Protein AF-0000000073254234 (afdb_homodimer)

InterPro domains:
  IPR004045 Glutathione S-transferase, N-terminal [PF13409] (15-79)
  IPR034345 Gtt2-like, N-terminal [cd03051] (5-78)
  IPR036249 Thioredoxin-like superfamily [SSF52833] (2-83)
  IPR036282 Glutathione S-transferase, C-terminal domain superfamily [SSF47616] (97-224)

Radius of gyration: 21.98 Å; Cα contacts (8 Å, |Δi|>4): 781; chains: 2; bounding box: 60×58×51 Å

Organism: Gibberella zeae (strain ATCC MYA-4620 / CBS 123657 / FGSC 9075 / NRRL 31084 / PH-1) (NCBI:txid229533)

Foldseek 3Di:
DQQQKEWEAQCLDLLRVLLLLLCVLFQNNPPSNYHYHYWDADPNWTDDVLDDGDDDTWMAGNVGDIDHGSVVVSVVLLCLLVDPDDPVSPVSNVRTDDHQQDDDPVSNVLSVLLQVLLVLLLVLQVVLLCAWWQLNVVPDHHANVSSVVSLVVSLVSLLVSLVSQPPPVCLVDAPPDRHHSSLSSNLSSQCSCCLQQVHHSQPPVSSVSVVSSNVRNVVDPSNDDDPCSDPPVSSVGNNGTHDHD/DQQQKEWEAQCLDLLRVLLLLLCVLFQNNPPSNYHYHYWDQDPNWTDDVLDDGDDDTWMAGNVGDIDHGSVVVSVVLLCLLVDPDDPVSPVSNVRTDDHQQDDDPVSNVLSVLLQVLLVLLLVLQVVLLCAWWQLNVVPDHHANVSSVVSLVVSLVSLLVSLVSQPPPVCLVPAPPDRHHSSLSSNLSSQCSCCLQQVHHSQPPPSSVSVVSSNVRNVVDPSNDDDPCSDPPVSSVGNNGTHDHD

Solvent-accessible surface area (backbone atoms only — not comparable to full-atom values): 25783 Å² total; per-residue (Å²): 133,82,44,53,26,36,37,35,25,37,74,68,38,52,56,20,28,20,51,52,29,38,28,40,71,33,53,44,63,82,36,79,54,46,41,77,41,72,44,43,81,56,96,88,38,51,46,44,95,88,55,68,84,57,75,58,23,32,36,36,42,77,87,67,49,70,32,64,33,53,72,20,46,54,50,30,52,52,40,34,49,76,61,47,82,49,72,69,34,46,60,52,29,73,55,39,51,76,76,39,48,50,93,44,50,67,46,30,19,47,39,35,31,44,29,51,40,32,51,50,34,41,54,31,50,52,52,20,46,48,21,18,18,51,62,25,52,88,77,44,84,57,39,27,60,42,16,52,57,38,44,54,54,28,49,54,41,48,57,58,51,24,60,77,39,57,87,49,70,62,67,82,44,70,78,90,58,90,66,38,56,32,56,30,40,38,50,28,43,52,49,43,31,34,71,40,31,68,34,67,87,59,66,54,78,87,32,51,39,48,45,50,46,50,59,50,56,59,69,31,75,57,66,62,71,61,93,69,53,55,58,64,76,52,31,64,29,35,46,37,64,50,76,66,129,132,80,43,54,27,38,37,37,25,36,74,67,39,50,56,21,29,19,52,52,29,40,28,39,70,32,53,44,64,80,35,81,53,47,40,78,40,72,44,43,81,54,96,87,38,50,45,45,95,91,55,67,86,58,77,60,23,33,36,35,42,76,87,68,49,70,32,62,32,51,72,18,46,53,50,30,54,52,40,34,48,76,59,47,82,48,72,70,33,44,60,52,29,73,56,38,52,75,75,38,49,50,94,43,50,68,45,30,19,47,40,36,31,45,30,52,40,32,52,50,34,42,54,31,50,52,51,20,47,47,20,17,19,52,60,25,52,89,77,43,85,58,40,27,60,40,16,53,58,38,44,53,54,28,49,52,40,49,55,57,49,24,60,77,39,56,88,50,70,61,67,82,43,72,78,90,58,91,66,40,56,32,56,30,40,38,50,27,42,53,48,43,32,34,71,40,32,67,35,66,88,59,67,54,78,87,33,51,38,47,45,50,46,50,59,48,58,60,70,32,75,56,66,62,71,60,93,68,54,55,58,63,76,52,33,65,29,36,45,37,65,50,75,66,129

pLDDT: mean 96.02, std 4.74, range [60.38, 98.94]

Nearest PDB structures (foldseek):
  7nc5-assembly2_C  TM=7.244E-01  e=1.110E-04  Aspergillus fumigatus A1163
  5f05-assembly1_B  TM=6.305E-01  e=7.871E-05  Populus trichocarpa
  7nc5-assembly2_C  TM=7.244E-01  e=1.896E-04  Aspergillus fumigatus A1163
  5f05-assembly1_B  TM=6.348E-01  e=8.696E-05  Populus trichocarpa

Secondary structure (DSSP, 8-state):
---SEEEEE-TTSHHHHHHHHHHHHHT-TT-TTEEEEEPEEETTEEE-TTPPSS-S-EEE-TTS-EE--HHHHHHHHHHHHHS--SHHHHHHHHT--S-SS-SSHHHHHHHHHHHHHHHHHHHHHHHHHHHHBGGGTTTS---HHHHHHHHHHHHHHHHHHHHHTTT-GGGGS-S-S---HHHHHHHHHHHIIIIIT---TT-STT-HHHHHHHHHHTTSGGG---TTSS-HHHHHHHT-BPPP-/---SEEEEE-TTSHHHHHHHHHHHHHT-TT-TTEEEEEPEEETTEEE-TTPPSS-S-EEE-TTS-EE--HHHHHHHHHHHHHS--SHHHHHHHHT--S-SS-SSHHHHHHHHHHHHHHHHHHHHHHHHHHHHBGGGTTTS---HHHHHHHHHHHHHHHHHHHHHTTT-GGGGS-S-S---HHHHHHHHHHHIIIIIT---TT-STT-HHHHHHHHHHTTSGGG---TTSS-HHHHHHHT-BPPP-

Sequence (490 aa):
MNPPLELFVLSWGVYPRRVLIYLAEKGLLNSPLIKITEVTVDNGKLSAPGKPAGTAPVLRLPDGSFIKQSVAILGYFEDICQNPKEDWEIELAKHAKGSMIGDTAAERGRVRDMLSLADEITSQFGFACHKGTALFQTLEETNPTTAKLILEFCYKNLRLLNKYYEADGRFDRGTDVQVNIADCVLYSVLHFAKDLYSFDLISDPELVNLRAFYEWFGKRESVQVDDDHFPGYLKELASQWLPVEMNPPLELFVLSWGVYPRRVLIYLAEKGLLNSPLIKITEVTVDNGKLSAPGKPAGTAPVLRLPDGSFIKQSVAILGYFEDICQNPKEDWEIELAKHAKGSMIGDTAAERGRVRDMLSLADEITSQFGFACHKGTALFQTLEETNPTTAKLILEFCYKNLRLLNKYYEADGRFDRGTDVQVNIADCVLYSVLHFAKDLYSFDLISDPELVNLRAFYEWFGKRESVQVDDDHFPGYLKELASQWLPVE

Structure (mmCIF, N/CA/C/O backbone):
data_AF-0000000073254234-model_v1
#
loop_
_entity.id
_entity.type
_entity.pdbx_description
1 polymer 'Chromosome 1, complete genome'
#
loop_
_atom_site.group_PDB
_atom_site.id
_atom_site.type_symbol
_atom_site.label_atom_id
_atom_site.label_alt_id
_atom_site.label_comp_id
_atom_site.label_asym_id
_atom_site.label_entity_id
_atom_site.label_seq_id
_atom_site.pdbx_PDB_ins_code
_atom_site.Cartn_x
_atom_site.Cartn_y
_atom_site.Cartn_z
_atom_site.occupancy
_atom_site.B_iso_or_equiv
_atom_site.auth_seq_id
_atom_site.auth_comp_id
_atom_site.auth_asym_id
_atom_site.auth_atom_id
_atom_site.pdbx_PDB_model_num
ATOM 1 N N . MET A 1 1 ? -22.562 25.875 -10.047 1 60.41 1 MET A N 1
ATOM 2 C CA . MET A 1 1 ? -21.094 25.828 -10.141 1 60.41 1 MET A CA 1
ATOM 3 C C . MET A 1 1 ? -20.594 24.391 -10.078 1 60.41 1 MET A C 1
ATOM 5 O O . MET A 1 1 ? -21.219 23.531 -9.438 1 60.41 1 MET A O 1
ATOM 9 N N . ASN A 1 2 ? -19.625 23.922 -10.898 1 86.62 2 ASN A N 1
ATOM 10 C CA . ASN A 1 2 ? -19.141 22.562 -10.961 1 86.62 2 ASN A CA 1
ATOM 11 C C . ASN A 1 2 ? -18.375 22.188 -9.695 1 86.62 2 ASN A C 1
ATOM 13 O O . ASN A 1 2 ? -17.562 22.969 -9.188 1 86.62 2 ASN A O 1
ATOM 17 N N . PRO A 1 3 ? -18.797 21.156 -9.125 1 95.62 3 PRO A N 1
ATOM 18 C CA . PRO A 1 3 ? -18.078 20.75 -7.914 1 95.62 3 PRO A CA 1
ATOM 19 C C . PRO A 1 3 ? -16.562 20.688 -8.117 1 95.62 3 PRO A C 1
ATOM 21 O O . PRO A 1 3 ? -16.094 20.328 -9.203 1 95.62 3 PRO A O 1
ATOM 24 N N . PRO A 1 4 ? -15.844 21.109 -7.148 1 97.88 4 PRO A N 1
ATOM 25 C CA . PRO A 1 4 ? -14.383 21.109 -7.277 1 97.88 4 PRO A CA 1
ATOM 26 C C . PRO A 1 4 ? -13.812 19.719 -7.477 1 97.88 4 PRO A C 1
ATOM 28 O O . PRO A 1 4 ? -12.742 19.562 -8.086 1 97.88 4 PRO A O 1
ATOM 31 N N . LEU A 1 5 ? -14.531 18.703 -6.895 1 98.56 5 LEU A N 1
ATOM 32 C CA . LEU A 1 5 ? -14.023 17.344 -7 1 98.56 5 LEU A CA 1
ATOM 33 C C . LEU A 1 5 ? -14.992 16.469 -7.785 1 98.56 5 LEU A C 1
ATOM 35 O O . LEU A 1 5 ? -16.203 16.641 -7.695 1 98.56 5 LEU A O 1
ATOM 39 N N . GLU A 1 6 ? -14.414 15.562 -8.531 1 98.56 6 GLU A N 1
ATOM 40 C CA . GLU A 1 6 ? -15.195 14.523 -9.195 1 98.56 6 GLU A CA 1
ATOM 41 C C . GLU A 1 6 ? -14.562 13.148 -9.008 1 98.56 6 GLU A C 1
ATOM 43 O O . GLU A 1 6 ? -13.406 12.938 -9.367 1 98.56 6 GLU A O 1
ATOM 48 N N . LEU A 1 7 ? -15.336 12.281 -8.414 1 98.62 7 LEU A N 1
ATOM 49 C CA . LEU A 1 7 ? -14.898 10.914 -8.148 1 98.62 7 LEU A CA 1
ATOM 50 C C . LEU A 1 7 ? -15.555 9.93 -9.117 1 98.62 7 LEU A C 1
ATOM 52 O O . LEU A 1 7 ? -16.781 9.805 -9.133 1 98.62 7 LEU A O 1
ATOM 56 N N . PHE A 1 8 ? -14.742 9.281 -9.945 1 98.44 8 PHE A N 1
ATOM 57 C CA . PHE A 1 8 ? -15.219 8.234 -10.844 1 98.44 8 PHE A CA 1
ATOM 58 C C . PHE A 1 8 ? -15.18 6.875 -10.164 1 98.44 8 PHE A C 1
ATOM 60 O O . PHE A 1 8 ? -14.133 6.449 -9.68 1 98.44 8 PHE A O 1
ATOM 67 N N . VAL A 1 9 ? -16.359 6.184 -10.156 1 97.69 9 VAL A N 1
ATOM 68 C CA . VAL A 1 9 ? -16.391 4.949 -9.375 1 97.69 9 VAL A CA 1
ATOM 69 C C . VAL A 1 9 ? -17.172 3.877 -10.133 1 97.69 9 VAL A C 1
ATOM 71 O O . VAL A 1 9 ? -18.094 4.188 -10.883 1 97.69 9 VAL A O 1
ATOM 74 N N . LEU A 1 10 ? -16.703 2.697 -10.047 1 95.31 10 LEU A N 1
ATOM 75 C CA . LEU A 1 10 ? -17.516 1.495 -10.227 1 95.31 10 LEU A CA 1
ATOM 76 C C .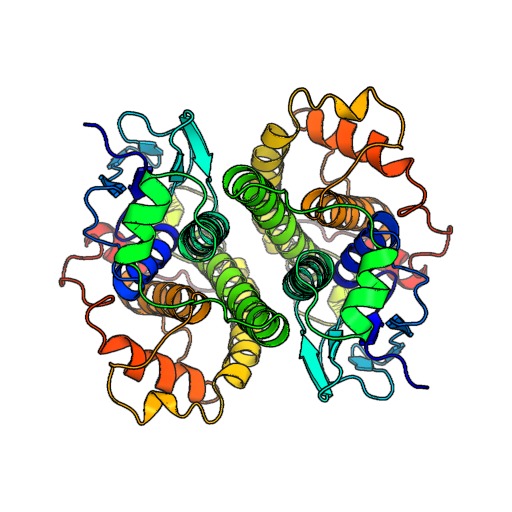 LEU A 1 10 ? -18.047 0.99 -8.891 1 95.31 10 LEU A C 1
ATOM 78 O O . LEU A 1 10 ? -17.344 0.303 -8.156 1 95.31 10 LEU A O 1
ATOM 82 N N . SER A 1 11 ? -19.219 1.211 -8.555 1 93 11 SER A N 1
ATOM 83 C CA . SER A 1 11 ? -19.734 1.197 -7.191 1 93 11 SER A CA 1
ATOM 84 C C . SER A 1 11 ? -19.578 -0.178 -6.551 1 93 11 SER A C 1
ATOM 86 O O . SER A 1 11 ? -19.422 -0.288 -5.336 1 93 11 SER A O 1
ATOM 88 N N . TRP A 1 12 ? -19.594 -1.212 -7.398 1 93.06 12 TRP A N 1
ATOM 89 C CA . TRP A 1 12 ? -19.531 -2.541 -6.801 1 93.06 12 TRP A CA 1
ATOM 90 C C . TRP A 1 12 ? -18.094 -3.061 -6.789 1 93.06 12 TRP A C 1
ATOM 92 O O . TRP A 1 12 ? -17.828 -4.137 -6.25 1 93.06 12 TRP A O 1
ATOM 102 N N . GLY A 1 13 ? -17.156 -2.301 -7.43 1 95.5 13 GLY A N 1
ATOM 103 C CA . GLY A 1 13 ? -15.758 -2.689 -7.406 1 95.5 13 GLY A CA 1
ATOM 104 C C . GLY A 1 13 ? -15.117 -2.523 -6.043 1 95.5 13 GLY A C 1
ATOM 105 O O . GLY A 1 13 ? -15.422 -1.574 -5.32 1 95.5 13 GLY A O 1
ATOM 106 N N . VAL A 1 14 ? -14.227 -3.373 -5.723 1 98 14 VAL A N 1
ATOM 107 C CA . VAL A 1 14 ? -13.68 -3.459 -4.375 1 98 14 VAL A CA 1
ATOM 108 C C . VAL A 1 14 ? -12.906 -2.182 -4.051 1 98 14 VAL A C 1
ATOM 110 O O . VAL A 1 14 ? -12.992 -1.665 -2.934 1 98 14 VAL A O 1
ATOM 113 N N . TYR A 1 15 ? -12.148 -1.584 -4.988 1 98.31 15 TYR A N 1
ATOM 114 C CA . TYR A 1 15 ? -11.312 -0.416 -4.73 1 98.31 15 TYR A CA 1
ATOM 115 C C . TYR A 1 15 ? -12.156 0.855 -4.684 1 98.31 15 TYR A C 1
ATOM 117 O O . TYR A 1 15 ? -12.016 1.662 -3.76 1 98.31 15 TYR A O 1
ATOM 125 N N . PRO A 1 16 ? -13.102 1.069 -5.629 1 98.31 16 PRO A N 1
ATOM 126 C CA . PRO A 1 16 ? -13.992 2.227 -5.496 1 98.31 16 PRO A CA 1
ATOM 127 C C . PRO A 1 16 ? -14.883 2.146 -4.258 1 98.31 16 PRO A C 1
ATOM 129 O O . PRO A 1 16 ? -15.148 3.168 -3.617 1 98.31 16 PRO A O 1
ATOM 132 N N . ARG A 1 17 ? -15.305 0.91 -3.926 1 98.31 17 ARG A N 1
ATOM 133 C CA . ARG A 1 17 ? -16.203 0.702 -2.795 1 98.31 17 ARG A CA 1
ATOM 134 C C . ARG A 1 17 ? -15.555 1.164 -1.493 1 98.31 17 ARG A C 1
ATOM 136 O O . ARG A 1 17 ? -16.219 1.739 -0.633 1 98.31 17 ARG A O 1
ATOM 143 N N . ARG A 1 18 ? -14.281 0.887 -1.339 1 98.62 18 ARG A N 1
ATOM 144 C CA . ARG A 1 18 ? -13.648 1.275 -0.082 1 98.62 18 ARG A CA 1
ATOM 145 C C . ARG A 1 18 ? -13.602 2.793 0.061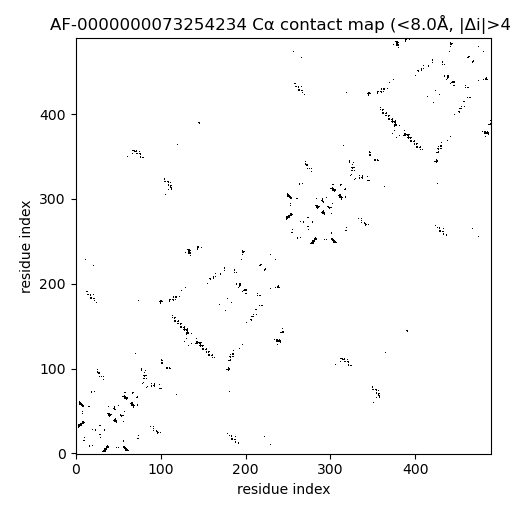 1 98.62 18 ARG A C 1
ATOM 147 O O . ARG A 1 18 ? -13.68 3.32 1.173 1 98.62 18 ARG A O 1
ATOM 154 N N . VAL A 1 19 ? -13.531 3.564 -1.05 1 98.88 19 VAL A N 1
ATOM 155 C CA . VAL A 1 19 ? -13.57 5.023 -1.006 1 98.88 19 VAL A CA 1
ATOM 156 C C . VAL A 1 19 ? -14.984 5.5 -0.688 1 98.88 19 VAL A C 1
ATOM 158 O O . VAL A 1 19 ? -15.164 6.43 0.099 1 98.88 19 VAL A O 1
ATOM 161 N N . LEU A 1 20 ? -15.977 4.828 -1.254 1 98.81 20 LEU A N 1
ATOM 162 C CA . LEU A 1 20 ? -17.375 5.203 -1.01 1 98.81 20 LEU A CA 1
ATOM 163 C C . LEU A 1 20 ? -17.75 4.957 0.446 1 98.81 20 LEU A C 1
ATOM 165 O O . LEU A 1 20 ? -18.422 5.785 1.065 1 98.81 20 LEU A O 1
ATOM 169 N N . ILE A 1 21 ? -17.312 3.814 1.009 1 98.81 21 ILE A N 1
ATOM 170 C CA . ILE A 1 21 ? -17.531 3.529 2.42 1 98.81 21 ILE A CA 1
ATOM 171 C C . ILE A 1 21 ? -16.891 4.613 3.279 1 98.81 21 ILE A C 1
ATOM 173 O O . ILE A 1 21 ? -17.516 5.145 4.199 1 98.81 21 ILE A O 1
ATOM 177 N N . TYR A 1 22 ? -15.672 5.004 2.961 1 98.88 22 TYR A N 1
ATOM 178 C CA . TYR A 1 22 ? -14.953 6.035 3.691 1 98.88 22 TYR A CA 1
ATOM 179 C C . TYR A 1 22 ? -15.695 7.363 3.641 1 98.88 22 TYR A C 1
ATOM 181 O O . TYR A 1 22 ? -15.859 8.031 4.664 1 98.88 22 TYR A O 1
ATOM 189 N N . LEU A 1 23 ? -16.125 7.746 2.426 1 98.81 23 LEU A N 1
ATOM 190 C CA . LEU A 1 23 ? -16.812 9.023 2.281 1 98.81 23 LEU A CA 1
ATOM 191 C C . LEU A 1 23 ? -18.109 9.039 3.102 1 98.81 23 LEU A C 1
ATOM 193 O O . LEU A 1 23 ? -18.469 10.062 3.684 1 98.81 23 LEU A O 1
ATOM 197 N N . ALA A 1 24 ? -18.766 7.891 3.143 1 98.44 24 ALA A N 1
ATOM 198 C CA . ALA A 1 24 ? -19.969 7.781 3.959 1 98.44 24 ALA A CA 1
ATOM 199 C C . ALA A 1 24 ? -19.641 7.934 5.441 1 98.44 24 ALA A C 1
ATOM 201 O O . ALA A 1 24 ? -20.297 8.703 6.152 1 98.44 24 ALA A O 1
ATOM 202 N N . GLU A 1 25 ? -18.625 7.242 5.895 1 98.38 25 GLU A N 1
ATOM 203 C CA . GLU A 1 25 ? -18.234 7.285 7.297 1 98.38 25 GLU A CA 1
ATOM 204 C C . GLU A 1 25 ? -17.719 8.672 7.684 1 98.38 25 GLU A C 1
ATOM 206 O O . GLU A 1 25 ? -17.891 9.102 8.828 1 98.38 25 GLU A O 1
ATOM 211 N N . LYS A 1 26 ? -17.125 9.352 6.707 1 98.25 26 LYS A N 1
ATOM 212 C CA . LYS A 1 26 ? -16.547 10.68 6.922 1 98.25 26 LYS A CA 1
ATOM 213 C C . LYS A 1 26 ? -17.609 11.758 6.883 1 98.25 26 LYS A C 1
ATOM 215 O O . LYS A 1 26 ? -17.359 12.906 7.246 1 98.25 26 LYS A O 1
ATOM 220 N N . GLY A 1 27 ? -18.844 11.375 6.387 1 97.62 27 GLY A N 1
ATOM 221 C CA . GLY A 1 27 ? -19.938 12.32 6.266 1 97.62 27 GLY A CA 1
ATOM 222 C C . GLY A 1 27 ? -19.875 13.141 4.992 1 97.62 27 GLY A C 1
ATOM 223 O O . GLY A 1 27 ? -20.438 14.234 4.926 1 97.62 27 GLY A O 1
ATOM 224 N N . LEU A 1 28 ? -19.188 12.617 3.986 1 98.44 28 LEU A N 1
ATOM 225 C CA . LEU A 1 28 ? -18.922 13.43 2.811 1 98.44 28 LEU A CA 1
ATOM 226 C C . LEU A 1 28 ? -19.578 12.844 1.571 1 98.44 28 LEU A C 1
ATOM 228 O O . LEU A 1 28 ? -19.547 13.445 0.495 1 98.44 28 LEU A O 1
ATOM 232 N N . LEU A 1 29 ? -20.219 11.688 1.662 1 98 29 LEU A N 1
ATOM 233 C CA . LEU A 1 29 ? -20.734 10.977 0.501 1 98 29 LEU A CA 1
ATOM 234 C C . LEU A 1 29 ? -21.75 11.828 -0.264 1 98 29 LEU A C 1
ATOM 236 O O . LEU A 1 29 ? -21.812 11.766 -1.494 1 98 29 LEU A O 1
ATOM 240 N N . ASN A 1 30 ? -22.469 12.711 0.468 1 97.06 30 ASN A N 1
ATOM 241 C CA . ASN A 1 30 ? -23.516 13.516 -0.153 1 97.06 30 ASN A CA 1
ATOM 242 C C . ASN A 1 30 ? -23.109 14.984 -0.261 1 97.06 30 ASN A C 1
ATOM 244 O O . ASN A 1 30 ? -23.953 15.859 -0.432 1 97.06 30 ASN A O 1
ATOM 248 N N . SER A 1 31 ? -21.891 15.234 -0.129 1 98.19 31 SER A N 1
ATOM 249 C CA . SER A 1 31 ? -21.422 16.609 -0.234 1 98.19 31 SER A CA 1
ATOM 250 C C . SER A 1 31 ? -21.641 17.172 -1.64 1 98.19 31 SER A C 1
ATOM 252 O O . SER A 1 31 ? -21.297 16.516 -2.627 1 98.19 31 SER A O 1
ATOM 254 N N . PRO A 1 32 ? -22.109 18.375 -1.777 1 97.75 32 PRO A N 1
ATOM 255 C CA . PRO A 1 32 ? -22.266 19 -3.098 1 97.75 32 PRO A CA 1
ATOM 256 C C . PRO A 1 32 ? -20.922 19.359 -3.738 1 97.75 32 PRO A C 1
ATOM 258 O O . PRO A 1 32 ? -20.891 19.734 -4.914 1 97.75 32 PRO A O 1
ATOM 261 N N . LEU A 1 33 ? -19.875 19.25 -2.984 1 98.44 33 LEU A N 1
ATOM 262 C CA . LEU A 1 33 ? -18.547 19.625 -3.463 1 98.44 33 LEU A CA 1
ATOM 263 C C . LEU A 1 33 ? -17.844 18.438 -4.125 1 98.44 33 LEU A C 1
ATOM 265 O O . LEU A 1 33 ? -16.75 18.578 -4.672 1 98.44 33 LEU A O 1
ATOM 269 N N . ILE A 1 34 ? -18.469 17.25 -4.035 1 98.69 34 ILE A N 1
ATOM 270 C CA . ILE A 1 34 ? -17.938 16.047 -4.648 1 98.69 34 ILE A CA 1
ATOM 271 C C . ILE A 1 34 ? -18.953 15.469 -5.633 1 98.69 34 ILE A C 1
ATOM 273 O O . ILE A 1 34 ? -20.016 15 -5.23 1 98.69 34 ILE A O 1
ATOM 277 N N . LYS A 1 35 ? -18.656 15.492 -6.887 1 98.38 35 LYS A N 1
ATOM 278 C CA . LYS A 1 35 ? -19.469 14.797 -7.883 1 98.38 35 LYS A CA 1
ATOM 279 C C . LYS A 1 35 ? -19.062 13.336 -8 1 98.38 35 LYS A C 1
ATOM 281 O O . LYS A 1 35 ? -17.906 13.023 -8.266 1 98.38 35 LYS A O 1
ATOM 286 N N . ILE A 1 36 ? -19.953 12.469 -7.77 1 97.81 36 ILE A N 1
ATOM 287 C CA . ILE A 1 36 ? -19.719 11.039 -7.941 1 97.81 36 ILE A CA 1
ATOM 288 C C . ILE A 1 36 ? -20.234 10.594 -9.305 1 97.81 36 ILE A C 1
ATOM 290 O O . ILE A 1 36 ? -21.422 10.734 -9.609 1 97.81 36 ILE A O 1
ATOM 294 N N . THR A 1 37 ? -19.375 10.102 -10.141 1 97.5 37 THR A N 1
ATOM 295 C CA . THR A 1 37 ? -19.703 9.672 -11.492 1 97.5 37 THR A CA 1
ATOM 296 C C . THR A 1 37 ? -19.516 8.172 -11.656 1 97.5 37 THR A C 1
ATOM 298 O O . THR A 1 37 ? -18.391 7.664 -11.484 1 97.5 37 THR A O 1
ATOM 301 N N . GLU A 1 38 ? -20.562 7.484 -11.992 1 96.25 38 GLU A N 1
ATOM 302 C CA . GLU A 1 38 ? -20.484 6.047 -12.234 1 96.25 38 GLU A CA 1
ATOM 303 C C . GLU A 1 38 ? -19.781 5.75 -13.562 1 96.25 38 GLU A C 1
ATOM 305 O O . GLU A 1 38 ? -20.047 6.41 -14.57 1 96.25 38 GLU A O 1
ATOM 310 N N . VAL A 1 39 ? -18.891 4.824 -13.484 1 96.06 39 VAL A N 1
ATOM 311 C CA . VAL A 1 39 ? -18.203 4.406 -14.695 1 96.06 39 VAL A CA 1
ATOM 312 C C . VAL A 1 39 ? -18.922 3.203 -15.312 1 96.06 39 VAL A C 1
ATOM 314 O O . VAL A 1 39 ? -19.562 2.424 -14.594 1 96.06 39 VAL A O 1
ATOM 317 N N . THR A 1 40 ? -18.906 3.1 -16.609 1 89.75 40 THR A N 1
ATOM 318 C CA . THR A 1 40 ? -19.453 1.965 -17.328 1 89.75 40 THR A CA 1
ATOM 319 C C . THR A 1 40 ? -18.359 0.994 -17.75 1 89.75 40 THR A C 1
ATOM 321 O O . THR A 1 40 ? -17.203 1.392 -17.922 1 89.75 40 THR A O 1
ATOM 324 N N . VAL A 1 41 ? -18.797 -0.289 -17.734 1 83.94 41 VAL A N 1
ATOM 325 C CA . VAL A 1 41 ? -17.875 -1.322 -18.203 1 83.94 41 VAL A CA 1
ATOM 326 C C . VAL A 1 41 ? -18.234 -1.721 -19.641 1 83.94 41 VAL A C 1
ATOM 328 O O . VAL A 1 41 ? -19.328 -2.217 -19.906 1 83.94 41 VAL A O 1
ATOM 331 N N . ASP A 1 42 ? -17.375 -1.316 -20.5 1 79 42 ASP A N 1
ATOM 332 C CA . ASP A 1 42 ? -17.562 -1.715 -21.906 1 79 42 ASP A CA 1
ATOM 333 C C . ASP A 1 42 ? -16.391 -2.547 -22.391 1 79 42 ASP A C 1
ATOM 335 O O . ASP A 1 42 ? -15.273 -2.037 -22.531 1 79 42 ASP A O 1
ATOM 339 N N . ASN A 1 43 ? -16.578 -3.863 -22.75 1 74.56 43 ASN A N 1
ATOM 340 C CA . ASN A 1 43 ? -15.562 -4.789 -23.219 1 74.56 43 ASN A CA 1
ATOM 341 C C . ASN A 1 43 ? -14.32 -4.762 -22.344 1 74.56 43 ASN A C 1
ATOM 343 O O . ASN A 1 43 ? -13.195 -4.641 -22.844 1 74.56 43 ASN A O 1
ATOM 347 N N . GLY A 1 44 ? -14.555 -4.672 -21.047 1 74.19 44 GLY A N 1
ATOM 348 C CA . GLY A 1 44 ? -13.461 -4.742 -20.094 1 74.19 44 GLY A CA 1
ATOM 349 C C . GLY A 1 44 ? -12.836 -3.391 -19.812 1 74.19 44 GLY A C 1
ATOM 350 O O . GLY A 1 44 ? -11.961 -3.275 -18.938 1 74.19 44 GLY A O 1
ATOM 351 N N . LYS A 1 45 ? -13.281 -2.422 -20.5 1 83.75 45 LYS A N 1
ATOM 352 C CA . LYS A 1 45 ? -12.75 -1.076 -20.297 1 83.75 45 LYS A CA 1
ATOM 353 C C . LYS A 1 45 ? -13.719 -0.22 -19.484 1 83.75 45 LYS A C 1
ATOM 355 O O . LYS A 1 45 ? -14.93 -0.287 -19.688 1 83.75 45 LYS A O 1
ATOM 360 N N . LEU A 1 46 ? -13.156 0.467 -18.562 1 89.75 46 LEU A N 1
ATOM 361 C CA . LEU A 1 46 ? -13.938 1.381 -17.734 1 89.75 46 LEU A CA 1
ATOM 362 C C . LEU A 1 46 ? -13.938 2.785 -18.328 1 89.75 46 LEU A C 1
ATOM 364 O O . LEU A 1 46 ? -12.875 3.35 -18.609 1 89.75 46 LEU A O 1
ATOM 368 N N . SER A 1 47 ? -15.141 3.287 -18.547 1 92.5 47 SER A N 1
ATOM 369 C CA . SER A 1 47 ? -15.211 4.586 -19.219 1 92.5 47 SER A CA 1
ATOM 370 C C . SER A 1 47 ? -16.297 5.461 -18.609 1 92.5 47 SER A C 1
ATOM 372 O O . SER A 1 47 ? -17.281 4.953 -18.078 1 92.5 47 SER A O 1
ATOM 374 N N . ALA A 1 48 ? -16.047 6.719 -18.562 1 94 48 ALA A N 1
ATOM 375 C CA . ALA A 1 48 ? -16.969 7.805 -18.25 1 94 48 ALA A CA 1
ATOM 376 C C . ALA A 1 48 ? -16.5 9.125 -18.859 1 94 48 ALA A C 1
ATOM 378 O O . ALA A 1 48 ? -15.297 9.312 -19.078 1 94 48 ALA A O 1
ATOM 379 N N . PRO A 1 49 ? -17.453 10 -19.172 1 92.44 49 PRO A N 1
ATOM 380 C CA . PRO A 1 49 ? -17.016 11.305 -19.672 1 92.44 49 PRO A CA 1
ATOM 381 C C . PRO A 1 49 ? -16.031 12.008 -18.734 1 92.44 49 PRO A C 1
ATOM 383 O O . PRO A 1 49 ? -16.344 12.188 -17.562 1 92.44 49 PRO A O 1
ATOM 386 N N . GLY A 1 50 ? -14.875 12.297 -19.281 1 93.38 50 GLY A N 1
ATOM 387 C CA . GLY A 1 50 ? -13.906 13.055 -18.5 1 93.38 50 GLY A CA 1
ATOM 388 C C . GLY A 1 50 ? -12.953 12.18 -17.719 1 93.38 50 GLY A C 1
ATOM 389 O O . GLY A 1 50 ? -12.008 12.672 -17.109 1 93.38 50 GLY A O 1
ATOM 390 N N . LYS A 1 51 ? -13.219 10.906 -17.656 1 94.19 51 LYS A N 1
ATOM 391 C CA . LYS A 1 51 ? -12.328 9.992 -16.938 1 94.19 51 LYS A CA 1
ATOM 392 C C . LYS A 1 51 ? -11.094 9.656 -17.766 1 94.19 51 LYS A C 1
ATOM 394 O O . LYS A 1 51 ? -11.203 9.367 -18.969 1 94.19 51 LYS A O 1
ATOM 399 N N . PRO A 1 52 ? -9.945 9.703 -17.172 1 93.19 52 PRO A N 1
ATOM 400 C CA . PRO A 1 52 ? -8.781 9.18 -17.906 1 93.19 52 PRO A CA 1
ATOM 401 C C . PRO A 1 52 ? -8.844 7.664 -18.094 1 93.19 52 PRO A C 1
ATOM 403 O O . PRO A 1 52 ? -9.586 6.977 -17.391 1 93.19 52 PRO A O 1
ATOM 406 N N . ALA A 1 53 ? -8.109 7.184 -19.062 1 89.38 53 ALA A N 1
ATOM 407 C CA . ALA A 1 53 ? -8.055 5.742 -19.281 1 89.38 53 ALA A CA 1
ATOM 408 C C . ALA A 1 53 ? -7.496 5.016 -18.062 1 89.38 53 ALA A C 1
ATOM 410 O O . ALA A 1 53 ? -6.699 5.582 -17.312 1 89.38 53 ALA A O 1
ATOM 411 N N . GLY A 1 54 ? -7.992 3.805 -17.906 1 89.69 54 GLY A N 1
ATOM 412 C CA . GLY A 1 54 ? -7.445 3.01 -16.812 1 89.69 54 GLY A CA 1
ATOM 413 C C . GLY A 1 54 ? -8.5 2.545 -15.836 1 89.69 54 GLY A C 1
ATOM 414 O O . GLY A 1 54 ? -9.633 2.26 -16.219 1 89.69 54 GLY A O 1
ATOM 415 N N . THR A 1 55 ? -8.086 2.547 -14.586 1 90.88 55 THR A N 1
ATOM 416 C CA . THR A 1 55 ? -8.906 1.896 -13.57 1 90.88 55 THR A CA 1
ATOM 417 C C . THR A 1 55 ? -9.773 2.916 -12.844 1 90.88 55 THR A C 1
ATOM 419 O O . THR A 1 55 ? -9.75 4.105 -13.164 1 90.88 55 THR A O 1
ATOM 422 N N . ALA A 1 56 ? -10.688 2.479 -12.055 1 95.94 56 ALA A N 1
ATOM 423 C CA . ALA A 1 56 ? -11.453 3.219 -11.055 1 95.94 56 ALA A CA 1
ATOM 424 C C . ALA A 1 56 ? -11.211 2.66 -9.656 1 95.94 56 ALA A C 1
ATOM 426 O O . ALA A 1 56 ? -10.953 1.465 -9.492 1 95.94 56 ALA A O 1
ATOM 427 N N . PRO A 1 57 ? -11.203 3.527 -8.648 1 98.12 57 PRO A N 1
ATOM 428 C CA . PRO A 1 57 ? -11.648 4.926 -8.641 1 98.12 57 PRO A CA 1
ATOM 429 C C . PRO A 1 57 ? -10.57 5.887 -9.141 1 98.12 57 PRO A C 1
ATOM 431 O O . PRO A 1 57 ? -9.391 5.527 -9.195 1 98.12 57 PRO A O 1
ATOM 434 N N . VAL A 1 58 ? -10.969 7.004 -9.57 1 98.44 58 VAL A N 1
ATOM 435 C CA . VAL A 1 58 ? -10.109 8.133 -9.922 1 98.44 58 VAL A CA 1
ATOM 436 C C . VAL A 1 58 ? -10.734 9.43 -9.43 1 98.44 58 VAL A C 1
ATOM 438 O O . VAL A 1 58 ? -11.945 9.641 -9.562 1 98.44 58 VAL A O 1
ATOM 441 N N . LEU A 1 59 ? -9.922 10.273 -8.844 1 98.81 59 LEU A N 1
ATOM 442 C CA . LEU A 1 59 ? -10.391 11.562 -8.336 1 98.81 59 LEU A CA 1
ATOM 443 C C . LEU A 1 59 ? -9.805 12.711 -9.156 1 98.81 59 LEU A C 1
ATOM 445 O O . LEU A 1 59 ? -8.586 12.859 -9.242 1 98.81 59 LEU A O 1
ATOM 449 N N . ARG A 1 60 ? -10.664 13.445 -9.766 1 98.5 60 ARG A N 1
ATOM 450 C CA . ARG A 1 60 ? -10.234 14.664 -10.445 1 98.5 60 ARG A CA 1
ATOM 451 C C . ARG A 1 60 ? -10.188 15.844 -9.469 1 98.5 60 ARG A C 1
ATOM 453 O O . ARG A 1 60 ? -11.133 16.078 -8.719 1 98.5 60 ARG A O 1
ATOM 460 N N . LEU A 1 61 ? -9.133 16.562 -9.5 1 98.25 61 LEU A N 1
ATOM 461 C CA . LEU A 1 61 ? -8.93 17.703 -8.625 1 98.25 61 LEU A CA 1
ATOM 462 C C . LEU A 1 61 ? -9.305 19 -9.344 1 98.25 61 LEU A C 1
ATOM 464 O O . LEU A 1 61 ? -9.562 19 -10.547 1 98.25 61 LEU A O 1
ATOM 468 N N . PRO A 1 62 ? -9.352 20.125 -8.625 1 97.31 62 PRO A N 1
ATOM 469 C CA . PRO A 1 62 ? -9.781 21.391 -9.219 1 97.31 62 PRO A CA 1
ATOM 470 C C . PRO A 1 62 ? -8.867 21.844 -10.359 1 97.31 62 PRO A C 1
ATOM 472 O O . PRO A 1 62 ? -9.336 22.469 -11.312 1 97.31 62 PRO A O 1
ATOM 475 N N . ASP A 1 63 ? -7.625 21.484 -10.328 1 95.69 63 ASP A N 1
ATOM 476 C CA . ASP A 1 63 ? -6.68 21.953 -11.344 1 95.69 63 ASP A CA 1
ATOM 477 C C . ASP A 1 63 ? -6.668 21 -12.547 1 95.69 63 ASP A C 1
ATOM 479 O O . ASP A 1 63 ? -5.859 21.172 -13.461 1 95.69 63 ASP A O 1
ATOM 483 N N . GLY A 1 64 ? -7.492 19.969 -12.461 1 95.81 64 GLY A N 1
ATOM 484 C CA . GLY A 1 64 ? -7.621 19.062 -13.594 1 95.81 64 GLY A CA 1
ATOM 485 C C . GLY A 1 64 ? -6.773 17.812 -13.453 1 95.81 64 GLY A C 1
ATOM 486 O O . GLY A 1 64 ? -6.941 16.844 -14.211 1 95.81 64 GLY A O 1
ATOM 487 N N . SER A 1 65 ? -5.852 17.781 -12.477 1 97.12 65 SER A N 1
ATOM 488 C CA . SER A 1 65 ? -5.035 16.578 -12.266 1 97.12 65 SER A CA 1
ATOM 489 C C . SER A 1 65 ? -5.844 15.469 -11.617 1 97.12 65 SER A C 1
ATOM 491 O O . SER A 1 65 ? -6.988 15.68 -11.211 1 97.12 65 SER A O 1
ATOM 493 N N . PHE A 1 66 ? -5.246 14.273 -11.57 1 98.31 66 PHE A N 1
ATOM 494 C CA . PHE A 1 66 ? -5.973 13.117 -11.062 1 98.31 66 PHE A CA 1
ATOM 495 C C . PHE A 1 66 ? -5.168 12.406 -9.984 1 98.31 66 PHE A C 1
ATOM 497 O O . PHE A 1 66 ? -3.936 12.398 -10.023 1 98.31 66 PHE A O 1
ATOM 504 N N . ILE A 1 67 ? -5.832 11.906 -9.039 1 98.62 67 ILE A N 1
ATOM 505 C CA . ILE A 1 67 ? -5.32 10.875 -8.141 1 98.62 67 ILE A CA 1
ATOM 506 C C . ILE A 1 67 ? -5.949 9.531 -8.492 1 98.62 67 ILE A C 1
ATOM 508 O O . ILE A 1 67 ? -7.176 9.398 -8.523 1 98.62 67 ILE A O 1
ATOM 512 N N . LYS A 1 68 ? -5.102 8.523 -8.648 1 98.12 68 LYS A N 1
ATOM 513 C CA . LYS A 1 68 ? -5.602 7.344 -9.352 1 98.12 68 LYS A CA 1
ATOM 514 C C . LYS A 1 68 ? -5.578 6.113 -8.445 1 98.12 68 LYS A C 1
ATOM 516 O O . LYS A 1 68 ? -6.109 5.059 -8.812 1 98.12 68 LYS A O 1
ATOM 521 N N . GLN A 1 69 ? -4.922 6.207 -7.32 1 98.31 69 GLN A N 1
ATOM 522 C CA . GLN A 1 69 ? -4.906 5.102 -6.367 1 98.31 69 GLN A CA 1
ATOM 523 C C . GLN A 1 69 ? -5.859 5.359 -5.203 1 98.31 69 GLN A C 1
ATOM 525 O O . GLN A 1 69 ? -5.871 6.453 -4.633 1 98.31 69 GLN A O 1
ATOM 530 N N . SER A 1 70 ? -6.652 4.34 -4.852 1 98.62 70 SER A N 1
ATOM 531 C CA . SER A 1 70 ? -7.711 4.508 -3.859 1 98.62 70 SER A CA 1
ATOM 532 C C . SER A 1 70 ? -7.141 4.918 -2.508 1 98.62 70 SER A C 1
ATOM 534 O O . SER A 1 70 ? -7.703 5.777 -1.826 1 98.62 70 SER A O 1
ATOM 536 N N . VAL A 1 71 ? -5.988 4.324 -2.104 1 98.56 71 VAL A N 1
ATOM 537 C CA . VAL A 1 71 ? -5.383 4.668 -0.819 1 98.56 71 VAL A CA 1
ATOM 538 C C . VAL A 1 71 ? -4.91 6.117 -0.84 1 98.56 71 VAL A C 1
ATOM 540 O O . VAL A 1 71 ? -4.98 6.816 0.175 1 98.56 71 VAL A O 1
ATOM 543 N N . ALA A 1 72 ? -4.395 6.586 -2 1 98.75 72 ALA A N 1
ATOM 544 C CA . ALA A 1 72 ? -3.99 7.98 -2.158 1 98.75 72 ALA A CA 1
ATOM 545 C C . ALA A 1 72 ? -5.195 8.914 -2.078 1 98.75 72 ALA A C 1
ATOM 547 O O . ALA A 1 72 ? -5.113 9.992 -1.488 1 98.75 72 ALA A O 1
ATOM 548 N N . ILE A 1 73 ? -6.312 8.5 -2.645 1 98.88 73 ILE A N 1
ATOM 549 C CA . ILE A 1 73 ? -7.547 9.281 -2.594 1 98.88 73 ILE A CA 1
ATOM 550 C C . ILE A 1 73 ? -8 9.43 -1.145 1 98.88 73 ILE A C 1
ATOM 552 O O . ILE A 1 73 ? -8.359 10.531 -0.714 1 98.88 73 ILE A O 1
ATOM 556 N N . LEU A 1 74 ? -7.934 8.352 -0.377 1 98.88 74 LEU A N 1
ATOM 557 C CA . LEU A 1 74 ? -8.281 8.398 1.038 1 98.88 74 LEU A CA 1
ATOM 558 C C . LEU A 1 74 ? -7.395 9.391 1.781 1 98.88 74 LEU A C 1
ATOM 560 O O . LEU A 1 74 ? -7.887 10.219 2.551 1 98.88 74 LEU A O 1
ATOM 564 N N . GLY A 1 75 ? -6.098 9.305 1.488 1 98.5 75 GLY A N 1
ATOM 565 C CA . GLY A 1 75 ? -5.16 10.234 2.113 1 98.5 75 GLY A CA 1
ATOM 566 C C . GLY A 1 75 ? -5.418 11.68 1.744 1 98.5 75 GLY A C 1
ATOM 567 O O . GLY A 1 75 ? -5.301 12.57 2.588 1 98.5 75 GLY A O 1
ATOM 568 N N . TYR A 1 76 ? -5.801 11.898 0.536 1 98.81 76 TYR A N 1
ATOM 569 C CA . TYR A 1 76 ? -6.082 13.25 0.064 1 98.81 76 TYR A CA 1
ATOM 570 C C . TYR A 1 76 ? -7.227 13.875 0.856 1 98.81 76 TYR A C 1
ATOM 572 O O . TYR A 1 76 ? -7.121 15.016 1.308 1 98.81 76 TYR A O 1
ATOM 580 N N . PHE A 1 77 ? -8.258 13.125 1.066 1 98.88 77 PHE A N 1
ATOM 581 C CA . PHE A 1 77 ? -9.414 13.633 1.797 1 98.88 77 PHE A CA 1
ATOM 582 C C . PHE A 1 77 ? -9.047 13.914 3.252 1 98.88 77 PHE A C 1
ATOM 584 O O . PHE A 1 77 ? -9.5 14.906 3.83 1 98.88 77 PHE A O 1
ATOM 591 N N . GLU A 1 78 ? -8.25 13.031 3.865 1 98.5 78 GLU A N 1
ATOM 592 C CA . GLU A 1 78 ? -7.793 13.312 5.219 1 98.5 78 GLU A CA 1
ATOM 593 C C . GLU A 1 78 ? -7.012 14.625 5.273 1 98.5 78 GLU A C 1
ATOM 595 O O . GLU A 1 78 ? -7.219 15.445 6.168 1 98.5 78 GLU A O 1
ATOM 600 N N . ASP A 1 79 ? -6.164 14.836 4.266 1 97.69 79 ASP A N 1
ATOM 601 C CA . ASP A 1 79 ? -5.328 16.031 4.227 1 97.69 79 ASP A CA 1
ATOM 602 C C . ASP A 1 79 ? -6.18 17.297 4.164 1 97.69 79 ASP A C 1
ATOM 604 O O . ASP A 1 79 ? -5.98 18.219 4.945 1 97.69 79 ASP A O 1
ATOM 608 N N . ILE A 1 80 ? -7.164 17.344 3.287 1 98.12 80 ILE A N 1
ATOM 609 C CA . ILE A 1 80 ? -7.871 18.594 3.033 1 98.12 80 ILE A CA 1
ATOM 610 C C . ILE A 1 80 ? -8.914 18.828 4.125 1 98.12 80 ILE A C 1
ATOM 612 O O . ILE A 1 80 ? -9.328 19.969 4.359 1 98.12 80 ILE A O 1
ATOM 616 N N . CYS A 1 81 ? -9.297 17.766 4.824 1 97.94 81 CYS A N 1
ATOM 617 C CA . CYS A 1 81 ? -10.234 17.938 5.926 1 97.94 81 CYS A CA 1
ATOM 618 C C . CYS A 1 81 ? -9.5 18.359 7.199 1 97.94 81 CYS A C 1
ATOM 620 O O . CYS A 1 81 ? -10.039 19.109 8.008 1 97.94 81 CYS A O 1
ATOM 622 N N . GLN A 1 82 ? -8.289 17.891 7.395 1 95.81 82 GLN A N 1
ATOM 623 C CA . GLN A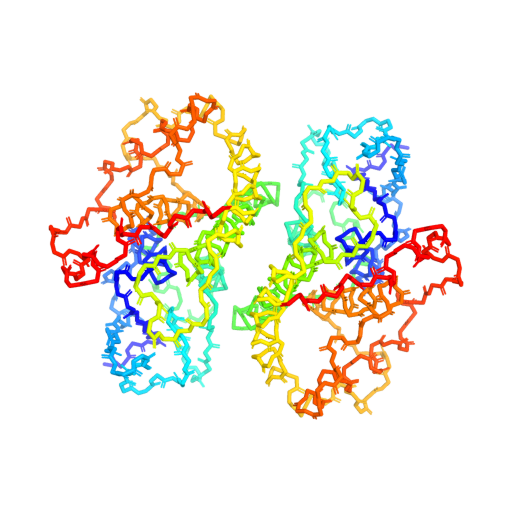 1 82 ? -7.527 18.188 8.602 1 95.81 82 GLN A CA 1
ATOM 624 C C . GLN A 1 82 ? -6.84 19.547 8.508 1 95.81 82 GLN A C 1
ATOM 626 O O . GLN A 1 82 ? -6.719 20.25 9.5 1 95.81 82 GLN A O 1
ATOM 631 N N . ASN A 1 83 ? -6.379 19.859 7.301 1 95.19 83 ASN A N 1
ATOM 632 C CA . ASN A 1 83 ? -5.656 21.109 7.07 1 95.19 83 ASN A CA 1
ATOM 633 C C . ASN A 1 83 ? -6.121 21.797 5.789 1 95.19 83 ASN A C 1
ATOM 635 O O . ASN A 1 83 ? -5.328 22 4.867 1 95.19 83 ASN A O 1
ATOM 639 N N . PRO A 1 84 ? -7.395 22.297 5.832 1 97.31 84 PRO A N 1
ATOM 640 C CA . PRO A 1 84 ? -7.902 22.953 4.625 1 97.31 84 PRO A CA 1
ATOM 641 C C . PRO A 1 84 ? -7.195 24.281 4.336 1 97.31 84 PRO A C 1
ATOM 643 O O . PRO A 1 84 ? -6.922 25.062 5.254 1 97.31 84 PRO A O 1
ATOM 646 N N . LYS A 1 85 ? -6.906 24.484 3.117 1 96 85 LYS A N 1
ATOM 647 C CA . LYS A 1 85 ? -6.188 25.703 2.727 1 96 85 LYS A CA 1
ATOM 648 C C . LYS A 1 85 ? -7.043 26.578 1.82 1 96 85 LYS A C 1
ATOM 650 O O . LYS A 1 85 ? -6.984 27.812 1.903 1 96 85 LYS A O 1
ATOM 655 N N . GLU A 1 86 ? -7.793 25.969 0.978 1 96.56 86 GLU A N 1
ATOM 656 C CA . GLU A 1 86 ? -8.648 26.688 0.038 1 96.56 86 GLU A CA 1
ATOM 657 C C . GLU A 1 86 ? -10.062 26.844 0.59 1 96.56 86 GLU A C 1
ATOM 659 O O . GLU A 1 86 ? -10.492 26.062 1.438 1 96.56 86 GLU A O 1
ATOM 664 N N . ASP A 1 87 ? -10.852 27.781 0.077 1 97.31 87 ASP A N 1
ATOM 665 C CA . ASP A 1 87 ? -12.195 28.078 0.567 1 97.31 87 ASP A CA 1
ATOM 666 C C . ASP A 1 87 ? -13.109 26.875 0.444 1 97.31 87 ASP A C 1
ATOM 668 O O . ASP A 1 87 ? -13.859 26.547 1.371 1 97.31 87 ASP A O 1
ATOM 672 N N . TRP A 1 88 ? -13.016 26.203 -0.627 1 97.62 88 TRP A N 1
ATOM 673 C CA . TRP A 1 88 ? -13.898 25.062 -0.813 1 97.62 88 TRP A CA 1
ATOM 674 C C . TRP A 1 88 ? -13.516 23.922 0.119 1 97.62 88 TRP A C 1
ATOM 676 O O . TRP A 1 88 ? -14.367 23.141 0.55 1 97.62 88 TRP A O 1
ATOM 686 N N . GLU A 1 89 ? -12.195 23.781 0.437 1 98.19 89 GLU A N 1
ATOM 687 C CA . GLU A 1 89 ? -11.75 22.781 1.401 1 98.19 89 GLU A CA 1
ATOM 688 C C . GLU A 1 89 ? -12.297 23.078 2.795 1 98.19 89 GLU A C 1
ATOM 690 O O . GLU A 1 89 ? -12.703 22.156 3.512 1 98.19 89 GLU A O 1
ATOM 695 N N . ILE A 1 90 ? -12.266 24.344 3.125 1 98.25 90 ILE A N 1
ATOM 696 C CA . ILE A 1 90 ? -12.789 24.781 4.418 1 98.25 90 ILE A CA 1
ATOM 697 C C . ILE A 1 90 ? -14.266 24.422 4.52 1 98.25 90 ILE A C 1
ATOM 699 O O . ILE A 1 90 ? -14.711 23.875 5.535 1 98.25 90 ILE A O 1
ATOM 703 N N . GLU A 1 91 ? -14.969 24.719 3.465 1 97.94 91 GLU A N 1
ATOM 704 C CA . GLU A 1 91 ? -16.391 24.375 3.43 1 97.94 91 GLU A CA 1
ATOM 705 C C . GLU A 1 91 ? -16.609 22.875 3.557 1 97.94 91 GLU A C 1
ATOM 707 O O . GLU A 1 91 ? -17.484 22.422 4.305 1 97.94 91 GLU A O 1
ATOM 712 N N . LEU A 1 92 ? -15.82 22.047 2.895 1 98.31 92 LEU A N 1
ATOM 713 C CA . LEU A 1 92 ? -15.914 20.594 2.955 1 98.31 92 LEU A CA 1
ATOM 714 C C . LEU A 1 92 ? -15.633 20.078 4.367 1 98.31 92 LEU A C 1
ATOM 716 O O . LEU A 1 92 ? -16.359 19.219 4.875 1 98.31 92 LEU A O 1
ATOM 720 N N . ALA A 1 93 ? -14.586 20.609 4.949 1 98.06 93 ALA A N 1
ATOM 721 C CA . ALA A 1 93 ? -14.125 20.172 6.262 1 98.06 93 ALA A CA 1
ATOM 722 C C . ALA A 1 93 ? -15.164 20.453 7.336 1 98.06 93 ALA A C 1
ATOM 724 O O . ALA A 1 93 ? -15.266 19.719 8.328 1 98.06 93 ALA A O 1
ATOM 725 N N . LYS A 1 94 ? -16 21.438 7.148 1 97.38 94 LYS A N 1
ATOM 726 C CA . LYS A 1 94 ? -17.031 21.812 8.109 1 97.38 94 LYS A CA 1
ATOM 727 C C . LYS A 1 94 ? -18.031 20.672 8.297 1 97.38 94 LYS A C 1
ATOM 729 O O . LYS A 1 94 ? -18.625 20.531 9.375 1 97.38 94 LYS A O 1
ATOM 734 N N . HIS A 1 95 ? -18.172 19.875 7.355 1 95.88 95 HIS A N 1
ATOM 735 C CA . HIS A 1 95 ? -19.188 18.844 7.391 1 95.88 95 HIS A CA 1
ATOM 736 C C . HIS A 1 95 ? -18.562 17.453 7.574 1 95.88 95 HIS A C 1
ATOM 738 O O . HIS A 1 95 ? -19.266 16.453 7.617 1 95.88 95 HIS A O 1
ATOM 744 N N . ALA A 1 96 ? -17.234 17.438 7.586 1 97.31 96 ALA A N 1
ATOM 745 C CA . ALA A 1 96 ? -16.516 16.172 7.723 1 97.31 96 ALA A CA 1
ATOM 746 C C . ALA A 1 96 ? -16.438 15.742 9.188 1 97.31 96 ALA A C 1
ATOM 748 O O . ALA A 1 96 ? -16.25 16.578 10.078 1 97.31 96 ALA A O 1
ATOM 749 N N . LYS A 1 97 ? -16.609 14.5 9.445 1 95.25 97 LYS A N 1
ATOM 750 C CA . LYS A 1 97 ? -16.328 13.961 10.773 1 95.25 97 LYS A CA 1
ATOM 751 C C . LYS A 1 97 ? -14.836 14.008 11.086 1 95.25 97 LYS A C 1
ATOM 753 O O . LYS A 1 97 ? -14.023 14.344 10.219 1 95.25 97 LYS A O 1
ATOM 758 N N . GLY A 1 98 ? -14.469 13.703 12.258 1 92.75 98 GLY A N 1
ATOM 759 C CA . GLY A 1 98 ? -13.102 13.828 12.734 1 92.75 98 GLY A CA 1
ATOM 760 C C . GLY A 1 98 ? -12.117 12.961 11.969 1 92.75 98 GLY A C 1
ATOM 761 O O . GLY A 1 98 ? -12.5 12.273 11.023 1 92.75 98 GLY A O 1
ATOM 762 N N . SER A 1 99 ? -10.859 13.031 12.352 1 96.62 99 SER A N 1
ATOM 763 C CA . SER A 1 99 ? -9.781 12.328 11.68 1 96.62 99 SER A CA 1
ATOM 764 C C . SER A 1 99 ? -10.039 10.82 11.656 1 96.62 99 SER A C 1
ATOM 766 O O . SER A 1 99 ? -10.438 10.234 12.664 1 96.62 99 SER A O 1
ATOM 768 N N . MET A 1 100 ? -9.828 10.242 10.555 1 98.31 100 MET A N 1
ATOM 769 C CA . MET A 1 100 ? -9.977 8.797 10.422 1 98.31 100 MET A CA 1
ATOM 770 C C . MET A 1 100 ? -8.625 8.125 10.227 1 98.31 100 MET A C 1
ATOM 772 O O . MET A 1 100 ? -8.547 6.969 9.82 1 98.31 100 MET A O 1
ATOM 776 N N . ILE A 1 101 ? -7.578 8.852 10.438 1 98.06 101 ILE A N 1
ATOM 777 C CA . ILE A 1 101 ? -6.238 8.281 10.359 1 98.06 101 ILE A CA 1
ATOM 778 C C . ILE A 1 101 ? -5.508 8.484 11.688 1 98.06 101 ILE A C 1
ATOM 780 O O . ILE A 1 101 ? -4.441 7.91 11.906 1 98.06 101 ILE A O 1
ATOM 784 N N . GLY A 1 102 ? -6.09 9.234 12.586 1 96.31 102 GLY A N 1
ATOM 785 C CA . GLY A 1 102 ? -5.477 9.5 13.883 1 96.31 102 GLY A CA 1
ATOM 786 C C . GLY A 1 102 ? -5.012 10.938 14.031 1 96.31 102 GLY A C 1
ATOM 787 O O . GLY A 1 102 ? -4.758 11.617 13.039 1 96.31 102 GLY A O 1
ATOM 788 N N . ASP A 1 103 ? -4.793 11.422 15.258 1 94.81 103 ASP A N 1
ATOM 789 C CA . ASP A 1 103 ? -4.457 12.812 15.539 1 94.81 103 ASP A CA 1
ATOM 790 C C . ASP A 1 103 ? -2.99 12.953 15.945 1 94.81 103 ASP A C 1
ATOM 792 O O . ASP A 1 103 ? -2.449 14.055 15.969 1 94.81 103 ASP A O 1
ATOM 796 N N . THR A 1 104 ? -2.398 11.828 16.312 1 96.25 104 THR A N 1
ATOM 797 C CA . THR A 1 104 ? -0.977 11.82 16.641 1 96.25 104 THR A CA 1
ATOM 798 C C . THR A 1 104 ? -0.193 10.984 15.633 1 96.25 104 THR A C 1
ATOM 800 O O . THR A 1 104 ? -0.764 10.133 14.945 1 96.25 104 THR A O 1
ATOM 803 N N . ALA A 1 105 ? 1.068 11.242 15.562 1 97.31 105 ALA A N 1
ATOM 804 C CA . ALA A 1 105 ? 1.914 10.477 14.656 1 97.31 105 ALA A CA 1
ATOM 805 C C . ALA A 1 105 ? 1.856 8.984 14.969 1 97.31 105 ALA A C 1
ATOM 807 O O . ALA A 1 105 ? 1.826 8.156 14.062 1 97.31 105 ALA A O 1
ATOM 808 N N . ALA A 1 106 ? 1.814 8.664 16.25 1 97.75 106 ALA A N 1
ATOM 809 C CA . ALA A 1 106 ? 1.758 7.266 16.672 1 97.75 106 ALA A CA 1
ATOM 810 C C . ALA A 1 106 ? 0.45 6.613 16.234 1 97.75 106 ALA A C 1
ATOM 812 O O . ALA A 1 106 ? 0.451 5.492 15.719 1 97.75 106 ALA A O 1
ATOM 813 N N . GLU A 1 107 ? -0.654 7.34 16.406 1 97.56 107 GLU A N 1
ATOM 814 C CA . GLU A 1 107 ? -1.954 6.836 15.977 1 97.56 107 GLU A CA 1
ATOM 815 C C . GLU A 1 107 ? -1.997 6.648 14.461 1 97.56 107 GLU A C 1
ATOM 817 O O . GLU A 1 107 ? -2.488 5.629 13.969 1 97.56 107 GLU A O 1
ATOM 822 N N . ARG A 1 108 ? -1.435 7.602 13.773 1 98.19 108 ARG A N 1
ATOM 823 C CA . ARG A 1 108 ? -1.39 7.516 12.312 1 98.19 108 ARG A CA 1
ATOM 824 C C . ARG A 1 108 ? -0.544 6.332 11.859 1 98.19 108 ARG A C 1
ATOM 826 O O . ARG A 1 108 ? -0.904 5.633 10.914 1 98.19 108 ARG A O 1
ATOM 833 N N . GLY A 1 109 ? 0.559 6.152 12.547 1 98.44 109 GLY A N 1
ATOM 834 C CA . GLY A 1 109 ? 1.402 5.008 12.242 1 98.44 109 GLY A CA 1
ATOM 835 C C . GLY A 1 109 ? 0.684 3.68 12.391 1 98.44 109 GLY A C 1
ATOM 836 O O . GLY A 1 109 ? 0.808 2.801 11.531 1 98.44 109 GLY A O 1
ATOM 837 N N . ARG A 1 110 ? -0.061 3.555 13.422 1 98.19 110 ARG A N 1
ATOM 838 C CA . ARG A 1 110 ? -0.807 2.326 13.664 1 98.19 110 ARG A CA 1
ATOM 839 C C . ARG A 1 110 ? -1.859 2.096 12.586 1 98.19 110 ARG A C 1
ATOM 841 O O . ARG A 1 110 ? -1.987 0.987 12.062 1 98.19 110 ARG A O 1
ATOM 848 N N . VAL A 1 111 ? -2.584 3.121 12.258 1 98.69 111 VAL A N 1
ATOM 849 C CA . VAL A 1 111 ? -3.627 3.004 11.242 1 98.69 111 VAL A CA 1
ATOM 850 C C . VAL A 1 111 ? -2.996 2.701 9.883 1 98.69 111 VAL A C 1
ATOM 852 O O . VAL A 1 111 ? -3.531 1.909 9.109 1 98.69 111 VAL A O 1
ATOM 855 N N . ARG A 1 112 ? -1.844 3.287 9.641 1 98.75 112 ARG A N 1
ATOM 856 C CA . ARG A 1 112 ? -1.158 3.016 8.383 1 98.75 112 ARG A CA 1
ATOM 857 C C . ARG A 1 112 ? -0.643 1.581 8.336 1 98.75 112 ARG A C 1
ATOM 859 O O . ARG A 1 112 ? -0.627 0.956 7.27 1 98.75 112 ARG A O 1
ATOM 866 N N . ASP A 1 113 ? -0.267 1.033 9.508 1 98.62 113 ASP A N 1
ATOM 867 C CA . ASP A 1 113 ? 0.051 -0.39 9.586 1 98.62 113 ASP A CA 1
ATOM 868 C C . ASP A 1 113 ? -1.128 -1.24 9.117 1 98.62 113 ASP A C 1
ATOM 870 O O . ASP A 1 113 ? -0.978 -2.086 8.227 1 98.62 113 ASP A O 1
ATOM 874 N N . MET A 1 114 ? -2.221 -0.92 9.688 1 98.88 114 MET A N 1
ATOM 875 C CA . MET A 1 114 ? -3.439 -1.664 9.383 1 98.88 114 MET A CA 1
ATOM 876 C C . MET A 1 114 ? -3.83 -1.489 7.922 1 98.88 114 MET A C 1
ATOM 878 O O . MET A 1 114 ? -4.199 -2.457 7.254 1 98.88 114 MET A O 1
ATOM 882 N N . LEU A 1 115 ? -3.713 -0.278 7.457 1 98.88 115 LEU A N 1
ATOM 883 C CA . LEU A 1 115 ? -4.07 0.054 6.082 1 98.88 115 LEU A CA 1
ATOM 884 C C . LEU A 1 115 ? -3.184 -0.699 5.098 1 98.88 115 LEU A C 1
ATOM 886 O O . LEU A 1 115 ? -3.668 -1.196 4.078 1 98.88 115 LEU A O 1
ATOM 890 N N . SER A 1 116 ? -1.903 -0.747 5.379 1 98.75 116 SER A N 1
ATOM 891 C CA . SER A 1 116 ? -0.966 -1.466 4.523 1 98.75 116 SER A CA 1
ATOM 892 C C . SER A 1 116 ? -1.349 -2.936 4.395 1 98.75 116 SER A C 1
ATOM 894 O O . SER A 1 116 ? -1.366 -3.486 3.293 1 98.75 116 SER A O 1
ATOM 896 N N . LEU A 1 117 ? -1.687 -3.525 5.492 1 98.75 117 LEU A N 1
ATOM 897 C CA . LEU A 1 117 ? -2.07 -4.934 5.492 1 98.75 117 LEU A CA 1
ATOM 898 C C . LEU A 1 117 ? -3.379 -5.141 4.734 1 98.75 117 LEU A C 1
ATOM 900 O O . LEU A 1 117 ? -3.482 -6.039 3.898 1 98.75 117 LEU A O 1
ATOM 904 N N . ALA A 1 118 ? -4.348 -4.301 5.008 1 98.94 118 ALA A N 1
ATOM 905 C CA . ALA A 1 118 ? -5.645 -4.422 4.352 1 98.94 118 ALA A CA 1
ATOM 906 C C . ALA A 1 118 ? -5.516 -4.234 2.842 1 98.94 118 ALA A C 1
ATOM 908 O O . ALA A 1 118 ? -6.156 -4.941 2.064 1 98.94 118 ALA A O 1
ATOM 909 N N . ASP A 1 119 ? -4.703 -3.277 2.457 1 98.88 119 ASP A N 1
ATOM 910 C CA . ASP A 1 119 ? -4.484 -3.01 1.039 1 98.88 119 ASP A CA 1
ATOM 911 C C . ASP A 1 119 ? -3.803 -4.191 0.355 1 98.88 119 ASP A C 1
ATOM 913 O O . ASP A 1 119 ? -4.16 -4.562 -0.765 1 98.88 119 ASP A O 1
ATOM 917 N N . GLU A 1 120 ? -2.805 -4.738 0.994 1 98.69 120 GLU A N 1
ATOM 918 C CA . GLU A 1 120 ? -2.109 -5.895 0.436 1 98.69 120 GLU A CA 1
ATOM 919 C C . GLU A 1 120 ? -3.035 -7.102 0.338 1 98.69 120 GLU A C 1
ATOM 921 O O . GLU A 1 120 ? -2.996 -7.844 -0.646 1 98.69 120 GLU A O 1
ATOM 926 N N . ILE A 1 121 ? -3.852 -7.281 1.334 1 98.88 121 ILE A N 1
ATOM 927 C CA . ILE A 1 121 ? -4.855 -8.336 1.316 1 98.88 121 ILE A CA 1
ATOM 928 C C . ILE A 1 121 ? -5.762 -8.172 0.097 1 98.88 121 ILE A C 1
ATOM 930 O O . ILE A 1 121 ? -6.055 -9.141 -0.604 1 98.88 121 ILE A O 1
ATOM 934 N N . THR A 1 122 ? -6.129 -6.961 -0.18 1 98.88 122 THR A N 1
ATOM 935 C CA . THR A 1 122 ? -7 -6.668 -1.312 1 98.88 122 THR A CA 1
ATOM 936 C C . THR A 1 122 ? -6.324 -7.047 -2.627 1 98.88 122 THR A C 1
ATOM 938 O O . THR A 1 122 ? -6.93 -7.703 -3.477 1 98.88 122 THR A O 1
ATOM 941 N N . SER A 1 123 ? -5.109 -6.656 -2.752 1 98.62 123 SER A N 1
ATOM 942 C CA . SER A 1 123 ? -4.363 -6.945 -3.975 1 98.62 123 SER A CA 1
ATOM 943 C C . SER A 1 123 ? -4.16 -8.445 -4.156 1 98.62 123 SER A C 1
ATOM 945 O O . SER A 1 123 ? -4.289 -8.961 -5.27 1 98.62 123 SER A O 1
ATOM 947 N N . GLN A 1 124 ? -3.85 -9.133 -3.082 1 98.88 124 GLN A N 1
ATOM 948 C CA . GLN A 1 124 ? -3.611 -10.57 -3.127 1 98.88 124 GLN A CA 1
ATOM 949 C C . GLN A 1 124 ? -4.891 -11.328 -3.475 1 98.88 124 GLN A C 1
ATOM 951 O O . GLN A 1 124 ? -4.879 -12.219 -4.328 1 98.88 124 GLN A O 1
ATOM 956 N N . PHE A 1 125 ? -6.012 -10.961 -2.828 1 98.88 125 PHE A N 1
ATOM 957 C CA . PHE A 1 125 ? -7.281 -11.602 -3.127 1 98.88 125 PHE A CA 1
ATOM 958 C C . PHE A 1 125 ? -7.711 -11.32 -4.562 1 98.88 125 PHE A C 1
ATOM 960 O O . PHE A 1 125 ? -8.211 -12.211 -5.254 1 98.88 125 PHE A O 1
ATOM 967 N N . GLY A 1 126 ? -7.516 -10.047 -5.004 1 98.5 126 GLY A N 1
ATOM 968 C CA . GLY A 1 126 ? -7.82 -9.719 -6.387 1 98.5 126 GLY A CA 1
ATOM 969 C C . GLY A 1 126 ? -7.078 -10.594 -7.383 1 98.5 126 GLY A C 1
ATOM 970 O O . GLY A 1 126 ? -7.668 -11.07 -8.352 1 98.5 126 GLY A O 1
ATOM 971 N N . PHE A 1 127 ? -5.812 -10.797 -7.145 1 98.69 127 PHE A N 1
ATOM 972 C CA . PHE A 1 127 ? -5.008 -11.641 -8.016 1 98.69 127 PHE A CA 1
ATOM 973 C C . PHE A 1 127 ? -5.516 -13.078 -7.996 1 98.69 127 PHE A C 1
ATOM 975 O O . PHE A 1 127 ? -5.582 -13.742 -9.039 1 98.69 127 PHE A O 1
ATOM 982 N N . ALA A 1 128 ? -5.852 -13.562 -6.797 1 98.81 128 ALA A N 1
ATOM 983 C CA . ALA A 1 128 ? -6.406 -14.906 -6.676 1 98.81 128 ALA A CA 1
ATOM 984 C C . ALA A 1 128 ? -7.676 -15.055 -7.512 1 98.81 128 ALA A C 1
ATOM 986 O O . ALA A 1 128 ? -7.879 -16.062 -8.172 1 98.81 128 ALA A O 1
ATOM 987 N N . CYS A 1 129 ? -8.508 -14.086 -7.504 1 98.44 129 CYS A N 1
ATOM 988 C CA . CYS A 1 129 ? -9.75 -14.117 -8.273 1 98.44 129 CYS A CA 1
ATOM 989 C C . CYS A 1 129 ? -9.461 -14.188 -9.766 1 98.44 129 CYS A C 1
ATOM 991 O O . CYS A 1 129 ? -10.078 -14.977 -10.484 1 98.44 129 CYS A O 1
ATOM 993 N N . HIS A 1 130 ? -8.523 -13.367 -10.203 1 97.94 130 HIS A N 1
ATOM 994 C CA . HIS A 1 130 ? -8.172 -13.312 -11.617 1 97.94 130 HIS A CA 1
ATOM 995 C C . HIS A 1 130 ? -7.648 -14.656 -12.109 1 97.94 130 HIS A C 1
ATOM 997 O O . HIS A 1 130 ? -7.945 -15.07 -13.227 1 97.94 130 HIS A O 1
ATOM 1003 N N . LYS A 1 131 ? -6.914 -15.352 -11.227 1 98.5 131 LYS A N 1
ATOM 1004 C CA . LYS A 1 131 ? -6.242 -16.562 -11.664 1 98.5 131 LYS A CA 1
ATOM 1005 C C . LYS A 1 131 ? -7.051 -17.812 -11.297 1 98.5 131 LYS A C 1
ATOM 1007 O O . LYS A 1 131 ? -6.816 -18.891 -11.836 1 98.5 131 LYS A O 1
ATOM 1012 N N . GLY A 1 132 ? -8.031 -17.656 -10.461 1 98.25 132 GLY A N 1
ATOM 1013 C CA . GLY A 1 132 ? -8.594 -18.859 -9.867 1 98.25 132 GLY A CA 1
ATOM 1014 C C . GLY A 1 132 ? -10.078 -19.031 -10.141 1 98.25 132 GLY A C 1
ATOM 1015 O O . GLY A 1 132 ? -10.688 -20.016 -9.719 1 98.25 132 GLY A O 1
ATOM 1016 N N . THR A 1 133 ? -10.734 -18.094 -10.859 1 97.88 133 THR A N 1
ATOM 1017 C CA . THR A 1 133 ? -12.18 -18.219 -11.023 1 97.88 133 THR A CA 1
ATOM 1018 C C . THR A 1 133 ? -12.547 -18.297 -12.508 1 97.88 133 THR A C 1
ATOM 1020 O O . THR A 1 133 ? -11.758 -17.906 -13.367 1 97.88 133 THR A O 1
ATOM 1023 N N . ALA A 1 134 ? -13.703 -18.688 -12.797 1 97.06 134 ALA A N 1
ATOM 1024 C CA . ALA A 1 134 ? -14.227 -18.812 -14.156 1 97.06 134 ALA A CA 1
ATOM 1025 C C . ALA A 1 134 ? -14.469 -17.453 -14.789 1 97.06 134 ALA A C 1
ATOM 1027 O O . ALA A 1 134 ? -14.477 -17.328 -16.016 1 97.06 134 ALA A O 1
ATOM 1028 N N . LEU A 1 135 ? -14.594 -16.469 -13.961 1 95.06 135 LEU A N 1
ATOM 1029 C CA . LEU A 1 135 ? -14.906 -15.133 -14.43 1 95.06 135 LEU A CA 1
ATOM 1030 C C . LEU A 1 135 ? -13.852 -14.641 -15.422 1 95.06 135 LEU A C 1
ATOM 1032 O O . LEU A 1 135 ? -14.18 -13.977 -16.406 1 95.06 135 LEU A O 1
ATOM 1036 N N . PHE A 1 136 ? -12.609 -15.094 -15.195 1 94.75 136 PHE A N 1
ATOM 1037 C CA . PHE A 1 136 ? -11.531 -14.508 -15.984 1 94.75 136 PHE A CA 1
ATOM 1038 C C . PHE A 1 136 ? -10.977 -15.516 -16.984 1 94.75 136 PHE A C 1
ATOM 1040 O O . PHE A 1 136 ? -10.023 -15.227 -17.719 1 94.75 136 PHE A O 1
ATOM 1047 N N . GLN A 1 137 ? -11.5 -16.641 -17.047 1 92.62 137 GLN A N 1
ATOM 1048 C CA . GLN A 1 137 ? -10.969 -17.734 -17.844 1 92.62 137 GLN A CA 1
ATOM 1049 C C . GLN A 1 137 ? -10.93 -17.359 -19.328 1 92.62 137 GLN A C 1
ATOM 1051 O O . GLN A 1 137 ? -10.023 -17.781 -20.062 1 92.62 137 GLN A O 1
ATOM 1056 N N . THR A 1 138 ? -11.914 -16.578 -19.781 1 88.19 138 THR A N 1
ATOM 1057 C CA . THR A 1 138 ? -11.961 -16.234 -21.203 1 88.19 138 THR A CA 1
ATOM 1058 C C . THR A 1 138 ? -11.234 -14.93 -21.469 1 88.19 138 THR A C 1
ATOM 1060 O O . THR A 1 138 ? -11.023 -14.555 -22.625 1 88.19 138 THR A O 1
ATOM 1063 N N . LEU A 1 139 ? -10.781 -14.273 -20.406 1 88.75 139 LEU A N 1
ATOM 1064 C CA . LEU A 1 139 ? -10.211 -12.938 -20.562 1 88.75 139 LEU A CA 1
ATOM 1065 C C . LEU A 1 139 ? -8.695 -12.984 -20.422 1 88.75 139 LEU A C 1
ATOM 1067 O O . LEU A 1 139 ? -7.988 -12.156 -21 1 88.75 139 LEU A O 1
ATOM 1071 N N . GLU A 1 140 ? -8.219 -13.938 -19.578 1 94.06 140 GLU A N 1
ATOM 1072 C CA . GLU A 1 140 ? -6.785 -14.023 -19.328 1 94.06 140 GLU A CA 1
ATOM 1073 C C . GLU A 1 140 ? -6.383 -15.445 -18.922 1 94.06 140 GLU A C 1
ATOM 1075 O O . GLU A 1 140 ? -7.238 -16.312 -18.766 1 94.06 140 GLU A O 1
ATOM 1080 N N . GLU A 1 141 ? -5.074 -15.648 -18.891 1 95.5 141 GLU A N 1
ATOM 1081 C CA . GLU A 1 141 ? -4.57 -16.953 -18.438 1 95.5 141 GLU A CA 1
ATOM 1082 C C . GLU A 1 141 ? -4.898 -17.188 -16.969 1 95.5 141 GLU A C 1
ATOM 1084 O O . GLU A 1 141 ? -4.59 -16.344 -16.109 1 95.5 141 GLU A O 1
ATOM 1089 N N . THR A 1 142 ? -5.566 -18.312 -16.703 1 96.75 142 THR A N 1
ATOM 1090 C CA . THR A 1 142 ? -5.871 -18.703 -15.336 1 96.75 142 THR A CA 1
ATOM 1091 C C . THR A 1 142 ? -4.988 -19.875 -14.898 1 96.75 142 THR A C 1
ATOM 1093 O O . THR A 1 142 ? -4.383 -20.547 -15.742 1 96.75 142 THR A O 1
ATOM 1096 N N . ASN A 1 143 ? -4.805 -19.984 -13.625 1 97.94 143 ASN A N 1
ATOM 1097 C CA . ASN A 1 143 ? -4.02 -21.047 -12.992 1 97.94 143 ASN A CA 1
ATOM 1098 C C . ASN A 1 143 ? -4.402 -21.219 -11.523 1 97.94 143 ASN A C 1
ATOM 1100 O O . ASN A 1 143 ? -3.898 -20.516 -10.656 1 97.94 143 ASN A O 1
ATOM 1104 N N . PRO A 1 144 ? -5.184 -22.234 -11.227 1 97.75 144 PRO A N 1
ATOM 1105 C CA . PRO A 1 144 ? -5.715 -22.406 -9.867 1 97.75 144 PRO A CA 1
ATOM 1106 C C . PRO A 1 144 ? -4.617 -22.547 -8.82 1 97.75 144 PRO A C 1
ATOM 1108 O O . PRO A 1 144 ? -4.789 -22.141 -7.672 1 97.75 144 PRO A O 1
ATOM 1111 N N . THR A 1 145 ? -3.484 -23.141 -9.195 1 98.12 145 THR A N 1
ATOM 1112 C CA . THR A 1 145 ? -2.371 -23.25 -8.258 1 98.12 145 THR A CA 1
ATOM 1113 C C . THR A 1 145 ? -1.854 -21.875 -7.863 1 98.12 145 THR A C 1
ATOM 1115 O O . THR A 1 145 ? -1.536 -21.641 -6.695 1 98.12 145 THR A O 1
ATOM 1118 N N . THR A 1 146 ? -1.817 -20.984 -8.82 1 98.44 146 THR A N 1
ATOM 1119 C CA . THR A 1 146 ? -1.421 -19.609 -8.555 1 98.44 146 THR A CA 1
ATOM 1120 C C . THR A 1 146 ? -2.367 -18.969 -7.547 1 98.44 146 THR A C 1
ATOM 1122 O O . THR A 1 146 ? -1.923 -18.312 -6.602 1 98.44 146 THR A O 1
ATOM 1125 N N . ALA A 1 147 ? -3.627 -19.172 -7.73 1 98.69 147 ALA A N 1
ATOM 1126 C CA . ALA A 1 147 ? -4.621 -18.625 -6.816 1 98.69 147 ALA A CA 1
ATOM 1127 C C . ALA A 1 147 ? -4.438 -19.172 -5.402 1 98.69 147 ALA A C 1
ATOM 1129 O O . ALA A 1 147 ? -4.469 -18.422 -4.43 1 98.69 147 ALA A O 1
ATOM 1130 N N . LYS A 1 148 ? -4.184 -20.438 -5.336 1 98.38 148 LYS A N 1
ATOM 1131 C CA . LYS A 1 148 ? -3.967 -21.078 -4.043 1 98.38 148 LYS A CA 1
ATOM 1132 C C . LYS A 1 148 ? -2.754 -20.5 -3.33 1 98.38 148 LYS A C 1
ATOM 1134 O O . LYS A 1 148 ? -2.82 -20.172 -2.143 1 98.38 148 LYS A O 1
ATOM 1139 N N . LEU A 1 149 ? -1.704 -20.344 -4.027 1 98.56 149 LEU A N 1
ATOM 1140 C CA . LEU A 1 149 ? -0.441 -19.938 -3.428 1 98.56 149 LEU A CA 1
ATOM 1141 C C . LEU A 1 149 ? -0.511 -18.484 -2.967 1 98.56 149 LEU A C 1
ATOM 1143 O O . LEU A 1 149 ? 0.008 -18.141 -1.901 1 98.56 149 LEU A O 1
ATOM 1147 N N . ILE A 1 150 ? -1.186 -17.594 -3.734 1 98.75 150 ILE A N 1
ATOM 1148 C CA . ILE A 1 150 ? -1.267 -16.203 -3.314 1 98.75 150 ILE A CA 1
ATOM 1149 C C . ILE A 1 150 ? -2.215 -16.062 -2.125 1 98.75 150 ILE A C 1
ATOM 1151 O O . ILE A 1 150 ? -2.041 -15.195 -1.274 1 98.75 150 ILE A O 1
ATOM 1155 N N . LEU A 1 151 ? -3.23 -16.938 -2.059 1 98.56 151 LEU A N 1
ATOM 1156 C CA . LEU A 1 151 ? -4.152 -16.906 -0.928 1 98.56 151 LEU A CA 1
ATOM 1157 C C . LEU A 1 151 ? -3.436 -17.266 0.369 1 98.56 151 LEU A C 1
ATOM 1159 O O . LEU A 1 151 ? -3.799 -16.766 1.44 1 98.56 151 LEU A O 1
ATOM 1163 N N . GLU A 1 152 ? -2.381 -18.047 0.278 1 98.06 152 GLU A N 1
ATOM 1164 C CA . GLU A 1 152 ? -1.585 -18.344 1.467 1 98.06 152 GLU A CA 1
ATOM 1165 C C . GLU A 1 152 ? -0.956 -17.062 2.031 1 98.06 152 GLU A C 1
ATOM 1167 O O . GLU A 1 152 ? -0.898 -16.891 3.25 1 98.06 152 GLU A O 1
ATOM 1172 N N . PHE A 1 153 ? -0.496 -16.203 1.167 1 97.88 153 PHE A N 1
ATOM 1173 C CA . PHE A 1 153 ? 0.05 -14.93 1.599 1 97.88 153 PHE A CA 1
ATOM 1174 C C . PHE A 1 153 ? -1.052 -14.023 2.133 1 97.88 153 PHE A C 1
ATOM 1176 O O . PHE A 1 153 ? -0.846 -13.289 3.104 1 97.88 153 PHE A O 1
ATOM 1183 N N . CYS A 1 154 ? -2.168 -14.086 1.463 1 98.56 154 CYS A N 1
ATOM 1184 C CA . CYS A 1 154 ? -3.332 -13.336 1.911 1 98.56 154 CYS A CA 1
ATOM 1185 C C . CYS A 1 154 ? -3.701 -13.703 3.344 1 98.56 154 CYS A C 1
ATOM 1187 O O . CYS A 1 154 ? -3.902 -12.82 4.184 1 98.56 154 CYS A O 1
ATOM 1189 N N . TYR A 1 155 ? -3.676 -14.961 3.684 1 98.38 155 TYR A N 1
ATOM 1190 C CA . TYR A 1 155 ? -4.039 -15.438 5.012 1 98.38 155 TYR A CA 1
ATOM 1191 C C . TYR A 1 155 ? -2.99 -15.039 6.043 1 98.38 155 TYR A C 1
ATOM 1193 O O . TYR A 1 155 ? -3.322 -14.758 7.195 1 98.38 155 TYR A O 1
ATOM 1201 N N . LYS A 1 156 ? -1.758 -15.062 5.617 1 97.12 156 LYS A N 1
ATOM 1202 C CA . LYS A 1 156 ? -0.711 -14.586 6.52 1 97.12 156 LYS A CA 1
ATOM 1203 C C . LYS A 1 156 ? -0.96 -13.141 6.941 1 97.12 156 LYS A C 1
ATOM 1205 O O . LYS A 1 156 ? -0.854 -12.812 8.125 1 97.12 156 LYS A O 1
ATOM 1210 N N . ASN A 1 157 ? -1.302 -12.32 5.988 1 98.31 157 ASN A N 1
ATOM 1211 C CA . ASN A 1 157 ? -1.567 -10.922 6.281 1 98.31 157 ASN A CA 1
ATOM 1212 C C . ASN A 1 157 ? -2.842 -10.75 7.105 1 98.31 157 ASN A C 1
ATOM 1214 O O . ASN A 1 157 ? -2.92 -9.867 7.961 1 98.31 157 ASN A O 1
ATOM 1218 N N . LEU A 1 158 ? -3.842 -11.609 6.859 1 98.81 158 LEU A N 1
ATOM 1219 C CA . LEU A 1 158 ? -5.059 -11.578 7.664 1 98.81 158 LEU A CA 1
ATOM 1220 C C . LEU A 1 158 ? -4.75 -11.898 9.125 1 98.81 158 LEU A C 1
ATOM 1222 O O . LEU A 1 158 ? -5.289 -11.258 10.031 1 98.81 158 LEU A O 1
ATOM 1226 N N . ARG A 1 159 ? -3.881 -12.82 9.32 1 98.12 159 ARG A N 1
ATOM 1227 C CA . ARG A 1 159 ? -3.508 -13.188 10.688 1 98.12 159 ARG A CA 1
ATOM 1228 C C . ARG A 1 159 ? -2.773 -12.047 11.383 1 98.12 159 ARG A C 1
ATOM 1230 O O . ARG A 1 159 ? -2.986 -11.797 12.57 1 98.12 159 ARG A O 1
ATOM 1237 N N . LEU A 1 160 ? -1.943 -11.391 10.609 1 97.69 160 LEU A N 1
ATOM 1238 C CA . LEU A 1 160 ? -1.261 -10.227 11.172 1 97.69 160 LEU A CA 1
ATOM 1239 C C . LEU A 1 160 ? -2.258 -9.125 11.523 1 97.69 160 LEU A C 1
ATOM 1241 O O . LEU A 1 160 ? -2.195 -8.555 12.617 1 97.69 160 LEU A O 1
ATOM 1245 N N . LEU A 1 161 ? -3.182 -8.852 10.625 1 98.69 161 LEU A N 1
ATOM 1246 C CA . LEU A 1 161 ? -4.164 -7.793 10.828 1 98.69 161 LEU A CA 1
ATOM 1247 C C . LEU A 1 161 ? -5.113 -8.141 11.969 1 98.69 161 LEU A C 1
ATOM 1249 O O . LEU A 1 161 ? -5.57 -7.258 12.695 1 98.69 161 LEU A O 1
ATOM 1253 N N . ASN A 1 162 ? -5.379 -9.422 12.125 1 98.75 162 ASN A N 1
ATOM 1254 C CA . ASN A 1 162 ? -6.238 -9.906 13.203 1 98.75 162 ASN A CA 1
ATOM 1255 C C . ASN A 1 162 ? -5.762 -9.422 14.57 1 98.75 162 ASN A C 1
ATOM 1257 O O . ASN A 1 162 ? -6.574 -9.117 15.445 1 98.75 162 ASN A O 1
ATOM 1261 N N . LYS A 1 163 ? -4.5 -9.297 14.734 1 97.44 163 LYS A N 1
ATOM 1262 C CA . LYS A 1 163 ? -3.906 -8.914 16.016 1 97.44 163 LYS A CA 1
ATOM 1263 C C . LYS A 1 163 ? -4.215 -7.457 16.344 1 97.44 163 LYS A C 1
ATOM 1265 O O . LYS A 1 163 ? -4.328 -7.09 17.516 1 97.44 163 LYS A O 1
ATOM 1270 N N . TYR A 1 164 ? -4.406 -6.621 15.391 1 98 164 TYR A N 1
ATOM 1271 C CA . TYR A 1 164 ? -4.684 -5.207 15.609 1 98 164 TYR A CA 1
ATOM 1272 C C . TYR A 1 164 ? -6.094 -5 16.141 1 98 164 TYR A C 1
ATOM 1274 O O . TYR A 1 164 ? -6.418 -3.932 16.672 1 98 164 TYR A O 1
ATOM 1282 N N . TYR A 1 165 ? -6.938 -5.992 16.016 1 98.25 165 TYR A N 1
ATOM 1283 C CA . TYR A 1 165 ? -8.328 -5.867 16.438 1 98.25 165 TYR A CA 1
ATOM 1284 C C . TYR A 1 165 ? -8.57 -6.629 17.734 1 98.25 165 TYR A C 1
ATOM 1286 O O . TYR A 1 165 ? -9.719 -6.781 18.172 1 98.25 165 TYR A O 1
ATOM 1294 N N . GLU A 1 166 ? -7.508 -7.145 18.297 1 97 166 GLU A N 1
ATOM 1295 C CA . GLU A 1 166 ? -7.648 -7.867 19.562 1 97 166 GLU A CA 1
ATOM 1296 C C . GLU A 1 166 ? -8.195 -6.965 20.656 1 97 166 GLU A C 1
ATOM 1298 O O . GLU A 1 166 ? -7.703 -5.852 20.859 1 97 166 GLU A O 1
ATOM 1303 N N . ALA A 1 167 ? -9.227 -7.348 21.312 1 94.12 167 ALA A N 1
ATOM 1304 C CA . ALA A 1 167 ? -9.859 -6.66 22.438 1 94.12 167 ALA A CA 1
ATOM 1305 C C . ALA A 1 167 ? -10.281 -5.246 22.047 1 94.12 167 ALA A C 1
ATOM 1307 O O . ALA A 1 167 ? -10.102 -4.301 22.828 1 94.12 167 ALA A O 1
ATOM 1308 N N . ASP A 1 168 ? -10.68 -5.082 20.812 1 95 168 ASP A N 1
ATOM 1309 C CA . ASP A 1 168 ? -11.172 -3.787 20.359 1 95 168 ASP A CA 1
ATOM 1310 C C . ASP A 1 168 ? -12.5 -3.438 21.031 1 95 168 ASP A C 1
ATOM 1312 O O . ASP A 1 168 ? -13.531 -4.035 20.719 1 95 168 ASP A O 1
ATOM 1316 N N . GLY A 1 169 ? -12.477 -2.467 21.906 1 93.25 169 GLY A N 1
ATOM 1317 C CA . GLY A 1 169 ? -13.633 -2.082 22.703 1 93.25 169 GLY A CA 1
ATOM 1318 C C . GLY A 1 169 ? -14.766 -1.513 21.859 1 93.25 169 GLY A C 1
ATOM 1319 O O . GLY A 1 169 ? -15.891 -1.391 22.344 1 93.25 169 GLY A O 1
ATOM 1320 N N . ARG A 1 170 ? -14.539 -1.225 20.625 1 94.5 170 ARG A N 1
ATOM 1321 C CA . ARG A 1 170 ? -15.578 -0.668 19.75 1 94.5 170 ARG A CA 1
ATOM 1322 C C . ARG A 1 170 ? -16.672 -1.69 19.484 1 94.5 170 ARG A C 1
ATOM 1324 O O . ARG A 1 170 ? -17.828 -1.323 19.266 1 94.5 170 ARG A O 1
ATOM 1331 N N . PHE A 1 171 ? -16.344 -2.951 19.516 1 93.81 171 PHE A N 1
ATOM 1332 C CA . PHE A 1 171 ? -17.266 -4.012 19.109 1 93.81 171 PHE A CA 1
ATOM 1333 C C . PHE A 1 171 ? -18.375 -4.195 20.125 1 93.81 171 PHE A C 1
ATOM 1335 O O . PHE A 1 171 ? -19.406 -4.801 19.828 1 93.81 171 PHE A O 1
ATOM 1342 N N . ASP A 1 172 ? -18.109 -3.67 21.297 1 90.75 172 ASP A N 1
ATOM 1343 C CA . ASP A 1 172 ? -19.125 -3.744 22.359 1 90.75 172 ASP A CA 1
ATOM 1344 C C . ASP A 1 172 ? -19.984 -2.488 22.375 1 90.75 172 ASP A C 1
ATOM 1346 O O . ASP A 1 172 ? -20.906 -2.379 23.172 1 90.75 172 ASP A O 1
ATOM 1350 N N . ARG A 1 173 ? -19.594 -1.716 21.453 1 86.19 173 ARG A N 1
ATOM 1351 C CA . ARG A 1 173 ? -20.312 -0.452 21.406 1 86.19 173 ARG A CA 1
ATOM 1352 C C . ARG A 1 173 ? -21.219 -0.382 20.188 1 86.19 173 ARG A C 1
ATOM 1354 O O . ARG A 1 173 ? -21.141 -1.242 19.297 1 86.19 173 ARG A O 1
ATOM 1361 N N . GLY A 1 174 ? -22.219 0.397 20.188 1 82.81 174 GLY A N 1
ATOM 1362 C CA . GLY A 1 174 ? -23.062 0.61 19.031 1 82.81 174 GLY A CA 1
ATOM 1363 C C . GLY A 1 174 ? -22.297 1.097 17.812 1 82.81 174 GLY A C 1
ATOM 1364 O O . GLY A 1 174 ? -21.078 0.964 17.734 1 82.81 174 GLY A O 1
ATOM 1365 N N . THR A 1 175 ? -22.875 1.522 16.797 1 82.31 175 THR A N 1
ATOM 1366 C CA . THR A 1 175 ? -22.297 1.897 15.508 1 82.31 175 THR A CA 1
ATOM 1367 C C . THR A 1 175 ? -21.906 3.377 15.492 1 82.31 175 THR A C 1
ATOM 1369 O O . THR A 1 175 ? -21.312 3.859 14.539 1 82.31 175 THR A O 1
ATOM 1372 N N . ASP A 1 176 ? -22.109 3.92 16.672 1 86.19 176 ASP A N 1
ATOM 1373 C CA . ASP A 1 176 ? -21.812 5.348 16.75 1 86.19 176 ASP A CA 1
ATOM 1374 C C . ASP A 1 176 ? -20.391 5.586 17.281 1 86.19 176 ASP A C 1
ATOM 1376 O O . ASP A 1 176 ? -20.203 6.289 18.281 1 86.19 176 ASP A O 1
ATOM 1380 N N . VAL A 1 177 ? -19.484 4.809 16.812 1 91.94 177 VAL A N 1
ATOM 1381 C CA . VAL A 1 177 ? -18.078 4.949 17.188 1 91.94 177 VAL A CA 1
ATOM 1382 C C . VAL A 1 177 ? -17.234 5.246 15.953 1 91.94 177 VAL A C 1
ATOM 1384 O O . VAL A 1 177 ? -17.562 4.812 14.852 1 91.94 177 VAL A O 1
ATOM 1387 N N . GLN A 1 178 ? -16.219 5.961 16.234 1 92.44 178 GLN A N 1
ATOM 1388 C CA . GLN A 1 178 ? -15.359 6.375 15.133 1 92.44 178 GLN A CA 1
ATOM 1389 C C . GLN A 1 178 ? -14.625 5.184 14.531 1 92.44 178 GLN A C 1
ATOM 1391 O O . GLN A 1 178 ? -14.164 4.305 15.258 1 92.44 178 GLN A O 1
ATOM 1396 N N . VAL A 1 179 ? -14.531 5.176 13.227 1 97.62 179 VAL A N 1
ATOM 1397 C CA . VAL A 1 179 ? -13.781 4.164 12.492 1 97.62 179 VAL A CA 1
ATOM 1398 C C . VAL A 1 179 ? -12.625 4.824 11.742 1 97.62 179 VAL A C 1
ATOM 1400 O O . VAL A 1 179 ? -12.539 6.055 11.672 1 97.62 179 VAL A O 1
ATOM 1403 N N . ASN A 1 180 ? -11.719 4.043 11.289 1 98.31 180 ASN A N 1
ATOM 1404 C CA . ASN A 1 180 ? -10.578 4.598 10.562 1 98.31 180 ASN A CA 1
ATOM 1405 C C . ASN A 1 180 ? -10.531 4.098 9.117 1 98.31 180 ASN A C 1
ATOM 1407 O O . ASN A 1 180 ? -11.336 3.26 8.727 1 98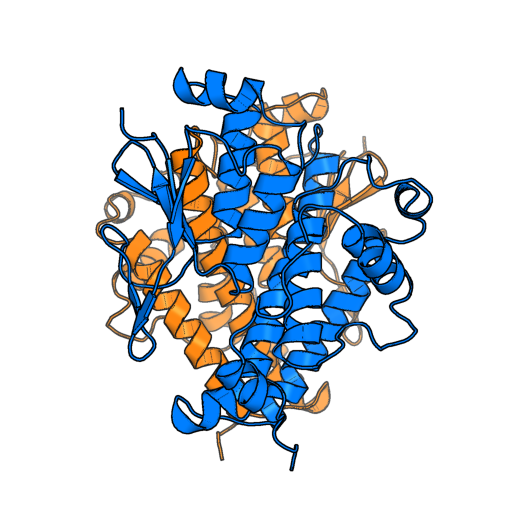.31 180 ASN A O 1
ATOM 1411 N N . ILE A 1 181 ? -9.68 4.594 8.344 1 98.75 181 ILE A N 1
ATOM 1412 C CA . ILE A 1 181 ? -9.594 4.32 6.918 1 98.75 181 ILE A CA 1
ATOM 1413 C C . ILE A 1 181 ? -9.289 2.84 6.691 1 98.75 181 ILE A C 1
ATOM 1415 O O . ILE A 1 181 ? -9.766 2.244 5.719 1 98.75 181 ILE A O 1
ATOM 1419 N N . ALA A 1 182 ? -8.461 2.225 7.543 1 98.88 182 ALA A N 1
ATOM 1420 C CA . ALA A 1 182 ? -8.133 0.811 7.387 1 98.88 182 ALA A CA 1
ATOM 1421 C C . ALA A 1 182 ? -9.375 -0.065 7.559 1 98.88 182 ALA A C 1
ATOM 1423 O O . ALA A 1 182 ? -9.516 -1.089 6.887 1 98.88 182 ALA A O 1
ATOM 1424 N N . ASP A 1 183 ? -10.289 0.337 8.477 1 98.88 183 ASP A N 1
ATOM 1425 C CA . ASP A 1 183 ? -11.547 -0.377 8.664 1 98.88 183 ASP A CA 1
ATOM 1426 C C . ASP A 1 183 ? -12.352 -0.425 7.363 1 98.88 183 ASP A C 1
ATOM 1428 O O . ASP A 1 183 ? -12.891 -1.471 7 1 98.88 183 ASP A O 1
ATOM 1432 N N . CYS A 1 184 ? -12.422 0.687 6.688 1 98.88 184 CYS A N 1
ATOM 1433 C CA . CYS A 1 184 ? -13.188 0.801 5.445 1 98.88 184 CYS A CA 1
ATOM 1434 C C . CYS A 1 184 ? -12.609 -0.108 4.367 1 98.88 184 CYS A C 1
ATOM 1436 O O . CYS A 1 184 ? -13.352 -0.804 3.674 1 98.88 184 CYS A O 1
ATOM 1438 N N . VAL A 1 185 ? -11.297 -0.084 4.289 1 98.94 185 VAL A N 1
ATOM 1439 C CA . VAL A 1 185 ? -10.602 -0.879 3.281 1 98.94 185 VAL A CA 1
ATOM 1440 C C . VAL A 1 185 ? -10.797 -2.365 3.572 1 98.94 185 VAL A C 1
ATOM 1442 O O . VAL A 1 185 ? -11.117 -3.145 2.672 1 98.94 185 VAL A O 1
ATOM 1445 N N . LEU A 1 186 ? -10.664 -2.699 4.816 1 98.94 186 LEU A N 1
ATOM 1446 C CA . LEU A 1 186 ? -10.789 -4.098 5.215 1 98.94 186 LEU A CA 1
ATOM 1447 C C . LEU A 1 186 ? -12.203 -4.609 4.969 1 98.94 186 LEU A C 1
ATOM 1449 O O . LEU A 1 186 ? -12.391 -5.688 4.398 1 98.94 186 LEU A O 1
ATOM 1453 N N . TYR A 1 187 ? -13.188 -3.859 5.375 1 98.94 187 TYR A N 1
ATOM 1454 C CA . TYR A 1 187 ? -14.562 -4.312 5.184 1 98.94 187 TYR A CA 1
ATOM 1455 C C . TYR A 1 187 ? -14.867 -4.523 3.707 1 98.94 187 TYR A C 1
ATOM 1457 O O . TYR A 1 187 ? -15.539 -5.488 3.334 1 98.94 187 TYR A O 1
ATOM 1465 N N . SER A 1 188 ? -14.438 -3.58 2.893 1 98.81 188 SER A N 1
ATOM 1466 C CA . SER A 1 188 ? -14.703 -3.648 1.461 1 98.81 188 SER A CA 1
ATOM 1467 C C . SER A 1 188 ? -14.227 -4.973 0.87 1 98.81 188 SER A C 1
ATOM 1469 O O . SER A 1 188 ? -14.969 -5.637 0.144 1 98.81 188 SER A O 1
ATOM 1471 N N . VAL A 1 189 ? -13.023 -5.414 1.199 1 98.94 189 VAL A N 1
ATOM 1472 C CA . VAL A 1 189 ? -12.477 -6.621 0.588 1 98.94 189 VAL A CA 1
ATOM 1473 C C . VAL A 1 189 ? -13.148 -7.855 1.184 1 98.94 189 VAL A C 1
ATOM 1475 O O . VAL A 1 189 ? -13.391 -8.844 0.481 1 98.94 189 VAL A O 1
ATOM 1478 N N . LEU A 1 190 ? -13.453 -7.824 2.488 1 98.88 190 LEU A N 1
ATOM 1479 C CA . LEU A 1 190 ? -14.125 -8.969 3.096 1 98.88 190 LEU A CA 1
ATOM 1480 C C . LEU A 1 190 ? -15.516 -9.156 2.498 1 98.88 190 LEU A C 1
ATOM 1482 O O . LEU A 1 190 ? -15.906 -10.281 2.178 1 98.88 190 LEU A O 1
ATOM 1486 N N . HIS A 1 191 ? -16.203 -8.055 2.318 1 98.62 191 HIS A N 1
ATOM 1487 C CA . HIS A 1 191 ? -17.547 -8.102 1.732 1 98.62 191 HIS A CA 1
ATOM 1488 C C . HIS A 1 191 ? -17.484 -8.531 0.27 1 98.62 191 HIS A C 1
ATOM 1490 O O . HIS A 1 191 ? -18.281 -9.359 -0.169 1 98.62 191 HIS A O 1
ATOM 1496 N N . PHE A 1 192 ? -16.578 -7.98 -0.5 1 98.56 192 PHE A N 1
ATOM 1497 C CA . PHE A 1 192 ? -16.344 -8.328 -1.898 1 98.56 192 PHE A CA 1
ATOM 1498 C C . PHE A 1 192 ? -16.094 -9.82 -2.051 1 98.56 192 PHE A C 1
ATOM 1500 O O . PHE A 1 192 ? -16.703 -10.477 -2.895 1 98.56 192 PHE A O 1
ATOM 1507 N N . ALA A 1 193 ? -15.227 -10.359 -1.214 1 98.75 193 ALA A N 1
ATOM 1508 C CA . ALA A 1 193 ? -14.867 -11.773 -1.246 1 98.75 193 ALA A CA 1
ATOM 1509 C C . ALA A 1 193 ? -16.078 -12.656 -0.936 1 98.75 193 ALA A C 1
ATOM 1511 O O . ALA A 1 193 ? -16.344 -13.625 -1.653 1 98.75 193 ALA A O 1
ATOM 1512 N N . LYS A 1 194 ? -16.781 -12.289 0.056 1 97.81 194 LYS A N 1
ATOM 1513 C CA . LYS A 1 194 ? -17.891 -13.109 0.536 1 97.81 194 LYS A CA 1
ATOM 1514 C C . LYS A 1 194 ? -19.078 -13.055 -0.424 1 97.81 194 LYS A C 1
ATOM 1516 O O . LYS A 1 194 ? -19.594 -14.094 -0.834 1 97.81 194 LYS A O 1
ATOM 1521 N N . ASP A 1 195 ? -19.438 -11.891 -0.869 1 96.5 195 ASP A N 1
ATOM 1522 C CA . ASP A 1 195 ? -20.734 -11.727 -1.539 1 96.5 195 ASP A CA 1
ATOM 1523 C C . ASP A 1 195 ? -20.578 -11.875 -3.051 1 96.5 195 ASP A C 1
ATOM 1525 O O . ASP A 1 195 ? -21.484 -12.391 -3.721 1 96.5 195 ASP A O 1
ATOM 1529 N N . LEU A 1 196 ? -19.5 -11.414 -3.662 1 97.25 196 LEU A N 1
ATOM 1530 C CA . LEU A 1 196 ? -19.328 -11.562 -5.105 1 97.25 196 LEU A CA 1
ATOM 1531 C C . LEU A 1 196 ? -18.688 -12.898 -5.441 1 97.25 196 LEU A C 1
ATOM 1533 O O . LEU A 1 196 ? -19.125 -13.594 -6.355 1 97.25 196 LEU A O 1
ATOM 1537 N N . TYR A 1 197 ? -17.719 -13.312 -4.648 1 97.81 197 TYR A N 1
ATOM 1538 C CA . TYR A 1 197 ? -16.922 -14.461 -5.035 1 97.81 197 TYR A CA 1
ATOM 1539 C C . TYR A 1 197 ? -17.281 -15.688 -4.211 1 97.81 197 TYR A C 1
ATOM 1541 O O . TYR A 1 197 ? -16.672 -16.75 -4.348 1 97.81 197 TYR A O 1
ATOM 1549 N N . SER A 1 198 ? -18.25 -15.555 -3.273 1 97.38 198 SER A N 1
ATOM 1550 C CA . SER A 1 198 ? -18.672 -16.641 -2.396 1 97.38 198 SER A CA 1
ATOM 1551 C C . SER A 1 198 ? -17.484 -17.281 -1.688 1 97.38 198 SER A C 1
ATOM 1553 O O . SER A 1 198 ? -17.375 -18.5 -1.614 1 97.38 198 SER A O 1
ATOM 1555 N N . PHE A 1 199 ? -16.609 -16.406 -1.287 1 98.19 199 PHE A N 1
ATOM 1556 C CA . PHE A 1 199 ? -15.383 -16.828 -0.636 1 98.19 199 PHE A CA 1
ATOM 1557 C C . PHE A 1 199 ? -15.227 -16.156 0.724 1 98.19 199 PHE A C 1
ATOM 1559 O O . PHE A 1 199 ? -15.055 -14.938 0.805 1 98.19 199 PHE A O 1
ATOM 1566 N N . ASP A 1 200 ? -15.242 -16.922 1.797 1 98.31 200 ASP A N 1
ATOM 1567 C CA . ASP A 1 200 ? -15.125 -16.359 3.141 1 98.31 200 ASP A CA 1
ATOM 1568 C C . ASP A 1 200 ? -13.656 -16.297 3.572 1 98.31 200 ASP A C 1
ATOM 1570 O O . ASP A 1 200 ? -13.125 -17.25 4.148 1 98.31 200 ASP A O 1
ATOM 1574 N N . LEU A 1 201 ? -13.031 -15.125 3.471 1 98.56 201 LEU A N 1
ATOM 1575 C CA . LEU A 1 201 ? -11.625 -14.922 3.771 1 98.56 201 LEU A CA 1
ATOM 1576 C C . LEU A 1 201 ? -11.352 -15.117 5.258 1 98.56 201 LEU A C 1
ATOM 1578 O O . LEU A 1 201 ? -10.203 -15.312 5.664 1 98.56 201 LEU A O 1
ATOM 1582 N N . ILE A 1 202 ? -12.359 -15.023 6.055 1 98.31 202 ILE A N 1
ATOM 1583 C CA . ILE A 1 202 ? -12.133 -15.078 7.492 1 98.31 202 ILE A CA 1
ATOM 1584 C C . ILE A 1 202 ? -12.805 -16.312 8.078 1 98.31 202 ILE A C 1
ATOM 1586 O O . ILE A 1 202 ? -13.289 -16.297 9.211 1 98.31 202 ILE A O 1
ATOM 1590 N N . SER A 1 203 ? -12.859 -17.375 7.324 1 96.62 203 SER A N 1
ATOM 1591 C CA . SER A 1 203 ? -13.469 -18.641 7.754 1 96.62 203 SER A CA 1
ATOM 1592 C C . SER A 1 203 ? -12.609 -19.344 8.797 1 96.62 203 SER A C 1
ATOM 1594 O O . SER A 1 203 ? -13.102 -20.156 9.578 1 96.62 203 SER A O 1
ATOM 1596 N N . ASP A 1 204 ? -11.273 -19.094 8.766 1 96.06 204 ASP A N 1
ATOM 1597 C CA . ASP A 1 204 ? -10.375 -19.672 9.758 1 96.06 204 ASP A CA 1
ATOM 1598 C C . ASP A 1 204 ? -10.789 -19.266 11.172 1 96.06 204 ASP A C 1
ATOM 1600 O O . ASP A 1 204 ? -10.859 -18.078 11.492 1 96.06 204 ASP A O 1
ATOM 1604 N N . PRO A 1 205 ? -10.984 -20.203 12.055 1 94.81 205 PRO A N 1
ATOM 1605 C CA . PRO A 1 205 ? -11.453 -19.906 13.414 1 94.81 205 PRO A CA 1
ATOM 1606 C C . PRO A 1 205 ? -10.461 -19.047 14.195 1 94.81 205 PRO A C 1
ATOM 1608 O O . PRO A 1 205 ? -10.844 -18.406 15.172 1 94.81 205 PRO A O 1
ATOM 1611 N N . GLU A 1 206 ? -9.234 -19.031 13.758 1 96.25 206 GLU A N 1
ATOM 1612 C CA . GLU A 1 206 ? -8.219 -18.234 14.445 1 96.25 206 GLU A CA 1
ATOM 1613 C C . GLU A 1 206 ? -8.406 -16.75 14.156 1 96.25 206 GLU A C 1
ATOM 1615 O O . GLU A 1 206 ? -7.824 -15.906 14.844 1 96.25 206 GLU A O 1
ATOM 1620 N N . LEU A 1 207 ? -9.242 -16.438 13.195 1 98.38 207 LEU A N 1
ATOM 1621 C CA . LEU A 1 207 ? -9.461 -15.039 12.828 1 98.38 207 LEU A CA 1
ATOM 1622 C C . LEU A 1 207 ? -10.703 -14.484 13.531 1 98.38 207 LEU A C 1
ATOM 1624 O O . LEU A 1 207 ? -11.539 -13.836 12.891 1 98.38 207 LEU A O 1
ATOM 1628 N N . VAL A 1 208 ? -10.773 -14.711 14.828 1 97.62 208 VAL A N 1
ATOM 1629 C CA . VAL A 1 208 ? -11.961 -14.398 15.625 1 97.62 208 VAL A CA 1
ATOM 1630 C C . VAL A 1 208 ? -12.148 -12.891 15.695 1 97.62 208 VAL A C 1
ATOM 1632 O O . VAL A 1 208 ? -13.281 -12.398 15.648 1 97.62 208 VAL A O 1
ATOM 1635 N N . ASN A 1 209 ? -11.055 -12.172 15.828 1 98.38 209 ASN A N 1
ATOM 1636 C CA . ASN A 1 209 ? -11.164 -10.719 15.938 1 98.38 209 ASN A CA 1
ATOM 1637 C C . ASN A 1 209 ? -11.672 -10.094 14.641 1 98.38 209 ASN A C 1
ATOM 1639 O O . ASN A 1 209 ? -12.453 -9.141 14.672 1 98.38 209 ASN A O 1
ATOM 1643 N N . LEU A 1 210 ? -11.25 -10.602 13.484 1 98.75 210 LEU A N 1
ATOM 1644 C CA . LEU A 1 210 ? -11.719 -10.086 12.211 1 98.75 210 LEU A CA 1
ATOM 1645 C C . LEU A 1 210 ? -13.188 -10.445 11.984 1 98.75 210 LEU A C 1
ATOM 1647 O O . LEU A 1 210 ? -13.93 -9.672 11.367 1 98.75 210 LEU A O 1
ATOM 1651 N N . ARG A 1 211 ? -13.586 -11.602 12.453 1 98.12 211 ARG A N 1
ATOM 1652 C CA . ARG A 1 211 ? -15 -11.953 12.367 1 98.12 211 ARG A CA 1
ATOM 1653 C C . ARG A 1 211 ? -15.852 -11 13.195 1 98.12 211 ARG A C 1
ATOM 1655 O O . ARG A 1 211 ? -16.906 -10.555 12.75 1 98.12 211 ARG A O 1
ATOM 1662 N N . ALA A 1 212 ? -15.391 -10.711 14.383 1 97.38 212 ALA A N 1
ATOM 1663 C CA . ALA A 1 212 ? -16.078 -9.734 15.227 1 97.38 212 ALA A CA 1
ATOM 1664 C C . ALA A 1 212 ? -16.141 -8.375 14.539 1 97.38 212 ALA A C 1
ATOM 1666 O O . ALA A 1 212 ? -17.188 -7.711 14.57 1 97.38 212 ALA A O 1
ATOM 1667 N N . PHE A 1 213 ? -15.047 -8.016 13.953 1 98.25 213 PHE A N 1
ATOM 1668 C CA . PHE A 1 213 ? -14.992 -6.758 13.211 1 98.25 213 PHE A CA 1
ATOM 1669 C C . PHE A 1 213 ? -16.047 -6.738 12.102 1 98.25 213 PHE A C 1
ATOM 1671 O O . PHE A 1 213 ? -16.781 -5.766 11.961 1 98.25 213 PHE A O 1
ATOM 1678 N N . TYR A 1 214 ? -16.062 -7.789 11.312 1 98.31 214 TYR A N 1
ATOM 1679 C CA . TYR A 1 214 ? -16.953 -7.852 10.156 1 98.31 214 TYR A CA 1
ATOM 1680 C C . TYR A 1 214 ? -18.406 -7.77 10.586 1 98.31 214 TYR A C 1
ATOM 1682 O O . TYR A 1 214 ? -19.203 -7.066 9.961 1 98.31 214 TYR A O 1
ATOM 1690 N N . GLU A 1 215 ? -18.734 -8.477 11.609 1 96.88 215 GLU A N 1
ATOM 1691 C CA . GLU A 1 215 ? -20.094 -8.461 12.125 1 96.88 215 GLU A CA 1
ATOM 1692 C C . GLU A 1 215 ? -20.469 -7.074 12.641 1 96.88 215 GLU A C 1
ATOM 1694 O O . GLU A 1 215 ? -21.562 -6.574 12.359 1 96.88 215 GLU A O 1
ATOM 1699 N N . TRP A 1 216 ? -19.578 -6.484 13.375 1 97.62 216 TRP A N 1
ATOM 1700 C CA . TRP A 1 216 ? -19.797 -5.172 13.961 1 97.62 216 TRP A CA 1
ATOM 1701 C C . TRP A 1 216 ? -19.922 -4.102 12.883 1 97.62 216 TRP A C 1
ATOM 1703 O O . TRP A 1 216 ? -20.906 -3.35 12.852 1 97.62 216 TRP A O 1
ATOM 1713 N N . PHE A 1 217 ? -18.953 -4.008 11.961 1 98.19 217 PHE A N 1
ATOM 1714 C CA . PHE A 1 217 ? -18.938 -2.982 10.922 1 98.19 217 PHE A CA 1
ATOM 1715 C C . PHE A 1 217 ? -20.078 -3.18 9.938 1 98.19 217 PHE A C 1
ATOM 1717 O O . PHE A 1 217 ? -20.609 -2.211 9.391 1 98.19 217 PHE A O 1
ATOM 1724 N N . GLY A 1 218 ? -20.484 -4.441 9.773 1 97.69 218 GLY A N 1
ATOM 1725 C CA . GLY A 1 218 ? -21.547 -4.789 8.836 1 97.69 218 GLY A CA 1
ATOM 1726 C C . GLY A 1 218 ? -22.891 -4.207 9.219 1 97.69 218 GLY A C 1
ATOM 1727 O O . GLY A 1 218 ? -23.812 -4.164 8.398 1 97.69 218 GLY A O 1
ATOM 1728 N N . LYS A 1 219 ? -23.016 -3.715 10.398 1 97 219 LYS A N 1
ATOM 1729 C CA . LYS A 1 219 ? -24.266 -3.133 10.875 1 97 219 LYS A CA 1
ATOM 1730 C C . LYS A 1 219 ? -24.359 -1.65 10.523 1 97 219 LYS A C 1
ATOM 1732 O O . LYS A 1 219 ? -25.422 -1.038 10.648 1 97 219 LYS A O 1
ATOM 1737 N N . ARG A 1 220 ? -23.312 -1.104 10.086 1 97.56 220 ARG A N 1
ATOM 1738 C CA . ARG A 1 220 ? -23.25 0.332 9.828 1 97.56 220 ARG A CA 1
ATOM 1739 C C . ARG A 1 220 ? -23.984 0.679 8.539 1 97.56 220 ARG A C 1
ATOM 1741 O O . ARG A 1 220 ? -23.953 -0.087 7.57 1 97.56 220 ARG A O 1
ATOM 1748 N N . GLU A 1 221 ? -24.531 1.866 8.461 1 96.69 221 GLU A N 1
ATOM 1749 C CA . GLU A 1 221 ? -25.281 2.33 7.293 1 96.69 221 GLU A CA 1
ATOM 1750 C C . GLU A 1 221 ? -24.375 2.445 6.066 1 96.69 221 GLU A C 1
ATOM 1752 O O . GLU A 1 221 ? -24.812 2.186 4.945 1 96.69 221 GLU A O 1
ATOM 1757 N N . SER A 1 222 ? -23.156 2.752 6.207 1 97.62 222 SER A N 1
ATOM 1758 C CA . SER A 1 222 ? -22.203 3.031 5.129 1 97.62 222 SER A CA 1
ATOM 1759 C C . SER A 1 222 ? -21.969 1.795 4.27 1 97.62 222 SER A C 1
ATOM 1761 O O . SER A 1 222 ? -21.5 1.903 3.137 1 97.62 222 SER A O 1
ATOM 1763 N N . VAL A 1 223 ? -22.312 0.587 4.848 1 98 223 VAL A N 1
ATOM 1764 C CA . VAL A 1 223 ? -21.922 -0.61 4.113 1 98 223 VAL A CA 1
ATOM 1765 C C . VAL A 1 223 ? -23.172 -1.387 3.684 1 98 223 VAL A C 1
ATOM 1767 O O . VAL A 1 223 ? -23.062 -2.488 3.139 1 98 223 VAL A O 1
ATOM 1770 N N . GLN A 1 224 ? -24.312 -0.764 3.926 1 97.5 224 GLN A N 1
ATOM 1771 C CA . GLN A 1 224 ? -25.531 -1.406 3.459 1 97.5 224 GLN A CA 1
ATOM 1772 C C . GLN A 1 224 ? -25.688 -1.266 1.946 1 97.5 224 GLN A C 1
ATOM 1774 O O . GLN A 1 224 ? -25.406 -0.203 1.386 1 97.5 224 GLN A O 1
ATOM 1779 N N . VAL A 1 225 ? -26 -2.338 1.335 1 95.56 225 VAL A N 1
ATOM 1780 C CA . VAL A 1 225 ? -26.172 -2.338 -0.114 1 95.56 225 VAL A CA 1
ATOM 1781 C C . VAL A 1 225 ? -27.422 -3.125 -0.48 1 95.56 225 VAL A C 1
ATOM 1783 O O . VAL A 1 225 ? -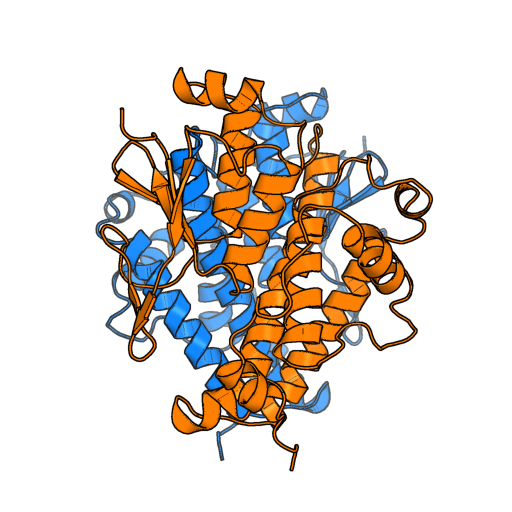27.906 -3.941 0.308 1 95.56 225 VAL A O 1
ATOM 1786 N N . ASP A 1 226 ? -27.891 -2.898 -1.608 1 92.75 226 ASP A N 1
ATOM 1787 C CA . ASP A 1 226 ? -29.047 -3.645 -2.109 1 92.75 226 ASP A CA 1
ATOM 1788 C C . ASP A 1 226 ? -28.641 -5.051 -2.547 1 92.75 226 ASP A C 1
ATOM 1790 O O . ASP A 1 226 ? -27.453 -5.336 -2.717 1 92.75 226 ASP A O 1
ATOM 1794 N N . ASP A 1 227 ? -29.625 -5.883 -2.83 1 88.5 227 ASP A N 1
ATOM 1795 C CA . ASP A 1 227 ? -29.406 -7.277 -3.197 1 88.5 227 ASP A CA 1
ATOM 1796 C C . ASP A 1 227 ? -28.703 -7.383 -4.555 1 88.5 227 ASP A C 1
ATOM 1798 O O . ASP A 1 227 ? -28.016 -8.367 -4.828 1 88.5 227 ASP A O 1
ATOM 1802 N N . ASP A 1 228 ? -28.891 -6.355 -5.363 1 90 228 ASP A N 1
ATOM 1803 C CA . ASP A 1 228 ? -28.328 -6.402 -6.707 1 90 228 ASP A CA 1
ATOM 1804 C C . ASP A 1 228 ? -27.047 -5.578 -6.793 1 90 228 ASP A C 1
ATOM 1806 O O . ASP A 1 228 ? -26.656 -5.129 -7.875 1 90 228 ASP A O 1
ATOM 1810 N N . HIS A 1 229 ? -2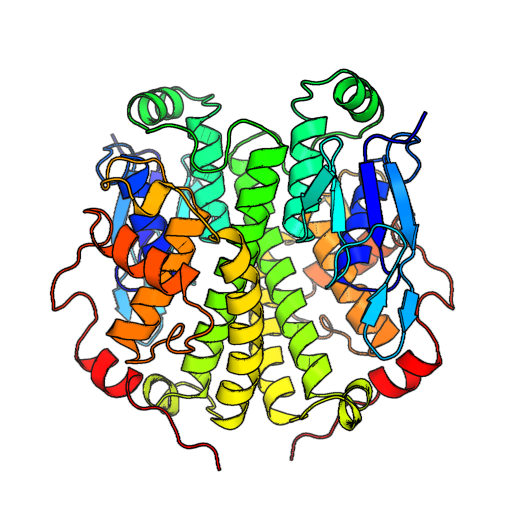6.422 -5.348 -5.668 1 93.75 229 HIS A N 1
ATOM 1811 C CA . HIS A 1 229 ? -25.188 -4.582 -5.59 1 93.75 229 HIS A CA 1
ATOM 1812 C C . HIS A 1 229 ? -24.141 -5.129 -6.555 1 93.75 229 HIS A C 1
ATOM 1814 O O . HIS A 1 229 ? -23.453 -4.363 -7.23 1 93.75 229 HIS A O 1
ATOM 1820 N N . PHE A 1 230 ? -24.031 -6.398 -6.566 1 94.12 230 PHE A N 1
ATOM 1821 C CA . PHE A 1 230 ? -23.156 -7.051 -7.531 1 94.12 230 PHE A CA 1
ATOM 1822 C C . PHE A 1 230 ? -23.953 -7.566 -8.727 1 94.12 230 PHE A C 1
ATOM 1824 O O . PHE A 1 230 ? -25 -8.195 -8.555 1 94.12 230 PHE A O 1
ATOM 1831 N N . PRO A 1 231 ? -23.469 -7.328 -9.945 1 90.56 231 PRO A N 1
ATOM 1832 C CA . PRO A 1 231 ? -24.188 -7.859 -11.109 1 90.56 231 PRO A CA 1
ATOM 1833 C C . PRO A 1 231 ? -24.312 -9.383 -11.086 1 90.56 231 PRO A C 1
ATOM 1835 O O . PRO A 1 231 ? -23.312 -10.078 -10.883 1 90.56 231 PRO A O 1
ATOM 1838 N N . GLY A 1 232 ? -25.484 -9.852 -11.328 1 90.75 232 GLY A N 1
ATOM 1839 C CA . GLY A 1 232 ? -25.766 -11.273 -11.227 1 90.75 232 GLY A CA 1
ATOM 1840 C C . GLY A 1 232 ? -24.938 -12.125 -12.156 1 90.75 232 GLY A C 1
ATOM 1841 O O . GLY A 1 232 ? -24.422 -13.18 -11.758 1 90.75 232 GLY A O 1
ATOM 1842 N N . TYR A 1 233 ? -24.844 -11.656 -13.359 1 88.38 233 TYR A N 1
ATOM 1843 C CA . TYR A 1 233 ? -24.094 -12.438 -14.336 1 88.38 233 TYR A CA 1
ATOM 1844 C C . TYR A 1 233 ? -22.625 -12.555 -13.922 1 88.38 233 TYR A C 1
ATOM 1846 O O . TYR A 1 233 ? -22 -13.586 -14.156 1 88.38 233 TYR A O 1
ATOM 1854 N N . LEU A 1 234 ? -22.078 -11.648 -13.25 1 91.19 234 LEU A N 1
ATOM 1855 C CA . LEU A 1 234 ? -20.703 -11.703 -12.75 1 91.19 234 LEU A CA 1
ATOM 1856 C C . LEU A 1 234 ? -20.594 -12.664 -11.57 1 91.19 234 LEU A C 1
ATOM 1858 O O . LEU A 1 234 ? -19.656 -13.453 -11.492 1 91.19 234 LEU A O 1
ATOM 1862 N N . LYS A 1 235 ? -21.578 -12.547 -10.758 1 93.94 235 LYS A N 1
ATOM 1863 C CA . LYS A 1 235 ? -21.562 -13.383 -9.562 1 93.94 235 LYS A CA 1
ATOM 1864 C C . LYS A 1 235 ? -21.578 -14.867 -9.93 1 93.94 235 LYS A C 1
ATOM 1866 O O . LYS A 1 235 ? -20.922 -15.68 -9.273 1 93.94 235 LYS A O 1
ATOM 1871 N N . GLU A 1 236 ? -22.297 -15.203 -10.906 1 94.94 236 GLU A N 1
ATOM 1872 C CA . GLU A 1 236 ? -22.406 -16.594 -11.344 1 94.94 236 GLU A CA 1
ATOM 1873 C C . GLU A 1 236 ? -21.047 -17.156 -11.727 1 94.94 236 GLU A C 1
ATOM 1875 O O . GLU A 1 236 ? -20.719 -18.297 -11.367 1 94.94 236 GLU A O 1
ATOM 1880 N N . LEU A 1 237 ? -20.25 -16.375 -12.367 1 95.31 237 LEU A N 1
ATOM 1881 C CA . LEU A 1 237 ? -18.938 -16.828 -12.82 1 95.31 237 LEU A CA 1
ATOM 1882 C C . LEU A 1 237 ? -17.891 -16.656 -11.727 1 95.31 237 LEU A C 1
ATOM 1884 O O . LEU A 1 237 ? -17.016 -17.516 -11.555 1 95.31 237 LEU A O 1
ATOM 1888 N N . ALA A 1 238 ? -18.031 -15.586 -11.008 1 96.56 238 ALA A N 1
ATOM 1889 C CA . ALA A 1 238 ? -17.062 -15.234 -9.977 1 96.56 238 ALA A CA 1
ATOM 1890 C C . ALA A 1 238 ? -17.078 -16.25 -8.836 1 96.56 238 ALA A C 1
ATOM 1892 O O . ALA A 1 238 ? -16.047 -16.484 -8.203 1 96.56 238 ALA A O 1
ATOM 1893 N N . SER A 1 239 ? -18.188 -16.906 -8.625 1 96.94 239 SER A N 1
ATOM 1894 C CA . SER A 1 239 ? -18.328 -17.844 -7.508 1 96.94 239 SER A CA 1
ATOM 1895 C C . SER A 1 239 ? -17.797 -19.219 -7.863 1 96.94 239 SER A C 1
ATOM 1897 O O . SER A 1 239 ? -17.734 -20.109 -7.012 1 96.94 239 SER A O 1
ATOM 1899 N N . GLN A 1 240 ? -17.438 -19.391 -9.094 1 97.62 240 GLN A N 1
ATOM 1900 C CA . GLN A 1 240 ? -16.922 -20.688 -9.539 1 97.62 240 GLN A CA 1
ATOM 1901 C C . GLN A 1 240 ? -15.391 -20.688 -9.539 1 97.62 240 GLN A C 1
ATOM 1903 O O . GLN A 1 240 ? -14.758 -20.25 -10.508 1 97.62 240 GLN A O 1
ATOM 1908 N N . TRP A 1 241 ? -14.891 -21.297 -8.523 1 97.5 241 TRP A N 1
ATOM 1909 C CA . TRP A 1 241 ? -13.445 -21.406 -8.406 1 97.5 241 TRP A CA 1
ATOM 1910 C C . TRP A 1 241 ? -12.938 -22.656 -9.141 1 97.5 241 TRP A C 1
ATOM 1912 O O . TRP A 1 241 ? -13.555 -23.719 -9.062 1 97.5 241 TRP A O 1
ATOM 1922 N N . LEU A 1 242 ? -11.875 -22.453 -9.805 1 97.06 242 LEU A N 1
ATOM 1923 C CA . LEU A 1 242 ? -11.273 -23.547 -10.57 1 97.06 242 LEU A CA 1
ATOM 1924 C C . LEU A 1 242 ? -10.562 -24.531 -9.648 1 97.06 242 LEU A C 1
ATOM 1926 O O . LEU A 1 242 ? -9.898 -24.125 -8.695 1 97.06 242 LEU A O 1
ATOM 1930 N N . PRO A 1 243 ? -10.68 -25.812 -9.906 1 95 243 PRO A N 1
ATOM 1931 C CA . PRO A 1 243 ? -10.039 -26.812 -9.047 1 95 243 PRO A CA 1
ATOM 1932 C C . PRO A 1 243 ? -8.516 -26.828 -9.203 1 95 243 PRO A C 1
ATOM 1934 O O . PRO A 1 243 ? -8.008 -26.656 -10.312 1 95 243 PRO A O 1
ATOM 1937 N N . VAL A 1 244 ? -7.844 -26.984 -8.062 1 90.25 244 VAL A N 1
ATOM 1938 C CA . VAL A 1 244 ? -6.395 -27.125 -8.078 1 90.25 244 VAL A CA 1
ATOM 1939 C C . VAL A 1 244 ? -6.016 -28.547 -8.484 1 90.25 244 VAL A C 1
ATOM 1941 O O . VAL A 1 244 ? -6.551 -29.516 -7.953 1 90.25 244 VAL A O 1
ATOM 1944 N N . GLU A 1 245 ? -5.25 -28.703 -9.57 1 76.31 245 GLU A N 1
ATOM 1945 C CA . GLU A 1 245 ? -4.863 -30.047 -10.031 1 76.31 245 GLU A CA 1
ATOM 1946 C C . GLU A 1 245 ? -3.809 -30.656 -9.125 1 76.31 245 GLU A C 1
ATOM 1948 O O . GLU A 1 245 ? -3.008 -29.938 -8.516 1 76.31 245 GLU A O 1
ATOM 1953 N N . MET B 1 1 ? 21.609 8.859 27.203 1 60.38 1 MET B N 1
ATOM 1954 C CA . MET B 1 1 ? 20.156 8.688 27.188 1 60.38 1 MET B CA 1
ATOM 1955 C C . MET B 1 1 ? 19.734 7.836 26 1 60.38 1 MET B C 1
ATOM 1957 O O . MET B 1 1 ? 20.375 7.855 24.938 1 60.38 1 MET B O 1
ATOM 1961 N N . ASN B 1 2 ? 18.812 6.855 26.109 1 86.69 2 ASN B N 1
ATOM 1962 C CA . ASN B 1 2 ? 18.375 5.953 25.047 1 86.69 2 ASN B CA 1
ATOM 1963 C C . ASN B 1 2 ? 17.609 6.691 23.953 1 86.69 2 ASN B C 1
ATOM 1965 O O . ASN B 1 2 ? 16.75 7.523 24.25 1 86.69 2 ASN B O 1
ATOM 1969 N N . PRO B 1 3 ? 18.062 6.547 22.797 1 95.69 3 PRO B N 1
ATOM 1970 C CA . PRO B 1 3 ? 17.344 7.219 21.719 1 95.69 3 PRO B CA 1
ATOM 1971 C C . PRO B 1 3 ? 15.836 6.941 21.766 1 95.69 3 PRO B C 1
ATOM 1973 O O . PRO B 1 3 ? 15.422 5.836 22.125 1 95.69 3 PRO B O 1
ATOM 1976 N N . PRO B 1 4 ? 15.07 7.93 21.5 1 97.88 4 PRO B N 1
ATOM 1977 C CA . PRO B 1 4 ? 13.617 7.754 21.531 1 97.88 4 PRO B CA 1
ATOM 1978 C C . PRO B 1 4 ? 13.125 6.719 20.531 1 97.88 4 PRO B C 1
ATOM 1980 O O . PRO B 1 4 ? 12.086 6.09 20.75 1 97.88 4 PRO B O 1
ATOM 1983 N N . LEU B 1 5 ? 13.875 6.605 19.391 1 98.56 5 LEU B N 1
ATOM 1984 C CA . LEU B 1 5 ? 13.453 5.672 18.359 1 98.56 5 LEU B CA 1
ATOM 1985 C C . LEU B 1 5 ? 14.484 4.57 18.172 1 98.56 5 LEU B C 1
ATOM 1987 O O . LEU B 1 5 ? 15.688 4.812 18.281 1 98.56 5 LEU B O 1
ATOM 1991 N N . GLU B 1 6 ? 13.969 3.398 17.875 1 98.56 6 GLU B N 1
ATOM 1992 C CA . GLU B 1 6 ? 14.828 2.283 17.484 1 98.56 6 GLU B CA 1
ATOM 1993 C C . GLU B 1 6 ? 14.266 1.572 16.25 1 98.56 6 GLU B C 1
ATOM 1995 O O . GLU B 1 6 ? 13.133 1.089 16.266 1 98.56 6 GLU B O 1
ATOM 2000 N N . LEU B 1 7 ? 15.078 1.558 15.234 1 98.56 7 LEU B N 1
ATOM 2001 C CA . LEU B 1 7 ? 14.703 0.923 13.969 1 98.56 7 LEU B CA 1
ATOM 2002 C C . LEU B 1 7 ? 15.438 -0.4 13.789 1 98.56 7 LEU B C 1
ATOM 2004 O O . LEU B 1 7 ? 16.672 -0.427 13.727 1 98.56 7 LEU B O 1
ATOM 2008 N N . PHE B 1 8 ? 14.688 -1.49 13.75 1 98.44 8 PHE B N 1
ATOM 2009 C CA . PHE B 1 8 ? 15.242 -2.811 13.469 1 98.44 8 PHE B CA 1
ATOM 2010 C C . PHE B 1 8 ? 15.266 -3.09 11.977 1 98.44 8 PHE B C 1
ATOM 2012 O O . PHE B 1 8 ? 14.227 -3.023 11.312 1 98.44 8 PHE B O 1
ATOM 2019 N N . VAL B 1 9 ? 16.469 -3.445 11.461 1 97.62 9 VAL B N 1
ATOM 2020 C CA . VAL B 1 9 ? 16.547 -3.562 10.008 1 97.62 9 VAL B CA 1
ATOM 2021 C C . VAL B 1 9 ? 17.406 -4.77 9.633 1 97.62 9 VAL B C 1
ATOM 2023 O O . VAL B 1 9 ? 18.328 -5.129 10.352 1 97.62 9 VAL B O 1
ATOM 2026 N N . LEU B 1 10 ? 17.016 -5.43 8.625 1 95.19 10 LEU B N 1
ATOM 2027 C CA . LEU B 1 10 ? 17.875 -6.258 7.793 1 95.19 10 LEU B CA 1
ATOM 2028 C C . LEU B 1 10 ? 18.406 -5.465 6.602 1 95.19 10 LEU B C 1
ATOM 2030 O O . LEU B 1 10 ? 17.719 -5.328 5.59 1 95.19 10 LEU B O 1
ATOM 2034 N N . SER B 1 11 ? 19.562 -5.016 6.605 1 92.88 11 SER B N 1
ATOM 2035 C CA . SER B 1 11 ? 20.031 -3.908 5.785 1 92.88 11 SER B CA 1
ATOM 2036 C C . SER B 1 11 ? 19.938 -4.238 4.301 1 92.88 11 SER B C 1
ATOM 2038 O O . SER B 1 11 ? 19.766 -3.342 3.471 1 92.88 11 SER B O 1
ATOM 2040 N N . TRP B 1 12 ? 20.031 -5.531 3.982 1 92.94 12 TRP B N 1
ATOM 2041 C CA . TRP B 1 12 ? 20.016 -5.859 2.561 1 92.94 12 TRP B CA 1
ATOM 2042 C C . TRP B 1 12 ? 18.609 -6.242 2.1 1 92.94 12 TRP B C 1
ATOM 2044 O O . TRP B 1 12 ? 18.391 -6.48 0.912 1 92.94 12 TRP B O 1
ATOM 2054 N N . GLY B 1 13 ? 17.656 -6.344 3.07 1 95.44 13 GLY B N 1
ATOM 2055 C CA . GLY B 1 13 ? 16.281 -6.633 2.709 1 95.44 13 GLY B CA 1
ATOM 2056 C C . GLY B 1 13 ? 15.594 -5.484 1.996 1 95.44 13 GLY B C 1
ATOM 2057 O O . GLY B 1 13 ? 15.828 -4.316 2.32 1 95.44 13 GLY B O 1
ATOM 2058 N N . VAL B 1 14 ? 14.75 -5.793 1.111 1 97.94 14 VAL B N 1
ATOM 2059 C CA . VAL B 1 14 ? 14.172 -4.801 0.213 1 97.94 14 VAL B CA 1
ATOM 2060 C C . VAL B 1 14 ? 13.32 -3.811 1.012 1 97.94 14 VAL B C 1
ATOM 2062 O O . VAL B 1 14 ? 13.352 -2.605 0.751 1 97.94 14 VAL B O 1
ATOM 2065 N N . TYR B 1 15 ? 12.547 -4.238 2.025 1 98.31 15 TYR B N 1
ATOM 2066 C CA . TYR B 1 15 ? 11.641 -3.375 2.775 1 98.31 15 TYR B CA 1
ATOM 2067 C C . TYR B 1 15 ? 12.414 -2.523 3.781 1 98.31 15 TYR B C 1
ATOM 2069 O O . TYR B 1 15 ? 12.211 -1.311 3.859 1 98.31 15 TYR B O 1
ATOM 2077 N N . PRO B 1 16 ? 13.375 -3.1 4.551 1 98.25 16 PRO B N 1
ATOM 2078 C CA . PRO B 1 16 ? 14.195 -2.25 5.418 1 98.25 16 PRO B CA 1
ATOM 2079 C C . PRO B 1 16 ? 15.055 -1.264 4.629 1 98.25 16 PRO B C 1
ATOM 2081 O O . PRO B 1 16 ? 15.25 -0.126 5.066 1 98.25 16 PRO B O 1
ATOM 2084 N N . ARG B 1 17 ? 15.531 -1.724 3.459 1 98.25 17 ARG B N 1
ATOM 2085 C CA . ARG B 1 17 ? 16.406 -0.899 2.635 1 98.25 17 ARG B CA 1
ATOM 2086 C C . ARG B 1 17 ? 15.703 0.382 2.199 1 98.25 17 ARG B C 1
ATOM 2088 O O . ARG B 1 17 ? 16.328 1.449 2.15 1 98.25 17 ARG B O 1
ATOM 2095 N N . ARG B 1 18 ? 14.438 0.268 1.855 1 98.62 18 ARG B N 1
ATOM 2096 C CA . ARG B 1 18 ? 13.758 1.468 1.389 1 98.62 18 ARG B CA 1
ATOM 2097 C C . ARG B 1 18 ? 13.625 2.496 2.508 1 98.62 18 ARG B C 1
ATOM 2099 O O . ARG B 1 18 ? 13.656 3.703 2.258 1 98.62 18 ARG B O 1
ATOM 2106 N N . VAL B 1 19 ? 13.547 2.072 3.787 1 98.88 19 VAL B N 1
ATOM 2107 C CA . VAL B 1 19 ? 13.5 2.986 4.922 1 98.88 19 VAL B CA 1
ATOM 2108 C C . VAL B 1 19 ? 14.883 3.604 5.148 1 98.88 19 VAL B C 1
ATOM 2110 O O . VAL B 1 19 ? 14.992 4.801 5.418 1 98.88 19 VAL B O 1
ATOM 2113 N N . LEU B 1 20 ? 15.93 2.807 4.984 1 98.81 20 LEU B N 1
ATOM 2114 C CA . LEU B 1 20 ? 17.281 3.301 5.172 1 98.81 20 LEU B CA 1
ATOM 2115 C C . LEU B 1 20 ? 17.641 4.332 4.105 1 98.81 20 LEU B C 1
ATOM 2117 O O . LEU B 1 20 ? 18.25 5.359 4.41 1 98.81 20 LEU B O 1
ATOM 2121 N N . ILE B 1 21 ? 17.25 4.07 2.84 1 98.75 21 ILE B N 1
ATOM 2122 C CA . ILE B 1 21 ? 17.469 5.035 1.766 1 98.75 21 ILE B CA 1
ATOM 2123 C C . ILE B 1 21 ? 16.734 6.336 2.094 1 98.75 21 ILE B C 1
ATOM 2125 O O . ILE B 1 21 ? 17.312 7.422 1.977 1 98.75 21 ILE B O 1
ATOM 2129 N N . TYR B 1 22 ? 15.508 6.25 2.562 1 98.88 22 TYR B N 1
ATOM 2130 C CA . TYR B 1 22 ? 14.711 7.418 2.924 1 98.88 22 TYR B CA 1
ATOM 2131 C C . TYR B 1 22 ? 15.383 8.219 4.031 1 98.88 22 TYR B C 1
ATOM 2133 O O . TYR B 1 22 ? 15.484 9.445 3.949 1 98.88 22 TYR B O 1
ATOM 2141 N N . LEU B 1 23 ? 15.82 7.508 5.082 1 98.81 23 LEU B N 1
ATOM 2142 C CA . LEU B 1 23 ? 16.453 8.195 6.203 1 98.81 23 LEU B CA 1
ATOM 2143 C C . LEU B 1 23 ? 17.703 8.922 5.754 1 98.81 23 LEU B C 1
ATOM 2145 O O . LEU B 1 23 ? 18 10.023 6.23 1 98.81 23 LEU B O 1
ATOM 2149 N N . ALA B 1 24 ? 18.422 8.305 4.832 1 98.44 24 ALA B N 1
ATOM 2150 C CA . ALA B 1 24 ? 19.609 8.953 4.285 1 98.44 24 ALA B CA 1
ATOM 2151 C C . ALA B 1 24 ? 19.234 10.203 3.498 1 98.44 24 ALA B C 1
ATOM 2153 O O . ALA B 1 24 ? 19.828 11.273 3.699 1 98.44 24 ALA B O 1
ATOM 2154 N N . GLU B 1 25 ? 18.25 10.102 2.65 1 98.38 25 GLU B N 1
ATOM 2155 C CA . GLU B 1 25 ? 17.812 11.219 1.826 1 98.38 25 GLU B CA 1
ATOM 2156 C C . GLU B 1 25 ? 17.219 12.336 2.682 1 98.38 25 GLU B C 1
ATOM 2158 O O . GLU B 1 25 ? 17.328 13.516 2.342 1 98.38 25 GLU B O 1
ATOM 2163 N N . LYS B 1 26 ? 16.609 11.938 3.803 1 98.25 26 LYS B N 1
ATOM 2164 C CA . LYS B 1 26 ? 15.953 12.875 4.711 1 98.25 26 LYS B CA 1
ATOM 2165 C C . LYS B 1 26 ? 16.969 13.555 5.629 1 98.25 26 LYS B C 1
ATOM 2167 O O . LYS B 1 26 ? 16.641 14.523 6.32 1 98.25 26 LYS B O 1
ATOM 2172 N N . GLY B 1 27 ? 18.234 12.992 5.648 1 97.62 27 GLY B N 1
ATOM 2173 C CA . GLY B 1 27 ? 19.266 13.531 6.508 1 97.62 27 GLY B CA 1
ATOM 2174 C C . GLY B 1 27 ? 19.203 13.008 7.93 1 97.62 27 GLY B C 1
ATOM 2175 O O . GLY B 1 27 ? 19.703 13.641 8.852 1 97.62 27 GLY B O 1
ATOM 2176 N N . LEU B 1 28 ? 18.578 11.844 8.094 1 98.44 28 LEU B N 1
ATOM 2177 C CA . LEU B 1 28 ? 18.297 11.383 9.453 1 98.44 28 LEU B CA 1
ATOM 2178 C C . LEU B 1 28 ? 19.016 10.078 9.75 1 98.44 28 LEU B C 1
ATOM 2180 O O . LEU B 1 28 ? 18.969 9.578 10.875 1 98.44 28 LEU B O 1
ATOM 2184 N N . LEU B 1 29 ? 19.719 9.492 8.789 1 97.94 29 LEU B N 1
ATOM 2185 C CA . LEU B 1 29 ? 20.297 8.164 8.938 1 97.94 29 LEU B CA 1
ATOM 2186 C C . LEU B 1 29 ? 21.281 8.125 10.109 1 97.94 29 LEU B C 1
ATOM 2188 O O . LEU B 1 29 ? 21.391 7.113 10.805 1 97.94 29 LEU B O 1
ATOM 2192 N N . ASN B 1 30 ? 21.938 9.281 10.391 1 97 30 ASN B N 1
ATOM 2193 C CA . ASN B 1 30 ? 22.953 9.328 11.43 1 97 30 ASN B CA 1
ATOM 2194 C C . ASN B 1 30 ? 22.469 10.109 12.648 1 97 30 ASN B C 1
ATOM 2196 O O . ASN B 1 30 ? 23.281 10.547 13.469 1 97 30 ASN B O 1
ATOM 2200 N N . SER B 1 31 ? 21.234 10.297 12.734 1 98.12 31 SER B N 1
ATOM 2201 C CA . SER B 1 31 ? 20.703 11.016 13.883 1 98.12 31 SER B CA 1
ATOM 2202 C C . SER B 1 31 ? 20.922 10.25 15.18 1 98.12 31 SER B C 1
ATOM 2204 O O . SER B 1 31 ? 20.641 9.047 15.25 1 98.12 31 SER B O 1
ATOM 2206 N N . PRO B 1 32 ? 21.344 10.891 16.25 1 97.75 32 PRO B N 1
ATOM 2207 C CA . PRO B 1 32 ? 21.5 10.219 17.531 1 97.75 32 PRO B CA 1
ATOM 2208 C C . PRO B 1 32 ? 20.156 9.867 18.188 1 97.75 32 PRO B C 1
ATOM 2210 O O . PRO B 1 32 ? 20.125 9.156 19.188 1 97.75 32 PRO B O 1
ATOM 2213 N N . LEU B 1 33 ? 19.094 10.336 17.609 1 98.44 33 LEU B N 1
ATOM 2214 C CA . LEU B 1 33 ? 17.766 10.109 18.156 1 98.44 33 LEU B CA 1
ATOM 2215 C C . LEU B 1 33 ? 17.141 8.836 17.609 1 98.44 33 LEU B C 1
ATOM 2217 O O . LEU B 1 33 ? 16.062 8.43 18.016 1 98.44 33 LEU B O 1
ATOM 2221 N N . ILE B 1 34 ? 17.828 8.219 16.625 1 98.69 34 ILE B N 1
ATOM 2222 C CA . ILE B 1 34 ? 17.375 6.969 16.016 1 98.69 34 ILE B CA 1
ATOM 2223 C C . ILE B 1 34 ? 18.453 5.895 16.188 1 98.69 34 ILE B C 1
ATOM 2225 O O . ILE B 1 34 ? 19.531 5.992 15.602 1 98.69 34 ILE B O 1
ATOM 2229 N N . LYS B 1 35 ? 18.188 4.898 16.953 1 98.31 35 LYS B N 1
ATOM 2230 C CA . LYS B 1 35 ? 19.062 3.732 17.031 1 98.31 35 LYS B CA 1
ATOM 2231 C C . LYS B 1 35 ? 18.734 2.732 15.914 1 98.31 35 LYS B C 1
ATOM 2233 O O . LYS B 1 35 ? 17.594 2.27 15.805 1 98.31 35 LYS B O 1
ATOM 2238 N N . ILE B 1 36 ? 19.672 2.436 15.125 1 97.75 36 ILE B N 1
ATOM 2239 C CA . ILE B 1 36 ? 19.5 1.426 14.086 1 97.75 36 ILE B CA 1
ATOM 2240 C C . ILE B 1 36 ? 20.078 0.095 14.562 1 97.75 36 ILE B C 1
ATOM 2242 O O . ILE B 1 36 ? 21.266 0.007 14.891 1 97.75 36 ILE B O 1
ATOM 2246 N N . THR B 1 37 ? 19.266 -0.906 14.641 1 97.44 37 THR B N 1
ATOM 2247 C CA . THR B 1 37 ? 19.672 -2.221 15.133 1 97.44 37 THR B CA 1
ATOM 2248 C C . THR B 1 37 ? 19.547 -3.268 14.023 1 97.44 37 THR B C 1
ATOM 2250 O O . THR B 1 37 ? 18.469 -3.492 13.492 1 97.44 37 THR B O 1
ATOM 2253 N N . GLU B 1 38 ? 20.641 -3.898 13.727 1 96.19 38 GLU B N 1
ATOM 2254 C CA . GLU B 1 38 ? 20.656 -4.965 12.727 1 96.19 38 GLU B CA 1
ATOM 2255 C C . GLU B 1 38 ? 20 -6.234 13.273 1 96.19 38 GLU B C 1
ATOM 2257 O O . GLU B 1 38 ? 20.25 -6.617 14.414 1 96.19 38 GLU B O 1
ATOM 2262 N N . VAL B 1 39 ? 19.172 -6.773 12.453 1 95.94 39 VAL B N 1
ATOM 2263 C CA . VAL B 1 39 ? 18.531 -8.031 12.828 1 95.94 39 VAL B CA 1
ATOM 2264 C C . VAL B 1 39 ? 19.328 -9.203 12.266 1 95.94 39 VAL B C 1
ATOM 2266 O O . VAL B 1 39 ? 19.984 -9.078 11.227 1 95.94 39 VAL B O 1
ATOM 2269 N N . THR B 1 40 ? 19.328 -10.305 12.969 1 89.38 40 THR B N 1
ATOM 2270 C CA . THR B 1 40 ? 19.969 -11.539 12.531 1 89.38 40 THR B CA 1
ATOM 2271 C C . THR B 1 40 ? 18.938 -12.508 11.977 1 89.38 40 THR B C 1
ATOM 2273 O O . THR B 1 40 ? 17.766 -12.477 12.367 1 89.38 40 THR B O 1
ATOM 2276 N N . VAL B 1 41 ? 19.453 -13.25 10.945 1 83.69 41 VAL B N 1
ATOM 2277 C CA . VAL B 1 41 ? 18.594 -14.289 10.375 1 83.69 41 VAL B CA 1
ATOM 2278 C C . VAL B 1 41 ? 19 -15.648 10.93 1 83.69 41 VAL B C 1
ATOM 2280 O O . VAL B 1 41 ? 20.141 -16.094 10.727 1 83.69 41 VAL B O 1
ATOM 2283 N N . ASP B 1 42 ? 18.172 -16.141 11.75 1 78.62 42 ASP B N 1
ATOM 2284 C CA . ASP B 1 42 ? 18.406 -17.484 12.281 1 78.62 42 ASP B CA 1
ATOM 2285 C C . ASP B 1 42 ? 17.281 -18.438 11.891 1 78.62 42 ASP B C 1
ATOM 2287 O O . ASP B 1 42 ? 16.156 -18.297 12.352 1 78.62 42 ASP B O 1
ATOM 2291 N N . ASN B 1 43 ? 17.531 -19.484 11.047 1 74.12 43 ASN B N 1
ATOM 2292 C CA . ASN B 1 43 ? 16.578 -20.484 10.57 1 74.12 43 ASN B CA 1
ATOM 2293 C C . ASN B 1 43 ? 15.312 -19.828 10.023 1 74.12 43 ASN B C 1
ATOM 2295 O O . ASN B 1 43 ? 14.203 -20.203 10.391 1 74.12 43 ASN B O 1
ATOM 2299 N N . GLY B 1 44 ? 15.523 -18.75 9.328 1 73.62 44 GLY B N 1
ATOM 2300 C CA . GLY B 1 44 ? 14.414 -18.078 8.664 1 73.62 44 GLY B CA 1
ATOM 2301 C C . GLY B 1 44 ? 13.711 -17.062 9.547 1 73.62 44 GLY B C 1
ATOM 2302 O O . GLY B 1 44 ? 12.805 -16.359 9.094 1 73.62 44 GLY B O 1
ATOM 2303 N N . LYS B 1 45 ? 14.094 -17.047 10.758 1 83.5 45 LYS B N 1
ATOM 2304 C CA . LYS B 1 45 ? 13.492 -16.094 11.695 1 83.5 45 LYS B CA 1
ATOM 2305 C C . LYS B 1 45 ? 14.391 -14.883 11.906 1 83.5 45 LYS B C 1
ATOM 2307 O O . LYS B 1 45 ? 15.609 -15.023 12.016 1 83.5 45 LYS B O 1
ATOM 2312 N N . LEU B 1 46 ? 13.781 -13.75 11.883 1 89.69 46 LEU B N 1
ATOM 2313 C CA . LEU B 1 46 ? 14.492 -12.492 12.125 1 89.69 46 LEU B CA 1
ATOM 2314 C C . LEU B 1 46 ? 14.438 -12.117 13.602 1 89.69 46 LEU B C 1
ATOM 2316 O O . LEU B 1 46 ? 13.352 -12.047 14.188 1 89.69 46 LEU B O 1
ATOM 2320 N N . SER B 1 47 ? 15.609 -11.938 14.18 1 92.44 47 SER B N 1
ATOM 2321 C CA . SER B 1 47 ? 15.617 -11.68 15.617 1 92.44 47 SER B CA 1
ATOM 2322 C C . SER B 1 47 ? 16.641 -10.609 15.977 1 92.44 47 SER B C 1
ATOM 2324 O O . SER B 1 47 ? 17.656 -10.445 15.281 1 92.44 47 SER B O 1
ATOM 2326 N N . ALA B 1 48 ? 16.344 -9.836 16.938 1 94 48 ALA B N 1
ATOM 2327 C CA . ALA B 1 48 ? 17.188 -8.875 17.641 1 94 48 ALA B CA 1
ATOM 2328 C C . ALA B 1 48 ? 16.672 -8.594 19.047 1 94 48 ALA B C 1
ATOM 2330 O O . ALA B 1 48 ? 15.469 -8.719 19.297 1 94 48 ALA B O 1
ATOM 2331 N N . PRO B 1 49 ? 17.578 -8.266 19.953 1 92.38 49 PRO B N 1
ATOM 2332 C CA . PRO B 1 49 ? 17.094 -7.906 21.281 1 92.38 49 PRO B CA 1
ATOM 2333 C C . PRO B 1 49 ? 16.047 -6.785 21.25 1 92.38 49 PRO B C 1
ATOM 2335 O O . PRO B 1 49 ? 16.312 -5.715 20.688 1 92.38 49 PRO B O 1
ATOM 2338 N N . GLY B 1 50 ? 14.891 -7.102 21.781 1 93.38 50 GLY B N 1
ATOM 2339 C CA . GLY B 1 50 ? 13.867 -6.078 21.891 1 93.38 50 GLY B CA 1
ATOM 2340 C C . GLY B 1 50 ? 12.938 -6.031 20.688 1 93.38 50 GLY B C 1
ATOM 2341 O O . GLY B 1 50 ? 11.945 -5.297 20.703 1 93.38 50 GLY B O 1
ATOM 2342 N N . LYS B 1 51 ? 13.266 -6.727 19.641 1 94.25 51 LYS B N 1
ATOM 2343 C CA . LYS B 1 51 ? 12.406 -6.754 18.469 1 94.25 51 LYS B CA 1
ATOM 2344 C C . LYS B 1 51 ? 11.219 -7.688 18.672 1 94.25 51 LYS B C 1
ATOM 2346 O O . LYS B 1 51 ? 11.375 -8.805 19.156 1 94.25 51 LYS B O 1
ATOM 2351 N N . PRO B 1 52 ? 10.055 -7.25 18.312 1 93.25 52 PRO B N 1
ATOM 2352 C CA . PRO B 1 52 ? 8.945 -8.211 18.312 1 93.25 52 PRO B CA 1
ATOM 2353 C C . PRO B 1 52 ? 9.094 -9.273 17.219 1 93.25 52 PRO B C 1
ATOM 2355 O O . PRO B 1 52 ? 9.844 -9.078 16.266 1 93.25 52 PRO B O 1
ATOM 2358 N N . ALA B 1 53 ? 8.422 -10.383 17.406 1 89.5 53 ALA B N 1
ATOM 2359 C CA . ALA B 1 53 ? 8.453 -11.43 16.391 1 89.5 53 ALA B CA 1
ATOM 2360 C C . ALA B 1 53 ? 7.902 -10.922 15.062 1 89.5 53 ALA B C 1
ATOM 2362 O O . ALA B 1 53 ? 7.047 -10.031 15.039 1 89.5 53 ALA B O 1
ATOM 2363 N N . GLY B 1 54 ? 8.453 -11.492 14.016 1 89.88 54 GLY B N 1
ATOM 2364 C CA . GLY B 1 54 ? 7.918 -11.141 12.711 1 89.88 54 GLY B CA 1
ATOM 2365 C C . GLY B 1 54 ? 8.969 -10.586 11.766 1 89.88 54 GLY B C 1
ATOM 2366 O O . GLY B 1 54 ? 10.117 -11.016 11.789 1 89.88 54 GLY B O 1
ATOM 2367 N N . THR B 1 55 ? 8.516 -9.602 11.008 1 91 55 THR B N 1
ATOM 2368 C CA . THR B 1 55 ? 9.344 -9.141 9.898 1 91 55 THR B CA 1
ATOM 2369 C C . THR B 1 55 ? 10.141 -7.902 10.289 1 91 55 THR B C 1
ATOM 2371 O O . THR B 1 55 ? 10.07 -7.449 11.438 1 91 55 THR B O 1
ATOM 2374 N N . ALA B 1 56 ? 11.047 -7.484 9.484 1 95.94 56 ALA B N 1
ATOM 2375 C CA . ALA B 1 56 ? 11.75 -6.203 9.492 1 95.94 56 ALA B CA 1
ATOM 2376 C C . ALA B 1 56 ? 11.5 -5.434 8.195 1 95.94 56 ALA B C 1
ATOM 2378 O O . ALA B 1 56 ? 11.289 -6.035 7.141 1 95.94 56 ALA B O 1
ATOM 2379 N N . PRO B 1 57 ? 11.422 -4.117 8.281 1 98.12 57 PRO B N 1
ATOM 2380 C CA . PRO B 1 57 ? 11.797 -3.25 9.406 1 98.12 57 PRO B CA 1
ATOM 2381 C C . PRO B 1 57 ? 10.688 -3.121 10.445 1 98.12 57 PRO B C 1
ATOM 2383 O O . PRO B 1 57 ? 9.523 -3.438 10.156 1 98.12 57 PRO B O 1
ATOM 2386 N N . VAL B 1 58 ? 11.031 -2.773 11.609 1 98.44 58 VAL B N 1
ATOM 2387 C CA . VAL B 1 58 ? 10.125 -2.42 12.695 1 98.44 58 VAL B CA 1
ATOM 2388 C C . VAL B 1 58 ? 10.664 -1.208 13.445 1 98.44 58 VAL B C 1
ATOM 2390 O O . VAL B 1 58 ? 11.867 -1.127 13.727 1 98.44 58 VAL B O 1
ATOM 2393 N N . LEU B 1 59 ? 9.797 -0.27 13.75 1 98.81 59 LEU B N 1
ATOM 2394 C CA . LEU B 1 59 ? 10.18 0.932 14.477 1 98.81 59 LEU B CA 1
ATOM 2395 C C . LEU B 1 59 ? 9.555 0.941 15.875 1 98.81 59 LEU B C 1
ATOM 2397 O O . LEU B 1 59 ? 8.328 0.892 16.016 1 98.81 59 LEU B O 1
ATOM 2401 N N . ARG B 1 60 ? 10.375 0.939 16.844 1 98.5 60 ARG B N 1
ATOM 2402 C CA . ARG B 1 60 ? 9.906 1.113 18.219 1 98.5 60 ARG B CA 1
ATOM 2403 C C . ARG B 1 60 ? 9.766 2.592 18.562 1 98.5 60 ARG B C 1
ATOM 2405 O O . ARG B 1 60 ? 10.688 3.379 18.312 1 98.5 60 ARG B O 1
ATOM 2412 N N . LEU B 1 61 ? 8.68 2.945 19.125 1 98.25 61 LEU B N 1
ATOM 2413 C CA . LEU B 1 61 ? 8.391 4.32 19.516 1 98.25 61 LEU B CA 1
ATOM 2414 C C . LEU B 1 61 ? 8.719 4.551 20.984 1 98.25 61 LEU B C 1
ATOM 2416 O O . LEU B 1 61 ? 9.008 3.602 21.719 1 98.25 61 LEU B O 1
ATOM 2420 N N . PRO B 1 62 ? 8.68 5.793 21.438 1 97.31 62 PRO B N 1
ATOM 2421 C CA . PRO B 1 62 ? 9.055 6.105 22.828 1 97.31 62 PRO B CA 1
ATOM 2422 C C . PRO B 1 62 ? 8.148 5.422 23.844 1 97.31 62 PRO B C 1
ATOM 2424 O O . PRO B 1 62 ? 8.602 5.07 24.938 1 97.31 62 PRO B O 1
ATOM 2427 N N . ASP B 1 63 ? 6.93 5.172 23.516 1 95.69 63 ASP B N 1
ATOM 2428 C CA . ASP B 1 63 ? 5.988 4.586 24.453 1 95.69 63 ASP B CA 1
ATOM 2429 C C . ASP B 1 63 ? 6.059 3.061 24.438 1 95.69 63 ASP B C 1
ATOM 2431 O O . ASP B 1 63 ? 5.273 2.385 25.094 1 95.69 63 ASP B O 1
ATOM 2435 N N . GLY B 1 64 ? 6.934 2.543 23.578 1 95.81 64 GLY B N 1
ATOM 2436 C CA . GLY B 1 64 ? 7.145 1.104 23.547 1 95.81 64 GLY B CA 1
ATOM 2437 C C . GLY B 1 64 ? 6.363 0.417 22.438 1 95.81 64 GLY B C 1
ATOM 2438 O O . GLY B 1 64 ? 6.602 -0.754 22.141 1 95.81 64 GLY B O 1
ATOM 2439 N N . SER B 1 65 ? 5.426 1.125 21.797 1 97.12 65 SER B N 1
ATOM 2440 C CA . SER B 1 65 ? 4.668 0.535 20.703 1 97.12 65 SER B CA 1
ATOM 2441 C C . SER B 1 65 ? 5.516 0.426 19.438 1 97.12 65 SER B C 1
ATOM 2443 O O . SER B 1 65 ? 6.641 0.933 19.391 1 97.12 65 SER B O 1
ATOM 2445 N N . PHE B 1 66 ? 4.984 -0.276 18.453 1 98.31 66 PHE B N 1
ATOM 2446 C CA . PHE B 1 66 ? 5.758 -0.536 17.25 1 98.31 66 PHE B CA 1
ATOM 2447 C C . PHE B 1 66 ? 4.965 -0.151 16 1 98.31 66 PHE B C 1
ATOM 2449 O O . PHE B 1 66 ? 3.734 -0.247 15.992 1 98.31 66 PHE B O 1
ATOM 2456 N N . ILE B 1 67 ? 5.625 0.337 15.055 1 98.62 67 ILE B N 1
ATOM 2457 C CA . ILE B 1 67 ? 5.145 0.402 13.68 1 98.62 67 ILE B CA 1
ATOM 2458 C C . ILE B 1 67 ? 5.855 -0.652 12.828 1 98.62 67 ILE B C 1
ATOM 2460 O O . ILE B 1 67 ? 7.09 -0.688 12.781 1 98.62 67 ILE B O 1
ATOM 2464 N N . LYS B 1 68 ? 5.074 -1.439 12.086 1 98.12 68 LYS B N 1
ATOM 2465 C CA . LYS B 1 68 ? 5.66 -2.68 11.594 1 98.12 68 LYS B CA 1
ATOM 2466 C C . LYS B 1 68 ? 5.672 -2.709 10.062 1 98.12 68 LYS B C 1
ATOM 2468 O O . LYS B 1 68 ? 6.258 -3.609 9.461 1 98.12 68 LYS B O 1
ATOM 2473 N N . GLN B 1 69 ? 4.992 -1.791 9.445 1 98.31 69 GLN B N 1
ATOM 2474 C CA . GLN B 1 69 ? 5.004 -1.699 7.988 1 98.31 69 GLN B CA 1
ATOM 2475 C C . GLN B 1 69 ? 5.91 -0.565 7.516 1 98.31 69 GLN B C 1
ATOM 2477 O O . GLN B 1 69 ? 5.844 0.548 8.039 1 98.31 69 GLN B O 1
ATOM 2482 N N . SER B 1 70 ? 6.746 -0.857 6.508 1 98.62 70 SER B N 1
ATOM 2483 C CA . SER B 1 70 ? 7.766 0.091 6.074 1 98.62 70 SER B CA 1
ATOM 2484 C C . SER B 1 70 ? 7.137 1.387 5.57 1 98.62 70 SER B C 1
ATOM 2486 O O . SER B 1 70 ? 7.637 2.477 5.859 1 98.62 70 SER B O 1
ATOM 2488 N N . VAL B 1 71 ? 6.008 1.293 4.828 1 98.56 71 VAL B N 1
ATOM 2489 C CA . VAL B 1 71 ? 5.355 2.488 4.309 1 98.56 71 VAL B CA 1
ATOM 2490 C C . VAL B 1 71 ? 4.805 3.32 5.469 1 98.56 71 VAL B C 1
ATOM 2492 O O . VAL B 1 71 ? 4.809 4.551 5.41 1 98.56 71 VAL B O 1
ATOM 2495 N N . ALA B 1 72 ? 4.297 2.65 6.523 1 98.75 72 ALA B N 1
ATOM 2496 C CA . ALA B 1 72 ? 3.822 3.342 7.719 1 98.75 72 ALA B CA 1
ATOM 2497 C C . ALA B 1 72 ? 4.973 4.035 8.445 1 98.75 72 ALA B C 1
ATOM 2499 O O . ALA B 1 72 ? 4.812 5.152 8.945 1 98.75 72 ALA B O 1
ATOM 2500 N N . ILE B 1 73 ? 6.125 3.391 8.484 1 98.88 73 ILE B N 1
ATOM 2501 C CA . ILE B 1 73 ? 7.309 3.967 9.109 1 98.88 73 ILE B CA 1
ATOM 2502 C C . ILE B 1 73 ? 7.715 5.238 8.367 1 98.88 73 ILE B C 1
ATOM 2504 O O . ILE B 1 73 ? 8 6.266 8.992 1 98.88 73 ILE B O 1
ATOM 2508 N N . LEU B 1 74 ? 7.691 5.195 7.039 1 98.88 74 LEU B N 1
ATOM 2509 C CA . LEU B 1 74 ? 7.996 6.375 6.238 1 98.88 74 LEU B CA 1
ATOM 2510 C C . LEU B 1 74 ? 7.035 7.516 6.555 1 98.88 74 LEU B C 1
ATOM 2512 O O . LEU B 1 74 ? 7.461 8.648 6.762 1 98.88 74 LEU B O 1
ATOM 2516 N N . GLY B 1 75 ? 5.754 7.16 6.625 1 98.5 75 GLY B N 1
ATOM 2517 C CA . GLY B 1 75 ? 4.754 8.164 6.957 1 98.5 75 GLY B CA 1
ATOM 2518 C C . GLY B 1 75 ? 4.938 8.758 8.336 1 98.5 75 GLY B C 1
ATOM 2519 O O . GLY B 1 75 ? 4.746 9.961 8.531 1 98.5 75 GLY B O 1
ATOM 2520 N N . TYR B 1 76 ? 5.344 7.941 9.25 1 98.81 76 TYR B N 1
ATOM 2521 C CA . TYR B 1 76 ? 5.562 8.398 10.617 1 98.81 76 TYR B CA 1
ATOM 2522 C C . TYR B 1 76 ? 6.648 9.469 10.664 1 98.81 76 TYR B C 1
ATOM 2524 O O . TYR B 1 76 ? 6.473 10.508 11.305 1 98.81 76 TYR B O 1
ATOM 2532 N N . PHE B 1 77 ? 7.715 9.242 9.977 1 98.88 77 PHE B N 1
ATOM 2533 C CA . PHE B 1 77 ? 8.82 10.195 9.977 1 98.88 77 PHE B CA 1
ATOM 2534 C C . PHE B 1 77 ? 8.406 11.5 9.305 1 98.88 77 PHE B C 1
ATOM 2536 O O . PHE B 1 77 ? 8.781 12.578 9.75 1 98.88 77 PHE B O 1
ATOM 2543 N N . GLU B 1 78 ? 7.641 11.406 8.211 1 98.5 78 GLU B N 1
ATOM 2544 C CA . GLU B 1 78 ? 7.129 12.633 7.602 1 98.5 78 GLU B CA 1
ATOM 2545 C C . GLU B 1 78 ? 6.273 13.422 8.586 1 98.5 78 GLU B C 1
ATOM 2547 O O . GLU B 1 78 ? 6.414 14.648 8.703 1 98.5 78 GLU B O 1
ATOM 2552 N N . ASP B 1 79 ? 5.445 12.703 9.336 1 97.69 79 ASP B N 1
ATOM 2553 C CA . ASP B 1 79 ? 4.543 13.352 10.289 1 97.69 79 ASP B CA 1
ATOM 2554 C C . ASP B 1 79 ? 5.328 14.109 11.359 1 97.69 79 ASP B C 1
ATOM 2556 O O . ASP B 1 79 ? 5.055 15.281 11.625 1 97.69 79 ASP B O 1
ATOM 2560 N N . ILE B 1 80 ? 6.332 13.5 11.961 1 98.06 80 ILE B N 1
ATOM 2561 C CA . ILE B 1 80 ? 6.98 14.086 13.125 1 98.06 80 ILE B CA 1
ATOM 2562 C C . ILE B 1 80 ? 7.973 15.156 12.672 1 98.06 80 ILE B C 1
ATOM 2564 O O . ILE B 1 80 ? 8.312 16.062 13.445 1 98.06 80 ILE B O 1
ATOM 2568 N N . CYS B 1 81 ? 8.398 15.086 11.43 1 97.94 81 CYS B N 1
ATOM 2569 C CA . CYS B 1 81 ? 9.289 16.125 10.922 1 97.94 81 CYS B CA 1
ATOM 2570 C C . CYS B 1 81 ? 8.508 17.344 10.469 1 97.94 81 CYS B C 1
ATOM 2572 O O . CYS B 1 81 ? 8.977 18.484 10.594 1 97.94 81 CYS B O 1
ATOM 2574 N N . GLN B 1 82 ? 7.316 17.156 9.945 1 95.81 82 GLN B N 1
ATOM 2575 C CA . GLN B 1 82 ? 6.508 18.266 9.43 1 95.81 82 GLN B CA 1
ATOM 2576 C C . GLN B 1 82 ? 5.754 18.969 10.547 1 95.81 82 GLN B C 1
ATOM 2578 O O . GLN B 1 82 ? 5.566 20.188 10.516 1 95.81 82 GLN B O 1
ATOM 2583 N N . ASN B 1 83 ? 5.301 18.172 11.523 1 95.19 83 ASN B N 1
ATOM 2584 C CA . ASN B 1 83 ? 4.52 18.688 12.641 1 95.19 83 ASN B CA 1
ATOM 2585 C C . ASN B 1 83 ? 4.977 18.109 13.969 1 95.19 83 ASN B C 1
ATOM 2587 O O . ASN B 1 83 ? 4.199 17.453 14.664 1 95.19 83 ASN B O 1
ATOM 2591 N N . PRO B 1 84 ? 6.215 18.516 14.383 1 97.31 84 PRO B N 1
ATOM 2592 C CA . PRO B 1 84 ? 6.719 17.984 15.648 1 97.31 84 PRO B CA 1
ATOM 2593 C C . PRO B 1 84 ? 5.949 18.5 16.859 1 97.31 84 PRO B C 1
ATOM 2595 O O . PRO B 1 84 ? 5.605 19.688 16.906 1 97.31 84 PRO B O 1
ATOM 2598 N N . LYS B 1 85 ? 5.688 17.641 17.75 1 96 85 LYS B N 1
ATOM 2599 C CA . LYS B 1 85 ? 4.914 18.031 18.938 1 96 85 LYS B CA 1
ATOM 2600 C C . LYS B 1 85 ? 5.75 17.875 20.203 1 96 85 LYS B C 1
ATOM 2602 O O . LYS B 1 85 ? 5.621 18.688 21.141 1 96 85 LYS B O 1
ATOM 2607 N N . GLU B 1 86 ? 6.559 16.891 20.25 1 96.5 86 GLU B N 1
ATOM 2608 C CA . GLU B 1 86 ? 7.398 16.625 21.406 1 96.5 86 GLU B CA 1
ATOM 2609 C C . GLU B 1 86 ? 8.789 17.234 21.234 1 96.5 86 GLU B C 1
ATOM 2611 O O . GLU B 1 86 ? 9.242 17.453 20.109 1 96.5 86 GLU B O 1
ATOM 2616 N N . ASP B 1 87 ? 9.547 17.438 22.312 1 97.25 87 ASP B N 1
ATOM 2617 C CA . ASP B 1 87 ? 10.852 18.078 22.297 1 97.25 87 ASP B CA 1
ATOM 2618 C C . ASP B 1 87 ? 11.836 17.297 21.422 1 97.25 87 ASP B C 1
ATOM 2620 O O . ASP B 1 87 ? 12.57 17.891 20.625 1 97.25 87 ASP B O 1
ATOM 2624 N N . TRP B 1 88 ? 11.805 16.031 21.531 1 97.62 88 TRP B N 1
ATOM 2625 C CA . TRP B 1 88 ? 12.75 15.242 20.766 1 97.62 88 TRP B CA 1
ATOM 2626 C C . TRP B 1 88 ? 12.398 15.273 19.281 1 97.62 88 TRP B C 1
ATOM 2628 O O . TRP B 1 88 ? 13.281 15.195 18.422 1 97.62 88 TRP B O 1
ATOM 2638 N N . GLU B 1 89 ? 11.086 15.375 18.953 1 98.19 89 GLU B N 1
ATOM 2639 C CA . GLU B 1 89 ? 10.664 15.516 17.562 1 98.19 89 GLU B CA 1
ATOM 2640 C C . GLU B 1 89 ? 11.164 16.828 16.969 1 98.19 89 GLU B C 1
ATOM 2642 O O . GLU B 1 89 ? 11.594 16.875 15.812 1 98.19 89 GLU B O 1
ATOM 2647 N N . ILE B 1 90 ? 11.062 17.875 17.766 1 98.19 90 ILE B N 1
ATOM 2648 C CA . ILE B 1 90 ? 11.523 19.188 17.344 1 98.19 90 ILE B CA 1
ATOM 2649 C C . ILE B 1 90 ? 13.016 19.125 17.031 1 98.19 90 ILE B C 1
ATOM 2651 O O . ILE B 1 90 ? 13.461 19.641 16 1 98.19 90 ILE B O 1
ATOM 2655 N N . GLU B 1 91 ? 13.727 18.5 17.922 1 97.88 91 GLU B N 1
ATOM 2656 C CA . GLU B 1 91 ? 15.164 18.344 17.719 1 97.88 91 GLU B CA 1
ATOM 2657 C C . GLU B 1 91 ? 15.461 17.547 16.453 1 97.88 91 GLU B C 1
ATOM 2659 O O . GLU B 1 91 ? 16.328 17.922 15.672 1 97.88 91 GLU B O 1
ATOM 2664 N N . LEU B 1 92 ? 14.727 16.484 16.172 1 98.31 92 LEU B N 1
ATOM 2665 C CA . LEU B 1 92 ? 14.906 15.664 14.984 1 98.31 92 LEU B CA 1
ATOM 2666 C C . LEU B 1 92 ? 14.609 16.469 13.727 1 98.31 92 LEU B C 1
ATOM 2668 O O . LEU B 1 92 ? 15.359 16.391 12.742 1 98.31 92 LEU B O 1
ATOM 2672 N N . ALA B 1 93 ? 13.523 17.188 13.758 1 98.06 93 ALA B N 1
ATOM 2673 C CA . ALA B 1 93 ? 13.047 17.953 12.602 1 98.06 93 ALA B CA 1
ATOM 2674 C C . ALA B 1 93 ? 14.047 19.031 12.203 1 98.06 93 ALA B C 1
ATOM 2676 O O . ALA B 1 93 ? 14.148 19.375 11.023 1 98.06 93 ALA B O 1
ATOM 2677 N N . LYS B 1 94 ? 14.828 19.516 13.117 1 97.31 94 LYS B N 1
ATOM 2678 C CA . LYS B 1 94 ? 15.82 20.562 12.859 1 97.31 94 LYS B CA 1
ATOM 2679 C C . LYS B 1 94 ? 16.875 20.078 11.867 1 97.31 94 LYS B C 1
ATOM 2681 O O . LYS B 1 94 ? 17.453 20.875 11.125 1 97.31 94 LYS B O 1
ATOM 2686 N N . HIS B 1 95 ? 17.078 18.859 11.812 1 95.81 95 HIS B N 1
ATOM 2687 C CA . HIS B 1 95 ? 18.156 18.312 10.992 1 95.81 95 HIS B CA 1
ATOM 2688 C C . HIS B 1 95 ? 17.594 17.594 9.766 1 95.81 95 HIS B C 1
ATOM 2690 O O . HIS B 1 95 ? 18.359 17.047 8.961 1 95.81 95 HIS B O 1
ATOM 2696 N N . ALA B 1 96 ? 16.25 17.516 9.711 1 97.25 96 ALA B N 1
ATOM 2697 C CA . ALA B 1 96 ? 15.617 16.828 8.594 1 97.25 96 ALA B CA 1
ATOM 2698 C C . ALA B 1 96 ? 15.523 17.719 7.367 1 97.25 96 ALA B C 1
ATOM 2700 O O . ALA B 1 96 ? 15.266 18.922 7.488 1 97.25 96 ALA B O 1
ATOM 2701 N N . LYS B 1 97 ? 15.75 17.188 6.227 1 95.25 97 LYS B N 1
ATOM 2702 C CA . LYS B 1 97 ? 15.469 17.906 4.984 1 95.25 97 LYS B CA 1
ATOM 2703 C C . LYS B 1 97 ? 13.969 18.094 4.793 1 95.25 97 LYS B C 1
ATOM 2705 O O . LYS B 1 97 ? 13.164 17.547 5.559 1 95.25 97 LYS B O 1
ATOM 2710 N N . GLY B 1 98 ? 13.578 18.844 3.842 1 92.62 98 GLY B N 1
ATOM 2711 C CA . GLY B 1 98 ? 12.195 19.219 3.617 1 92.62 98 GLY B CA 1
ATOM 2712 C C . GLY B 1 98 ? 11.281 18.031 3.365 1 92.62 98 GLY B C 1
ATOM 2713 O O . GLY B 1 98 ? 11.727 16.891 3.412 1 92.62 98 GLY B O 1
ATOM 2714 N N . SER B 1 99 ? 10.016 18.312 3.15 1 96.62 99 SER B N 1
ATOM 2715 C CA . SER B 1 99 ? 8.992 17.297 2.957 1 96.62 99 SER B CA 1
ATOM 2716 C C . SER B 1 99 ? 9.336 16.375 1.786 1 96.62 99 SER B C 1
ATOM 2718 O O . SER B 1 99 ? 9.727 16.859 0.717 1 96.62 99 SER B O 1
ATOM 2720 N N . MET B 1 100 ? 9.188 15.148 1.984 1 98.31 100 MET B N 1
ATOM 2721 C CA . MET B 1 100 ? 9.422 14.18 0.921 1 98.31 100 MET B CA 1
ATOM 2722 C C . MET B 1 100 ? 8.109 13.547 0.463 1 98.31 100 MET B C 1
ATOM 2724 O O . MET B 1 100 ? 8.117 12.523 -0.219 1 98.31 100 MET B O 1
ATOM 2728 N N . ILE B 1 101 ? 7.02 14.094 0.89 1 98.12 101 ILE B N 1
ATOM 2729 C CA . ILE B 1 101 ? 5.715 13.609 0.448 1 98.12 101 ILE B CA 1
ATOM 2730 C C . ILE B 1 101 ? 4.941 14.75 -0.209 1 98.12 101 ILE B C 1
ATOM 2732 O O . ILE B 1 101 ? 3.904 14.516 -0.839 1 98.12 101 ILE B O 1
ATOM 2736 N N . GLY B 1 102 ? 5.461 15.953 -0.15 1 96.38 102 GLY B N 1
ATOM 2737 C CA . GLY B 1 102 ? 4.797 17.109 -0.734 1 96.38 102 GLY B CA 1
ATOM 2738 C C . GLY B 1 102 ? 4.25 18.078 0.304 1 96.38 102 GLY B C 1
ATOM 2739 O O . GLY B 1 102 ? 3.994 17.688 1.444 1 96.38 102 GLY B O 1
ATOM 2740 N N . ASP B 1 103 ? 3.973 19.328 -0.056 1 94.81 103 ASP B N 1
ATOM 2741 C CA . ASP B 1 103 ? 3.553 20.375 0.87 1 94.81 103 ASP B CA 1
ATOM 2742 C C . ASP B 1 103 ? 2.07 20.688 0.701 1 94.81 103 ASP B C 1
ATOM 2744 O O . ASP B 1 103 ? 1.47 21.344 1.556 1 94.81 103 ASP B O 1
ATOM 2748 N N . THR B 1 104 ? 1.529 20.266 -0.432 1 96.19 104 THR B N 1
ATOM 2749 C CA . THR B 1 104 ? 0.102 20.453 -0.674 1 96.19 104 THR B CA 1
ATOM 2750 C C . THR B 1 104 ? -0.608 19.109 -0.755 1 96.19 104 THR B C 1
ATOM 2752 O O . THR B 1 104 ? 0.026 18.078 -0.998 1 96.19 104 THR B O 1
ATOM 2755 N N . ALA B 1 105 ? -1.883 19.141 -0.539 1 97.31 105 ALA B N 1
ATOM 2756 C CA . ALA B 1 105 ? -2.662 17.906 -0.619 1 97.31 105 ALA B CA 1
ATOM 2757 C C . ALA B 1 105 ? -2.533 17.266 -1.996 1 97.31 105 ALA B C 1
ATOM 2759 O O . ALA B 1 105 ? -2.434 16.047 -2.109 1 97.31 105 ALA B O 1
ATOM 2760 N N . ALA B 1 106 ? -2.508 18.094 -3.025 1 97.81 106 ALA B N 1
ATOM 2761 C CA . ALA B 1 106 ? -2.389 17.594 -4.387 1 97.81 106 ALA B CA 1
ATOM 2762 C C . ALA B 1 106 ? -1.036 16.922 -4.605 1 97.81 106 ALA B C 1
ATOM 2764 O O . ALA B 1 106 ? -0.962 15.828 -5.188 1 97.81 106 ALA B O 1
ATOM 2765 N N . GLU B 1 107 ? 0.024 17.547 -4.105 1 97.56 107 GLU B N 1
ATOM 2766 C CA . GLU B 1 107 ? 1.36 16.969 -4.211 1 97.56 107 GLU B CA 1
ATOM 2767 C C . GLU B 1 107 ? 1.454 15.656 -3.447 1 97.56 107 GLU B C 1
ATOM 2769 O O . GLU B 1 107 ? 2.012 14.68 -3.949 1 97.56 107 GLU B O 1
ATOM 2774 N N . ARG B 1 108 ? 0.854 15.656 -2.291 1 98.19 108 ARG B N 1
ATOM 2775 C CA . ARG B 1 108 ? 0.854 14.438 -1.481 1 98.19 108 ARG B CA 1
ATOM 2776 C C . ARG B 1 108 ? 0.086 13.32 -2.174 1 98.19 108 ARG B C 1
ATOM 2778 O O . ARG B 1 108 ? 0.506 12.156 -2.143 1 98.19 108 ARG B O 1
ATOM 2785 N N . GLY B 1 109 ? -1.022 13.703 -2.754 1 98.44 109 GLY B N 1
ATOM 2786 C CA . GLY B 1 109 ? -1.794 12.719 -3.504 1 98.44 109 GLY B CA 1
ATOM 2787 C C . GLY B 1 109 ? -1.009 12.078 -4.633 1 98.44 109 GLY B C 1
ATOM 2788 O O . GLY B 1 109 ? -1.064 10.867 -4.82 1 98.44 109 GLY B O 1
ATOM 2789 N N . ARG B 1 110 ? -0.281 12.875 -5.336 1 98.25 110 ARG B N 1
ATOM 2790 C CA . ARG B 1 110 ? 0.524 12.375 -6.445 1 98.25 110 ARG B CA 1
ATOM 2791 C C . ARG B 1 110 ? 1.615 11.43 -5.945 1 98.25 110 ARG B C 1
ATOM 2793 O O . ARG B 1 110 ? 1.816 10.352 -6.508 1 98.25 110 ARG B O 1
ATOM 2800 N N . VAL B 1 111 ? 2.293 11.812 -4.91 1 98.69 111 VAL B N 1
ATOM 2801 C CA . VAL B 1 111 ? 3.367 10.992 -4.359 1 98.69 111 VAL B CA 1
ATOM 2802 C C . VAL B 1 111 ? 2.791 9.695 -3.799 1 98.69 111 VAL B C 1
ATOM 2804 O O . VAL B 1 111 ? 3.391 8.625 -3.945 1 98.69 111 VAL B O 1
ATOM 2807 N N . ARG B 1 112 ? 1.612 9.789 -3.217 1 98.75 112 ARG B N 1
ATOM 2808 C CA . ARG B 1 112 ? 0.977 8.586 -2.689 1 98.75 112 ARG B CA 1
ATOM 2809 C C . ARG B 1 112 ? 0.543 7.652 -3.818 1 98.75 112 ARG B C 1
ATOM 2811 O O . ARG B 1 112 ? 0.592 6.43 -3.676 1 98.75 112 ARG B O 1
ATOM 2818 N N . ASP B 1 113 ? 0.168 8.242 -4.977 1 98.62 113 ASP B N 1
ATOM 2819 C CA . ASP B 1 113 ? -0.075 7.426 -6.16 1 98.62 113 ASP B CA 1
ATOM 2820 C C . ASP B 1 113 ? 1.161 6.605 -6.527 1 98.62 113 ASP B C 1
ATOM 2822 O O . ASP B 1 113 ? 1.082 5.383 -6.668 1 98.62 113 ASP B O 1
ATOM 2826 N N . MET B 1 114 ? 2.225 7.316 -6.586 1 98.88 114 MET B N 1
ATOM 2827 C CA . MET B 1 114 ? 3.49 6.691 -6.961 1 98.88 114 MET B CA 1
ATOM 2828 C C . MET B 1 114 ? 3.908 5.652 -5.926 1 98.88 114 MET B C 1
ATOM 2830 O O . MET B 1 114 ? 4.348 4.555 -6.285 1 98.88 114 MET B O 1
ATOM 2834 N N . LEU B 1 115 ? 3.732 6.004 -4.688 1 98.88 115 LEU B N 1
ATOM 2835 C CA . LEU B 1 115 ? 4.105 5.129 -3.584 1 98.88 115 LEU B CA 1
ATOM 2836 C C . LEU B 1 115 ? 3.289 3.842 -3.609 1 98.88 115 LEU B C 1
ATOM 2838 O O . LEU B 1 115 ? 3.826 2.756 -3.373 1 98.88 115 LEU B O 1
ATOM 2842 N N . SER B 1 116 ? 2.01 3.967 -3.852 1 98.75 116 SER B N 1
ATOM 2843 C CA . SER B 1 116 ? 1.136 2.801 -3.932 1 98.75 116 SER B CA 1
ATOM 2844 C C . SER B 1 116 ? 1.601 1.833 -5.016 1 98.75 116 SER B C 1
ATOM 2846 O O . SER B 1 116 ? 1.679 0.625 -4.781 1 98.75 116 SER B O 1
ATOM 2848 N N . LEU B 1 117 ? 1.939 2.369 -6.137 1 98.75 117 LEU B N 1
ATOM 2849 C CA . LEU B 1 117 ? 2.398 1.541 -7.246 1 98.75 117 LEU B CA 1
ATOM 2850 C C . LEU B 1 117 ? 3.736 0.885 -6.914 1 98.75 117 LEU B C 1
ATOM 2852 O O . LEU B 1 117 ? 3.908 -0.318 -7.121 1 98.75 117 LEU B O 1
ATOM 2856 N N . ALA B 1 118 ? 4.648 1.663 -6.387 1 98.94 118 ALA B N 1
ATOM 2857 C CA . ALA B 1 118 ? 5.969 1.137 -6.047 1 98.94 118 ALA B CA 1
ATOM 2858 C C . ALA B 1 118 ? 5.867 0.042 -4.988 1 98.94 118 ALA B C 1
ATOM 2860 O O . ALA B 1 118 ? 6.566 -0.97 -5.062 1 98.94 118 ALA B O 1
ATOM 2861 N N . ASP B 1 119 ? 5.012 0.265 -4.023 1 98.81 119 ASP B N 1
AT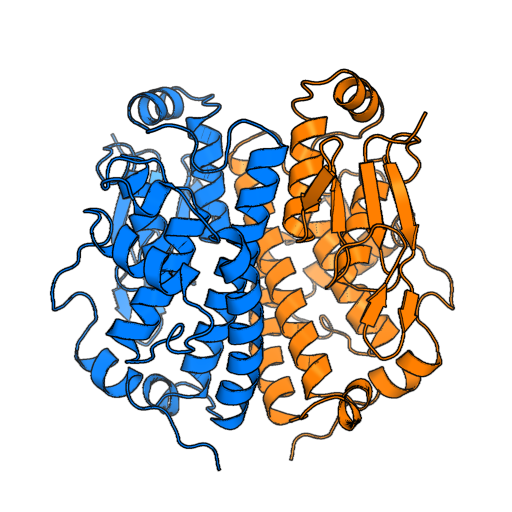OM 2862 C CA . ASP B 1 119 ? 4.82 -0.712 -2.955 1 98.81 119 ASP B CA 1
ATOM 2863 C C . ASP B 1 119 ? 4.219 -2.006 -3.498 1 98.81 119 ASP B C 1
ATOM 2865 O O . ASP B 1 119 ? 4.625 -3.102 -3.104 1 98.81 119 ASP B O 1
ATOM 2869 N N . GLU B 1 120 ? 3.24 -1.885 -4.348 1 98.62 120 GLU B N 1
ATOM 2870 C CA . GLU B 1 120 ? 2.625 -3.064 -4.949 1 98.62 120 GLU B CA 1
ATOM 2871 C C . GLU B 1 120 ? 3.619 -3.822 -5.824 1 98.62 120 GLU B C 1
ATOM 2873 O O . GLU B 1 120 ? 3.643 -5.055 -5.82 1 98.62 120 GLU B O 1
ATOM 2878 N N . ILE B 1 121 ? 4.418 -3.086 -6.543 1 98.88 121 ILE B N 1
ATOM 2879 C CA . ILE B 1 121 ? 5.477 -3.684 -7.348 1 98.88 121 ILE B CA 1
ATOM 2880 C C . ILE B 1 121 ? 6.402 -4.504 -6.449 1 98.88 121 ILE B C 1
ATOM 2882 O O . ILE B 1 121 ? 6.762 -5.633 -6.789 1 98.88 121 ILE B O 1
ATOM 2886 N N . THR B 1 122 ? 6.711 -3.973 -5.309 1 98.88 122 THR B N 1
ATOM 2887 C CA . THR B 1 122 ? 7.594 -4.652 -4.367 1 98.88 122 THR B CA 1
ATOM 2888 C C . THR B 1 122 ? 6.977 -5.961 -3.891 1 98.88 122 THR B C 1
ATOM 2890 O O . THR B 1 122 ? 7.641 -7 -3.881 1 98.88 122 THR B O 1
ATOM 2893 N N . SER B 1 123 ? 5.738 -5.895 -3.547 1 98.62 123 SER B N 1
ATOM 2894 C CA . SER B 1 123 ? 5.047 -7.082 -3.055 1 98.62 123 SER B CA 1
ATOM 2895 C C . SER B 1 123 ? 4.93 -8.141 -4.145 1 98.62 123 SER B C 1
ATOM 2897 O O . SER B 1 123 ? 5.117 -9.328 -3.881 1 98.62 123 SER B O 1
ATOM 2899 N N . GLN B 1 124 ? 4.633 -7.715 -5.344 1 98.88 124 GLN B N 1
ATOM 2900 C CA . GLN B 1 124 ? 4.477 -8.633 -6.469 1 98.88 124 GLN B CA 1
ATOM 2901 C C . GLN B 1 124 ? 5.801 -9.297 -6.824 1 98.88 124 GLN B C 1
ATOM 2903 O O . GLN B 1 124 ? 5.859 -10.516 -7.016 1 98.88 124 GLN B O 1
ATOM 2908 N N . PHE B 1 125 ? 6.887 -8.5 -6.887 1 98.88 125 PHE B N 1
ATOM 2909 C CA . PHE B 1 125 ? 8.195 -9.062 -7.184 1 98.88 125 PHE B CA 1
ATOM 2910 C C . PHE B 1 125 ? 8.648 -10.008 -6.078 1 98.88 125 PHE B C 1
ATOM 2912 O O . PHE B 1 125 ? 9.211 -11.07 -6.355 1 98.88 125 PHE B O 1
ATOM 2919 N N . GLY B 1 126 ? 8.383 -9.609 -4.809 1 98.5 126 GLY B N 1
ATOM 2920 C CA . GLY B 1 126 ? 8.703 -10.492 -3.699 1 98.5 126 GLY B CA 1
ATOM 2921 C C . GLY B 1 126 ? 8.039 -11.852 -3.811 1 98.5 126 GLY B C 1
ATOM 2922 O O . GLY B 1 126 ? 8.68 -12.883 -3.59 1 98.5 126 GLY B O 1
ATOM 2923 N N . PHE B 1 127 ? 6.789 -11.859 -4.156 1 98.69 127 PHE B N 1
ATOM 2924 C CA . PHE B 1 127 ? 6.059 -13.109 -4.324 1 98.69 127 PHE B CA 1
ATOM 2925 C C . PHE B 1 127 ? 6.641 -13.93 -5.465 1 98.69 127 PHE B C 1
ATOM 2927 O O . PHE B 1 127 ? 6.77 -15.148 -5.359 1 98.69 127 PHE B O 1
ATOM 2934 N N . ALA B 1 128 ? 6.961 -13.234 -6.57 1 98.81 128 ALA B N 1
ATOM 2935 C CA . ALA B 1 128 ? 7.586 -13.93 -7.699 1 98.81 128 ALA B CA 1
ATOM 2936 C C . ALA B 1 128 ? 8.883 -14.609 -7.273 1 98.81 128 ALA B C 1
ATOM 2938 O O . ALA B 1 128 ? 9.156 -15.742 -7.68 1 98.81 128 ALA B O 1
ATOM 2939 N N . CYS B 1 129 ? 9.664 -13.977 -6.484 1 98.44 129 CYS B N 1
ATOM 2940 C CA . CYS B 1 129 ? 10.922 -14.547 -6.012 1 98.44 129 CYS B CA 1
ATOM 2941 C C . CYS B 1 129 ? 10.68 -15.789 -5.172 1 98.44 129 CYS B C 1
ATOM 2943 O O . CYS B 1 129 ? 11.359 -16.812 -5.348 1 98.44 129 CYS B O 1
ATOM 2945 N N . HIS B 1 130 ? 9.703 -15.688 -4.277 1 97.88 130 HIS B N 1
ATOM 2946 C CA . HIS B 1 130 ? 9.383 -16.797 -3.389 1 97.88 130 HIS B CA 1
ATOM 2947 C C . HIS B 1 130 ? 8.945 -18.031 -4.176 1 97.88 130 HIS B C 1
ATOM 2949 O O . HIS B 1 130 ? 9.289 -19.156 -3.82 1 97.88 130 HIS B O 1
ATOM 2955 N N . LYS B 1 131 ? 8.227 -17.781 -5.277 1 98.5 131 LYS B N 1
ATOM 2956 C CA . LYS B 1 131 ? 7.633 -18.906 -6.004 1 98.5 131 LYS B CA 1
ATOM 2957 C C . LYS B 1 131 ? 8.5 -19.312 -7.188 1 98.5 131 LYS B C 1
ATOM 2959 O O . LYS B 1 131 ? 8.344 -20.406 -7.73 1 98.5 131 LYS B O 1
ATOM 2964 N N . GLY B 1 132 ? 9.445 -18.5 -7.547 1 98.25 132 GLY B N 1
ATOM 2965 C CA . GLY B 1 132 ? 10.062 -18.734 -8.852 1 98.25 132 GLY B CA 1
ATOM 2966 C C . GLY B 1 132 ? 11.555 -18.969 -8.773 1 98.25 132 GLY B C 1
ATOM 2967 O O . GLY B 1 132 ? 12.203 -19.203 -9.797 1 98.25 132 GLY B O 1
ATOM 2968 N N . THR B 1 133 ? 12.18 -18.953 -7.586 1 97.88 133 THR B N 1
ATOM 2969 C CA . THR B 1 133 ? 13.633 -19.078 -7.543 1 97.88 133 THR B CA 1
ATOM 2970 C C . THR B 1 133 ? 14.047 -20.266 -6.695 1 97.88 133 THR B C 1
ATOM 2972 O O . THR B 1 133 ? 13.266 -20.766 -5.879 1 97.88 133 THR B O 1
ATOM 2975 N N . ALA B 1 134 ? 15.234 -20.672 -6.797 1 97.06 134 ALA B N 1
ATOM 2976 C CA . ALA B 1 134 ? 15.805 -21.812 -6.074 1 97.06 134 ALA B CA 1
ATOM 2977 C C . ALA B 1 134 ? 15.992 -21.484 -4.598 1 97.06 134 ALA B C 1
ATOM 2979 O O . ALA B 1 134 ? 16.031 -22.375 -3.752 1 97.06 134 ALA B O 1
ATOM 2980 N N . LEU B 1 135 ? 16.047 -20.219 -4.32 1 95.06 135 LEU B N 1
ATOM 2981 C CA . LEU B 1 135 ? 16.297 -19.766 -2.955 1 95.06 135 LEU B CA 1
ATOM 2982 C C . LEU B 1 135 ? 15.242 -20.328 -1.999 1 95.06 135 LEU B C 1
ATOM 2984 O O . LEU B 1 135 ? 15.562 -20.688 -0.863 1 95.06 135 LEU B O 1
ATOM 2988 N N . PHE B 1 136 ? 14.016 -20.484 -2.533 1 94.69 136 PHE B N 1
ATOM 2989 C CA . PHE B 1 136 ? 12.93 -20.812 -1.622 1 94.69 136 PHE B CA 1
ATOM 2990 C C . PHE B 1 136 ? 12.461 -22.25 -1.837 1 94.69 136 PHE B C 1
ATOM 2992 O O . PHE B 1 136 ? 11.516 -22.703 -1.188 1 94.69 136 PHE B O 1
ATOM 2999 N N . GLN B 1 137 ? 13.031 -22.953 -2.68 1 92.5 137 GLN B N 1
ATOM 3000 C CA . GLN B 1 137 ? 12.578 -24.281 -3.078 1 92.5 137 GLN B CA 1
ATOM 3001 C C . GLN B 1 137 ? 12.562 -25.234 -1.889 1 92.5 137 GLN B C 1
ATOM 3003 O O . GLN B 1 137 ? 11.695 -26.109 -1.798 1 92.5 137 GLN B O 1
ATOM 3008 N N . THR B 1 138 ? 13.523 -25.062 -0.96 1 87.94 138 THR B N 1
ATOM 3009 C CA . THR B 1 138 ? 13.586 -25.984 0.17 1 87.94 138 THR B CA 1
ATOM 3010 C C . THR B 1 138 ? 12.789 -25.453 1.354 1 87.94 138 THR B C 1
ATOM 3012 O O . THR B 1 138 ? 12.586 -26.156 2.348 1 87.94 138 THR B O 1
ATOM 3015 N N . LEU B 1 139 ? 12.281 -24.234 1.227 1 88.69 139 LEU B N 1
ATOM 3016 C CA . LEU B 1 139 ? 11.648 -23.578 2.361 1 88.69 139 LEU B CA 1
ATOM 3017 C C . LEU B 1 139 ? 10.133 -23.562 2.201 1 88.69 139 LEU B C 1
ATOM 3019 O O . LEU B 1 139 ? 9.398 -23.578 3.193 1 88.69 139 LEU B O 1
ATOM 3023 N N . GLU B 1 140 ? 9.695 -23.5 0.916 1 94.12 140 GLU B N 1
ATOM 3024 C CA . GLU B 1 140 ? 8.258 -23.422 0.653 1 94.12 140 GLU B CA 1
ATOM 3025 C C . GLU B 1 140 ? 7.922 -23.984 -0.726 1 94.12 140 GLU B C 1
ATOM 3027 O O . GLU B 1 140 ? 8.82 -24.344 -1.494 1 94.12 140 GLU B O 1
ATOM 3032 N N . GLU B 1 141 ? 6.621 -24.156 -0.95 1 95.56 141 GLU B N 1
ATOM 3033 C CA . GLU B 1 141 ? 6.176 -24.609 -2.264 1 95.56 141 GLU B CA 1
ATOM 3034 C C . GLU B 1 141 ? 6.473 -23.562 -3.338 1 95.56 141 GLU B C 1
ATOM 3036 O O . GLU B 1 141 ? 6.094 -22.391 -3.201 1 95.56 141 GLU B O 1
ATOM 3041 N N . THR B 1 142 ? 7.195 -24 -4.375 1 96.75 142 THR B N 1
ATOM 3042 C CA . THR B 1 142 ? 7.484 -23.141 -5.512 1 96.75 142 THR B CA 1
ATOM 3043 C C . THR B 1 142 ? 6.656 -23.547 -6.727 1 96.75 142 THR B C 1
ATOM 3045 O O . THR B 1 142 ? 6.105 -24.641 -6.766 1 96.75 142 THR B O 1
ATOM 3048 N N . ASN B 1 143 ? 6.449 -22.609 -7.594 1 97.94 143 ASN B N 1
ATOM 3049 C CA . ASN B 1 143 ? 5.707 -22.781 -8.836 1 97.94 143 ASN B CA 1
ATOM 3050 C C . ASN B 1 143 ? 6.062 -21.703 -9.859 1 97.94 143 ASN B C 1
ATOM 3052 O O . ASN B 1 143 ? 5.492 -20.609 -9.836 1 97.94 143 ASN B O 1
ATOM 3056 N N . PRO B 1 144 ? 6.891 -22.031 -10.828 1 97.75 144 PRO B N 1
ATOM 3057 C CA . PRO B 1 144 ? 7.395 -21.016 -11.758 1 97.75 144 PRO B CA 1
ATOM 3058 C C . PRO B 1 144 ? 6.281 -20.328 -12.547 1 97.75 144 PRO B C 1
ATOM 3060 O O . PRO B 1 144 ? 6.402 -19.156 -12.898 1 97.75 144 PRO B O 1
ATOM 3063 N N . THR B 1 145 ? 5.195 -21.047 -12.82 1 98.12 145 THR B N 1
ATOM 3064 C CA . THR B 1 145 ? 4.066 -20.422 -13.508 1 98.12 145 THR B CA 1
ATOM 3065 C C . THR B 1 145 ? 3.463 -19.312 -12.664 1 98.12 145 THR B C 1
ATOM 3067 O O . THR B 1 145 ? 3.104 -18.25 -13.188 1 98.12 145 THR B O 1
ATOM 3070 N N . THR B 1 146 ? 3.393 -19.531 -11.383 1 98.44 146 THR B N 1
ATOM 3071 C CA . THR B 1 146 ? 2.91 -18.516 -10.461 1 98.44 146 THR B CA 1
ATOM 3072 C C . THR B 1 146 ? 3.791 -17.266 -10.523 1 98.44 146 THR B C 1
ATOM 3074 O O . THR B 1 146 ? 3.285 -16.156 -10.578 1 98.44 146 THR B O 1
ATOM 3077 N N . ALA B 1 147 ? 5.066 -17.484 -10.547 1 98.69 147 ALA B N 1
ATOM 3078 C CA . ALA B 1 147 ? 6.008 -16.375 -10.625 1 98.69 147 ALA B CA 1
ATOM 3079 C C . ALA B 1 147 ? 5.816 -15.586 -11.922 1 98.69 147 ALA B C 1
ATOM 3081 O O . ALA B 1 147 ? 5.781 -14.352 -11.906 1 98.69 147 ALA B O 1
ATOM 3082 N N . LYS B 1 148 ? 5.629 -16.312 -12.992 1 98.38 148 LYS B N 1
ATOM 3083 C CA . LYS B 1 148 ? 5.418 -15.68 -14.289 1 98.38 148 LYS B CA 1
ATOM 3084 C C . LYS B 1 148 ? 4.152 -14.82 -14.281 1 98.38 148 LYS B C 1
ATOM 3086 O O . LYS B 1 148 ? 4.168 -13.68 -14.742 1 98.38 148 LYS B O 1
ATOM 3091 N N . LEU B 1 149 ? 3.113 -15.344 -13.766 1 98.56 149 LEU B N 1
ATOM 3092 C CA . LEU B 1 149 ? 1.814 -14.688 -13.828 1 98.56 149 LEU B CA 1
ATOM 3093 C C . LEU B 1 149 ? 1.795 -13.438 -12.953 1 98.56 149 LEU B C 1
ATOM 3095 O O . LEU B 1 149 ? 1.23 -12.414 -13.336 1 98.56 149 LEU B O 1
ATOM 3099 N N . ILE B 1 150 ? 2.447 -13.484 -11.766 1 98.75 150 ILE B N 1
ATOM 3100 C CA . ILE B 1 150 ? 2.441 -12.305 -10.906 1 98.75 150 ILE B CA 1
ATOM 3101 C C . ILE B 1 150 ? 3.35 -11.227 -11.5 1 98.75 150 ILE B C 1
ATOM 3103 O O . ILE B 1 150 ? 3.105 -10.031 -11.32 1 98.75 150 ILE B O 1
ATOM 3107 N N . LEU B 1 151 ? 4.402 -11.633 -12.195 1 98.56 151 LEU B N 1
ATOM 3108 C CA . LEU B 1 151 ? 5.293 -10.672 -12.836 1 98.56 151 LEU B CA 1
ATOM 3109 C C . LEU B 1 151 ? 4.559 -9.891 -13.922 1 98.56 151 LEU B C 1
ATOM 3111 O O . LEU B 1 151 ? 4.863 -8.727 -14.172 1 98.56 151 LEU B O 1
ATOM 3115 N N . GLU B 1 152 ? 3.557 -10.492 -14.523 1 98.06 152 GLU B N 1
ATOM 3116 C CA . GLU B 1 152 ? 2.746 -9.766 -15.492 1 98.06 152 GLU B CA 1
ATOM 3117 C C . GLU B 1 152 ? 2.033 -8.586 -14.844 1 98.06 152 GLU B C 1
ATOM 3119 O O . GLU B 1 152 ? 1.931 -7.512 -15.438 1 98.06 152 GLU B O 1
ATOM 3124 N N . PHE B 1 153 ? 1.55 -8.781 -13.648 1 97.88 153 PHE B N 1
ATOM 3125 C CA . PHE B 1 153 ? 0.923 -7.695 -12.906 1 97.88 153 PHE B CA 1
ATOM 3126 C C . PHE B 1 153 ? 1.959 -6.664 -12.477 1 97.88 153 PHE B C 1
ATOM 3128 O O . PHE B 1 153 ? 1.688 -5.461 -12.492 1 97.88 153 PHE B O 1
ATOM 3135 N N . CYS B 1 154 ? 3.094 -7.176 -12.094 1 98.56 154 CYS B N 1
ATOM 3136 C CA . CYS B 1 154 ? 4.203 -6.301 -11.734 1 98.56 154 CYS B CA 1
ATOM 3137 C C . CYS B 1 154 ? 4.555 -5.363 -12.883 1 98.56 154 CYS B C 1
ATOM 3139 O O . CYS B 1 154 ? 4.688 -4.156 -12.68 1 98.56 154 CYS B O 1
ATOM 3141 N N . TYR B 1 155 ? 4.59 -5.852 -14.086 1 98.38 155 TYR B N 1
ATOM 3142 C CA . TYR B 1 155 ? 4.945 -5.066 -15.266 1 98.38 155 TYR B CA 1
ATOM 3143 C C . TYR B 1 155 ? 3.85 -4.059 -15.594 1 98.38 155 TYR B C 1
ATOM 3145 O O . TYR B 1 155 ? 4.137 -2.953 -16.062 1 98.38 155 TYR B O 1
ATOM 3153 N N . LYS B 1 156 ? 2.633 -4.473 -15.391 1 97.12 156 LYS B N 1
ATOM 3154 C CA . LYS B 1 156 ? 1.538 -3.525 -15.586 1 97.12 156 LYS B CA 1
ATOM 3155 C C . LYS B 1 156 ? 1.698 -2.305 -14.688 1 97.12 156 LYS B C 1
ATOM 3157 O O . LYS B 1 156 ? 1.544 -1.169 -15.141 1 97.12 156 LYS B O 1
ATOM 3162 N N . ASN B 1 157 ? 2.016 -2.555 -13.445 1 98.31 157 ASN B N 1
ATOM 3163 C CA . ASN B 1 157 ? 2.199 -1.46 -12.5 1 98.31 157 ASN B CA 1
ATO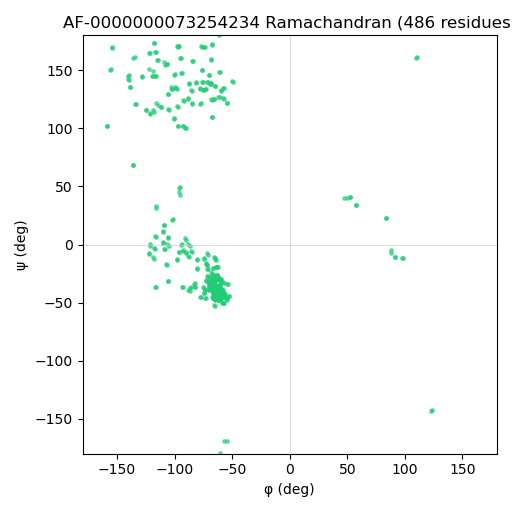M 3164 C C . ASN B 1 157 ? 3.439 -0.636 -12.828 1 98.31 157 ASN B C 1
ATOM 3166 O O . ASN B 1 157 ? 3.451 0.581 -12.641 1 98.31 157 ASN B O 1
ATOM 3170 N N . LEU B 1 158 ? 4.496 -1.301 -13.336 1 98.81 158 LEU B N 1
ATOM 3171 C CA . LEU B 1 158 ? 5.688 -0.58 -13.766 1 98.81 158 LEU B CA 1
ATOM 3172 C C . LEU B 1 158 ? 5.359 0.375 -14.906 1 98.81 158 LEU B C 1
ATOM 3174 O O . LEU B 1 158 ? 5.84 1.51 -14.93 1 98.81 158 LEU B O 1
ATOM 3178 N N . ARG B 1 159 ? 4.535 -0.061 -15.789 1 98.12 159 ARG B N 1
ATOM 3179 C CA . ARG B 1 159 ? 4.148 0.781 -16.906 1 98.12 159 ARG B CA 1
ATOM 3180 C C . ARG B 1 159 ? 3.334 1.982 -16.438 1 98.12 159 ARG B C 1
ATOM 3182 O O . ARG B 1 159 ? 3.508 3.092 -16.953 1 98.12 159 ARG B O 1
ATOM 3189 N N . LEU B 1 160 ? 2.486 1.725 -15.484 1 97.69 160 LEU B N 1
ATOM 3190 C CA . LEU B 1 160 ? 1.728 2.836 -14.914 1 97.69 160 LEU B CA 1
ATOM 3191 C C . LEU B 1 160 ? 2.654 3.832 -14.227 1 97.69 160 LEU B C 1
ATOM 3193 O O . LEU B 1 160 ? 2.531 5.043 -14.43 1 97.69 160 LEU B O 1
ATOM 3197 N N . LEU B 1 161 ? 3.582 3.328 -13.438 1 98.69 161 LEU B N 1
ATOM 3198 C CA . LEU B 1 161 ? 4.5 4.18 -12.688 1 98.69 161 LEU B CA 1
ATOM 3199 C C . LEU B 1 161 ? 5.438 4.93 -13.633 1 98.69 161 LEU B C 1
ATOM 3201 O O . LEU B 1 161 ? 5.828 6.066 -13.352 1 98.69 161 LEU B O 1
ATOM 3205 N N . ASN B 1 162 ? 5.77 4.297 -14.734 1 98.75 162 ASN B N 1
ATOM 3206 C CA . ASN B 1 162 ? 6.625 4.906 -15.75 1 98.75 162 ASN B CA 1
ATOM 3207 C C . ASN B 1 162 ? 6.086 6.262 -16.203 1 98.75 162 ASN B C 1
ATOM 3209 O O . ASN B 1 162 ? 6.859 7.184 -16.469 1 98.75 162 ASN B O 1
ATOM 3213 N N . LYS B 1 163 ? 4.82 6.398 -16.234 1 97.44 163 LYS B N 1
ATOM 3214 C CA . LYS B 1 163 ? 4.176 7.617 -16.719 1 97.44 163 LYS B CA 1
ATOM 3215 C C . LYS B 1 163 ? 4.398 8.773 -15.75 1 97.44 163 LYS B C 1
ATOM 3217 O O . LYS B 1 163 ? 4.461 9.938 -16.172 1 97.44 163 LYS B O 1
ATOM 3222 N N . TYR B 1 164 ? 4.562 8.539 -14.508 1 98 164 TYR B N 1
ATOM 3223 C CA . TYR B 1 164 ? 4.758 9.578 -13.508 1 98 164 TYR B CA 1
ATOM 3224 C C . TYR B 1 164 ? 6.145 10.195 -13.625 1 98 164 TYR B C 1
ATOM 3226 O O . TYR B 1 164 ? 6.395 11.281 -13.086 1 98 164 TYR B O 1
ATOM 3234 N N . TYR B 1 165 ? 7.039 9.547 -14.32 1 98.25 165 TYR B N 1
ATOM 3235 C CA . TYR B 1 165 ? 8.414 10.031 -14.438 1 98.25 165 TYR B CA 1
ATOM 3236 C C . TYR B 1 165 ? 8.664 10.617 -15.82 1 98.25 165 TYR B C 1
ATOM 3238 O O . TYR B 1 165 ? 9.805 10.93 -16.172 1 98.25 165 TYR B O 1
ATOM 3246 N N . GLU B 1 166 ? 7.613 10.719 -16.594 1 97 166 GLU B N 1
ATOM 3247 C CA . GLU B 1 166 ? 7.762 11.289 -17.938 1 97 166 GLU B CA 1
ATOM 3248 C C . GLU B 1 166 ? 8.234 12.734 -17.859 1 97 166 GLU B C 1
ATOM 3250 O O . GLU B 1 166 ? 7.676 13.539 -17.109 1 97 166 GLU B O 1
ATOM 3255 N N . ALA B 1 167 ? 9.266 13.062 -18.531 1 94.12 167 ALA B N 1
ATOM 3256 C CA . ALA B 1 167 ? 9.828 14.406 -18.656 1 94.12 167 ALA B CA 1
ATOM 3257 C C . ALA B 1 167 ? 10.18 14.977 -17.281 1 94.12 167 ALA B C 1
ATOM 3259 O O . ALA B 1 167 ? 9.93 16.156 -17 1 94.12 167 ALA B O 1
ATOM 3260 N N . ASP B 1 168 ? 10.602 14.109 -16.391 1 95 168 ASP B N 1
ATOM 3261 C CA . ASP B 1 168 ? 11.031 14.547 -15.07 1 95 168 ASP B CA 1
ATOM 3262 C C . ASP B 1 168 ? 12.32 15.367 -15.156 1 95 168 ASP B C 1
ATOM 3264 O O . ASP B 1 168 ? 13.391 14.82 -15.422 1 95 168 ASP B O 1
ATOM 3268 N N . GLY B 1 169 ? 12.219 16.656 -14.914 1 93.12 169 GLY B N 1
ATOM 3269 C CA . GLY B 1 169 ? 13.328 17.578 -15.047 1 93.12 169 GLY B CA 1
ATOM 3270 C C . GLY B 1 169 ? 14.453 17.312 -14.062 1 93.12 169 GLY B C 1
ATOM 3271 O O . GLY B 1 169 ? 15.562 17.828 -14.227 1 93.12 169 GLY B O 1
ATOM 3272 N N . ARG B 1 170 ? 14.25 16.5 -13.094 1 94.38 170 ARG B N 1
ATOM 3273 C CA . ARG B 1 170 ? 15.281 16.188 -12.102 1 94.38 170 ARG B CA 1
ATOM 3274 C C . ARG B 1 170 ? 16.438 15.43 -12.727 1 94.38 170 ARG B C 1
ATOM 3276 O O . ARG B 1 170 ? 17.578 15.531 -12.266 1 94.38 170 ARG B O 1
ATOM 3283 N N . PHE B 1 171 ? 16.188 14.672 -13.75 1 93.88 171 PHE B N 1
ATOM 3284 C CA . PHE B 1 171 ? 17.156 13.75 -14.32 1 93.88 171 PHE B CA 1
ATOM 3285 C C . PHE B 1 171 ? 18.25 14.516 -15.055 1 93.88 171 PHE B C 1
ATOM 3287 O O . PHE B 1 171 ? 19.328 13.969 -15.32 1 93.88 171 PHE B O 1
ATOM 3294 N N . ASP B 1 172 ? 17.922 15.75 -15.344 1 90.75 172 ASP B N 1
ATOM 3295 C CA . ASP B 1 172 ? 18.906 16.594 -16.016 1 90.75 172 ASP B CA 1
ATOM 3296 C C . ASP B 1 172 ? 19.703 17.422 -15 1 90.75 172 ASP B C 1
ATOM 3298 O O . ASP B 1 172 ? 20.594 18.188 -15.383 1 90.75 172 ASP B O 1
ATOM 3302 N N . ARG B 1 173 ? 19.266 17.141 -13.852 1 85.56 173 ARG B N 1
ATOM 3303 C CA . ARG B 1 173 ? 19.922 17.891 -12.797 1 85.56 173 ARG B CA 1
ATOM 3304 C C . ARG B 1 173 ? 20.844 17.016 -11.969 1 85.56 173 ARG B C 1
ATOM 3306 O O . ARG B 1 173 ? 20.828 15.789 -12.117 1 85.56 173 ARG B O 1
ATOM 3313 N N . GLY B 1 174 ? 21.828 17.531 -11.359 1 82.69 174 GLY B N 1
ATOM 3314 C CA . GLY B 1 174 ? 22.688 16.781 -10.461 1 82.69 174 GLY B CA 1
ATOM 3315 C C . GLY B 1 174 ? 21.938 16.078 -9.359 1 82.69 174 GLY B C 1
ATOM 3316 O O . GLY B 1 174 ? 20.719 15.883 -9.453 1 82.69 174 GLY B O 1
ATOM 3317 N N . THR B 1 175 ? 22.5 15.547 -8.383 1 81.88 175 THR B N 1
ATOM 3318 C CA . THR B 1 175 ? 21.922 14.727 -7.32 1 81.88 175 THR B CA 1
ATOM 3319 C C . THR B 1 175 ? 21.484 15.594 -6.148 1 81.88 175 THR B C 1
ATOM 3321 O O . THR B 1 175 ? 20.875 15.094 -5.195 1 81.88 175 THR B O 1
ATOM 3324 N N . ASP B 1 176 ? 21.625 16.875 -6.43 1 85.94 176 ASP B N 1
ATOM 3325 C CA . ASP B 1 176 ? 21.25 17.781 -5.348 1 85.94 176 ASP B CA 1
ATOM 3326 C C . ASP B 1 176 ? 19.812 18.281 -5.52 1 85.94 176 ASP B C 1
ATOM 3328 O O . ASP B 1 176 ? 19.578 19.5 -5.582 1 85.94 176 ASP B O 1
ATOM 3332 N N . VAL B 1 177 ? 18.953 17.375 -5.832 1 92 177 VAL B N 1
ATOM 3333 C CA . VAL B 1 177 ? 17.531 17.703 -5.984 1 92 177 VAL B CA 1
ATOM 3334 C C . VAL B 1 177 ? 16.703 16.844 -5.023 1 92 177 VAL B C 1
ATOM 3336 O O . VAL B 1 177 ? 17.094 15.719 -4.695 1 92 177 VAL B O 1
ATOM 3339 N N . GLN B 1 178 ? 15.641 17.422 -4.676 1 92.44 178 GLN B N 1
ATOM 3340 C CA . GLN B 1 178 ? 14.789 16.75 -3.701 1 92.44 178 GLN B CA 1
ATOM 3341 C C . GLN B 1 178 ? 14.133 15.508 -4.309 1 92.44 178 GLN B C 1
ATOM 3343 O O . GLN B 1 178 ? 13.703 15.531 -5.461 1 92.44 178 GLN B O 1
ATOM 3348 N N . VAL B 1 179 ? 14.086 14.461 -3.523 1 97.62 179 VAL B N 1
ATOM 3349 C CA . VAL B 1 179 ? 13.406 13.227 -3.904 1 97.62 179 VAL B CA 1
ATOM 3350 C C . VAL B 1 179 ? 12.234 12.969 -2.957 1 97.62 179 VAL B C 1
ATOM 3352 O O . VAL B 1 179 ? 12.086 13.648 -1.941 1 97.62 179 VAL B O 1
ATOM 3355 N N . ASN B 1 180 ? 11.391 12.086 -3.33 1 98.31 180 ASN B N 1
ATOM 3356 C CA . ASN B 1 180 ? 10.242 11.781 -2.484 1 98.31 180 ASN B CA 1
ATOM 3357 C C . ASN B 1 180 ? 10.258 10.336 -2.012 1 98.31 180 ASN B C 1
ATOM 3359 O O . ASN B 1 180 ? 11.125 9.555 -2.42 1 98.31 180 ASN B O 1
ATOM 3363 N N . ILE B 1 181 ? 9.406 9.969 -1.177 1 98.75 181 ILE B N 1
ATOM 3364 C CA . ILE B 1 181 ? 9.375 8.656 -0.532 1 98.75 181 ILE B CA 1
ATOM 3365 C C . ILE B 1 181 ? 9.156 7.57 -1.581 1 98.75 181 ILE B C 1
ATOM 3367 O O . ILE B 1 181 ? 9.68 6.461 -1.452 1 98.75 181 ILE B O 1
ATOM 3371 N N . ALA B 1 182 ? 8.336 7.832 -2.605 1 98.88 182 ALA B N 1
ATOM 3372 C CA . ALA B 1 182 ? 8.086 6.84 -3.645 1 98.88 182 ALA B CA 1
ATOM 3373 C C . ALA B 1 182 ? 9.367 6.512 -4.41 1 98.88 182 ALA B C 1
ATOM 3375 O O . ALA B 1 182 ? 9.586 5.367 -4.812 1 98.88 182 ALA B O 1
ATOM 3376 N N . ASP B 1 183 ? 10.234 7.535 -4.621 1 98.88 183 ASP B N 1
ATOM 3377 C CA . ASP B 1 183 ? 11.531 7.324 -5.27 1 98.88 183 ASP B CA 1
ATOM 3378 C C . ASP B 1 183 ? 12.367 6.305 -4.5 1 98.88 183 ASP B C 1
ATOM 3380 O O . ASP B 1 183 ? 12.977 5.418 -5.098 1 98.88 183 ASP B O 1
ATOM 3384 N N . CYS B 1 184 ? 12.398 6.434 -3.209 1 98.88 184 CYS B N 1
ATOM 3385 C CA . CYS B 1 184 ? 13.18 5.559 -2.348 1 98.88 184 CYS B CA 1
ATOM 3386 C C . CYS B 1 184 ? 12.688 4.117 -2.436 1 98.88 184 CYS B C 1
ATOM 3388 O O . CYS B 1 184 ? 13.484 3.188 -2.551 1 98.88 184 CYS B O 1
ATOM 3390 N N . VAL B 1 185 ? 11.375 3.998 -2.402 1 98.94 185 VAL B N 1
ATOM 3391 C CA . VAL B 1 185 ? 10.758 2.68 -2.445 1 98.94 185 VAL B CA 1
ATOM 3392 C C . VAL B 1 185 ? 11.023 2.025 -3.799 1 98.94 185 VAL B C 1
ATOM 3394 O O . VAL B 1 185 ? 11.406 0.857 -3.867 1 98.94 185 VAL B O 1
ATOM 3397 N N . LEU B 1 186 ? 10.875 2.816 -4.82 1 98.94 186 LEU B N 1
ATOM 3398 C CA . LEU B 1 186 ? 11.062 2.299 -6.172 1 98.94 186 LEU B CA 1
ATOM 3399 C C . LEU B 1 186 ? 12.516 1.871 -6.391 1 98.94 186 LEU B C 1
ATOM 3401 O O . LEU B 1 186 ? 12.773 0.776 -6.898 1 98.94 186 LEU B O 1
ATOM 3405 N N . TYR B 1 187 ? 13.453 2.695 -6.02 1 98.88 187 TYR B N 1
ATOM 3406 C CA . TYR B 1 187 ? 14.852 2.344 -6.227 1 98.88 187 TYR B CA 1
ATOM 3407 C C . TYR B 1 187 ? 15.203 1.058 -5.492 1 98.88 187 TYR B C 1
ATOM 3409 O O . TYR B 1 187 ? 15.938 0.214 -6.02 1 98.88 187 TYR B O 1
ATOM 3417 N N . SER B 1 188 ? 14.734 0.952 -4.262 1 98.81 188 SER B N 1
ATOM 3418 C CA . SER B 1 188 ? 15.047 -0.213 -3.441 1 98.81 188 SER B CA 1
ATOM 3419 C C . SER B 1 188 ? 14.656 -1.508 -4.148 1 98.81 188 SER B C 1
ATOM 3421 O O . SER B 1 188 ? 15.453 -2.447 -4.215 1 98.81 188 SER B O 1
ATOM 3423 N N . VAL B 1 189 ? 13.469 -1.581 -4.73 1 98.88 189 VAL B N 1
ATOM 3424 C CA . VAL B 1 189 ? 13.008 -2.826 -5.332 1 98.88 189 VAL B CA 1
ATOM 3425 C C . VAL B 1 189 ? 13.734 -3.061 -6.656 1 98.88 189 VAL B C 1
ATOM 3427 O O . VAL B 1 189 ? 14.039 -4.203 -7.008 1 98.88 189 VAL B O 1
ATOM 3430 N N . LEU B 1 190 ? 13.992 -1.985 -7.418 1 98.88 190 LEU B N 1
ATOM 3431 C CA . LEU B 1 190 ? 14.711 -2.154 -8.68 1 98.88 190 LEU B CA 1
ATOM 3432 C C . LEU B 1 190 ? 16.125 -2.672 -8.43 1 98.88 190 LEU B C 1
ATOM 3434 O O . LEU B 1 190 ? 16.578 -3.584 -9.125 1 98.88 190 LEU B O 1
ATOM 3438 N N . HIS B 1 191 ? 16.766 -2.107 -7.434 1 98.62 191 HIS B N 1
ATOM 3439 C CA . HIS B 1 191 ? 18.109 -2.529 -7.078 1 98.62 191 HIS B CA 1
ATOM 3440 C C . HIS B 1 191 ? 18.125 -3.955 -6.535 1 98.62 191 HIS B C 1
ATOM 3442 O O . HIS B 1 191 ? 18.969 -4.762 -6.906 1 98.62 191 HIS B O 1
ATOM 3448 N N . PHE B 1 192 ? 17.203 -4.285 -5.656 1 98.5 192 PHE B N 1
ATOM 3449 C CA . PHE B 1 192 ? 17.031 -5.617 -5.09 1 98.5 192 PHE B CA 1
ATOM 3450 C C . PHE B 1 192 ? 16.859 -6.656 -6.188 1 98.5 192 PHE B C 1
ATOM 3452 O O . PHE B 1 192 ? 17.531 -7.691 -6.188 1 98.5 192 PHE B O 1
ATOM 3459 N N . ALA B 1 193 ? 16 -6.359 -7.145 1 98.75 193 ALA B N 1
ATOM 3460 C CA . ALA B 1 193 ? 15.719 -7.262 -8.258 1 98.75 193 ALA B CA 1
ATOM 3461 C C . ALA B 1 193 ? 16.969 -7.48 -9.117 1 98.75 193 ALA B C 1
ATOM 3463 O O . ALA B 1 193 ? 17.312 -8.617 -9.438 1 98.75 193 ALA B O 1
ATOM 3464 N N . LYS B 1 194 ? 17.625 -6.434 -9.406 1 97.75 194 LYS B N 1
ATOM 3465 C CA . LYS B 1 194 ? 18.75 -6.492 -10.328 1 97.75 194 LYS B CA 1
ATOM 3466 C C . LYS B 1 194 ? 19.969 -7.156 -9.664 1 97.75 194 LYS B C 1
ATOM 3468 O O . LYS B 1 194 ? 20.547 -8.086 -10.227 1 97.75 194 LYS B O 1
ATOM 3473 N N . ASP B 1 195 ? 20.281 -6.781 -8.461 1 96.44 195 ASP B N 1
ATOM 3474 C CA . ASP B 1 195 ? 21.578 -7.145 -7.895 1 96.44 195 ASP B CA 1
ATOM 3475 C C . ASP B 1 195 ? 21.484 -8.453 -7.105 1 96.44 195 ASP B C 1
ATOM 3477 O O . ASP B 1 195 ? 22.422 -9.242 -7.094 1 96.44 195 ASP B O 1
ATOM 3481 N N . LEU B 1 196 ? 20.391 -8.719 -6.398 1 97.19 196 LEU B N 1
ATOM 3482 C CA . LEU B 1 196 ? 20.281 -9.969 -5.648 1 97.19 196 LEU B CA 1
ATOM 3483 C C . LEU B 1 196 ? 19.703 -11.078 -6.527 1 97.19 196 LEU B C 1
ATOM 3485 O O . LEU B 1 196 ? 20.203 -12.203 -6.516 1 97.19 196 LEU B O 1
ATOM 3489 N N . TYR B 1 197 ? 18.734 -10.742 -7.352 1 97.81 197 TYR B N 1
ATOM 3490 C CA . TYR B 1 197 ? 18 -11.789 -8.055 1 97.81 197 TYR B CA 1
ATOM 3491 C C . TYR B 1 197 ? 18.422 -11.852 -9.523 1 97.81 197 TYR B C 1
ATOM 3493 O O . TYR B 1 197 ? 17.859 -12.625 -10.297 1 97.81 197 TYR B O 1
ATOM 3501 N N . SER B 1 198 ? 19.344 -10.977 -9.961 1 97.38 198 SER B N 1
ATOM 3502 C CA . SER B 1 198 ? 19.797 -10.914 -11.344 1 97.38 198 SER B CA 1
ATOM 3503 C C . SER B 1 198 ? 18.625 -10.797 -12.312 1 97.38 198 SER B C 1
ATOM 3505 O O . SER B 1 198 ? 18.578 -11.492 -13.328 1 97.38 198 SER B O 1
ATOM 3507 N N . PHE B 1 199 ? 17.703 -9.992 -11.883 1 98.25 199 PHE B N 1
ATOM 3508 C CA . PHE B 1 199 ? 16.469 -9.797 -12.648 1 98.25 199 PHE B CA 1
ATOM 3509 C C . PHE B 1 199 ? 16.25 -8.312 -12.938 1 98.25 199 PHE B C 1
ATOM 3511 O O . PHE B 1 199 ? 16.016 -7.527 -12.016 1 98.25 199 PHE B O 1
ATOM 3518 N N . ASP B 1 200 ? 16.281 -7.926 -14.188 1 98.31 200 ASP B N 1
ATOM 3519 C CA . ASP B 1 200 ? 16.094 -6.527 -14.555 1 98.31 200 ASP B CA 1
ATOM 3520 C C . ASP B 1 200 ? 14.617 -6.215 -14.797 1 98.31 200 ASP B C 1
ATOM 3522 O O . ASP B 1 200 ? 14.125 -6.355 -15.914 1 98.31 200 ASP B O 1
ATOM 3526 N N . LEU B 1 201 ? 13.938 -5.621 -13.828 1 98.56 201 LEU B N 1
ATOM 3527 C CA . LEU B 1 201 ? 12.508 -5.328 -13.883 1 98.56 201 LEU B CA 1
ATOM 3528 C C . LEU B 1 201 ? 12.203 -4.281 -14.945 1 98.56 201 LEU B C 1
ATOM 3530 O O . LEU B 1 201 ? 11.055 -4.133 -15.375 1 98.56 201 LEU B O 1
ATOM 3534 N N . ILE B 1 202 ? 13.188 -3.547 -15.328 1 98.31 202 ILE B N 1
ATOM 3535 C CA . ILE B 1 202 ? 12.93 -2.443 -16.25 1 98.31 202 ILE B CA 1
ATOM 3536 C C . ILE B 1 202 ? 13.648 -2.695 -17.578 1 98.31 202 ILE B C 1
ATOM 3538 O O . ILE B 1 202 ? 14.102 -1.755 -18.234 1 98.31 202 ILE B O 1
ATOM 3542 N N . SER B 1 203 ? 13.789 -3.928 -17.953 1 96.69 203 SER B N 1
ATOM 3543 C CA . SER B 1 203 ? 14.445 -4.309 -19.203 1 96.69 203 SER B CA 1
ATOM 3544 C C . SER B 1 203 ? 13.594 -3.949 -20.406 1 96.69 203 SER B C 1
ATOM 3546 O O . SER B 1 203 ? 14.117 -3.801 -21.516 1 96.69 203 SER B O 1
ATOM 3548 N N . ASP B 1 204 ? 12.25 -3.895 -20.234 1 96 204 ASP B N 1
ATOM 3549 C CA . ASP B 1 204 ? 11.352 -3.498 -21.312 1 96 204 ASP B CA 1
ATOM 3550 C C . ASP B 1 204 ? 11.711 -2.113 -21.844 1 96 204 ASP B C 1
ATOM 3552 O O . ASP B 1 204 ? 11.719 -1.136 -21.094 1 96 204 ASP B O 1
ATOM 3556 N N . PRO B 1 205 ? 11.938 -1.972 -23.109 1 94.88 205 PRO B N 1
ATOM 3557 C CA . PRO B 1 205 ? 12.352 -0.691 -23.688 1 94.88 205 PRO B CA 1
ATOM 3558 C C . PRO B 1 205 ? 11.305 0.405 -23.516 1 94.88 205 PRO B C 1
ATOM 3560 O O . PRO B 1 205 ? 11.633 1.593 -23.578 1 94.88 205 PRO B O 1
ATOM 3563 N N . GLU B 1 206 ? 10.086 0.005 -23.266 1 96.25 206 GLU B N 1
ATOM 3564 C CA . GLU B 1 206 ? 9.016 0.983 -23.078 1 96.25 206 GLU B CA 1
ATOM 3565 C C . GLU B 1 206 ? 9.133 1.662 -21.719 1 96.25 206 GLU B C 1
ATOM 3567 O O . GLU B 1 206 ? 8.492 2.688 -21.484 1 96.25 206 GLU B O 1
ATOM 3572 N N . LEU B 1 207 ? 9.969 1.122 -20.859 1 98.38 207 LEU B N 1
ATOM 3573 C CA . LEU B 1 207 ? 10.125 1.688 -19.531 1 98.38 207 LEU B CA 1
ATOM 3574 C C . LEU B 1 207 ? 11.312 2.643 -19.469 1 98.38 207 LEU B C 1
ATOM 3576 O O . LEU B 1 207 ? 12.133 2.572 -18.547 1 98.38 207 LEU B O 1
ATOM 3580 N N . VAL B 1 208 ? 11.359 3.553 -20.438 1 97.62 208 VAL B N 1
ATOM 3581 C CA . VAL B 1 208 ? 12.508 4.434 -20.641 1 97.62 208 VAL B CA 1
ATOM 3582 C C . VAL B 1 208 ? 12.617 5.414 -19.469 1 97.62 208 VAL B C 1
ATOM 3584 O O . VAL B 1 208 ? 13.719 5.73 -19.016 1 97.62 208 VAL B O 1
ATOM 3587 N N . ASN B 1 209 ? 11.484 5.895 -19 1 98.38 209 ASN B N 1
ATOM 3588 C CA . ASN B 1 209 ? 11.508 6.859 -17.922 1 98.38 209 ASN B CA 1
ATOM 3589 C C . ASN B 1 209 ? 12.016 6.234 -16.625 1 98.38 209 ASN B C 1
ATOM 3591 O O . ASN B 1 209 ? 12.742 6.879 -15.859 1 98.38 209 ASN B O 1
ATOM 3595 N N . LEU B 1 210 ? 11.648 4.992 -16.344 1 98.75 210 LEU B N 1
ATOM 3596 C CA . LEU B 1 210 ? 12.125 4.312 -15.141 1 98.75 210 LEU B CA 1
ATOM 3597 C C . LEU B 1 210 ? 13.609 3.99 -15.258 1 98.75 210 LEU B C 1
ATOM 3599 O O . LEU B 1 210 ? 14.328 4.004 -14.25 1 98.75 210 LEU B O 1
ATOM 3603 N N . ARG B 1 211 ? 14.07 3.688 -16.453 1 98.12 211 ARG B N 1
ATOM 3604 C CA . ARG B 1 211 ? 15.5 3.482 -16.641 1 98.12 211 ARG B CA 1
ATOM 3605 C C . ARG B 1 211 ? 16.281 4.762 -16.359 1 98.12 211 ARG B C 1
ATOM 3607 O O . ARG B 1 211 ? 17.328 4.73 -15.703 1 98.12 211 ARG B O 1
ATOM 3614 N N . ALA B 1 212 ? 15.766 5.859 -16.859 1 97.38 212 ALA B N 1
ATOM 3615 C CA . ALA B 1 212 ? 16.375 7.152 -16.562 1 97.38 212 ALA B CA 1
ATOM 3616 C C . ALA B 1 212 ? 16.391 7.434 -15.07 1 97.38 212 ALA B C 1
ATOM 3618 O O . ALA B 1 212 ? 17.391 7.91 -14.523 1 97.38 212 ALA B O 1
ATOM 3619 N N . PHE B 1 213 ? 15.297 7.117 -14.453 1 98.25 213 PHE B N 1
ATOM 3620 C CA . PHE B 1 213 ? 15.195 7.281 -13.008 1 98.25 213 PHE B CA 1
ATOM 3621 C C . PHE B 1 213 ? 16.266 6.469 -12.297 1 98.25 213 PHE B C 1
ATOM 3623 O O . PHE B 1 213 ? 16.953 6.98 -11.414 1 98.25 213 PHE B O 1
ATOM 3630 N N . TYR B 1 214 ? 16.359 5.203 -12.656 1 98.38 214 TYR B N 1
ATOM 3631 C CA . TYR B 1 214 ? 17.281 4.293 -11.984 1 98.38 214 TYR B CA 1
ATOM 3632 C C . TYR B 1 214 ? 18.719 4.762 -12.133 1 98.38 214 TYR B C 1
ATOM 3634 O O . TYR B 1 214 ? 19.5 4.727 -11.18 1 98.38 214 TYR B O 1
ATOM 3642 N N . GLU B 1 215 ? 19.062 5.18 -13.312 1 96.94 215 GLU B N 1
ATOM 3643 C CA . GLU B 1 215 ? 20.406 5.676 -13.57 1 96.94 215 GLU B CA 1
ATOM 3644 C C . GLU B 1 215 ? 20.688 6.941 -12.773 1 96.94 215 GLU B C 1
ATOM 3646 O O . GLU B 1 215 ? 21.766 7.074 -12.18 1 96.94 215 GLU B O 1
ATOM 3651 N N . TRP B 1 216 ? 19.75 7.824 -12.773 1 97.62 216 TRP B N 1
ATOM 3652 C CA . TRP B 1 216 ? 19.891 9.102 -12.07 1 97.62 216 TRP B CA 1
ATOM 3653 C C . TRP B 1 216 ? 19.984 8.891 -10.562 1 97.62 216 TRP B C 1
ATOM 3655 O O . TRP B 1 216 ? 20.922 9.359 -9.922 1 97.62 216 TRP B O 1
ATOM 3665 N N . PHE B 1 217 ? 19.031 8.156 -9.961 1 98.19 217 PHE B N 1
ATOM 3666 C CA . PHE B 1 217 ? 18.984 7.949 -8.516 1 98.19 217 PHE B CA 1
ATOM 3667 C C . PHE B 1 217 ? 20.156 7.105 -8.047 1 98.19 217 PHE B C 1
ATOM 3669 O O . PHE B 1 217 ? 20.656 7.285 -6.934 1 98.19 217 PHE B O 1
ATOM 3676 N N . GLY B 1 218 ? 20.625 6.234 -8.945 1 97.69 218 GLY B N 1
ATOM 3677 C CA . GLY B 1 218 ? 21.734 5.336 -8.633 1 97.69 218 GLY B CA 1
ATOM 3678 C C . GLY B 1 218 ? 23.031 6.062 -8.359 1 97.69 218 GLY B C 1
ATOM 3679 O O . GLY B 1 218 ? 23.969 5.484 -7.801 1 97.69 218 GLY B O 1
ATOM 3680 N N . LYS B 1 219 ? 23.109 7.309 -8.672 1 97.06 219 LYS B N 1
ATOM 3681 C CA . LYS B 1 219 ? 24.312 8.102 -8.461 1 97.06 219 LYS B CA 1
ATOM 3682 C C . LYS B 1 219 ? 24.328 8.727 -7.07 1 97.06 219 LYS B C 1
ATOM 3684 O O . LYS B 1 219 ? 25.344 9.25 -6.629 1 97.06 219 LYS B O 1
ATOM 3689 N N . ARG B 1 220 ? 23.266 8.648 -6.395 1 97.62 220 ARG B N 1
ATOM 3690 C CA . ARG B 1 220 ? 23.141 9.305 -5.098 1 97.62 220 ARG B CA 1
ATOM 3691 C C . ARG B 1 220 ? 23.891 8.531 -4.02 1 97.62 220 ARG B C 1
ATOM 3693 O O . ARG B 1 220 ? 23.922 7.297 -4.043 1 97.62 220 ARG B O 1
ATOM 3700 N N . GLU B 1 221 ? 24.375 9.211 -3.018 1 96.62 221 GLU B N 1
ATOM 3701 C CA . GLU B 1 221 ? 25.125 8.602 -1.924 1 96.62 221 GLU B CA 1
ATOM 3702 C C . GLU B 1 221 ? 24.25 7.648 -1.115 1 96.62 221 GLU B C 1
ATOM 3704 O O . GLU B 1 221 ? 24.734 6.625 -0.628 1 96.62 221 GLU B O 1
ATOM 3709 N N . SER B 1 222 ? 23 7.883 -0.987 1 97.62 222 SER B N 1
ATOM 3710 C CA . SER B 1 222 ? 22.078 7.145 -0.139 1 97.62 222 SER B CA 1
ATOM 3711 C C . SER B 1 222 ? 21.938 5.699 -0.607 1 97.62 222 SER B C 1
ATOM 3713 O O . SER B 1 222 ? 21.484 4.84 0.15 1 97.62 222 SER B O 1
ATOM 3715 N N . VAL B 1 223 ? 22.328 5.449 -1.909 1 98 223 VAL B N 1
ATOM 3716 C CA . VAL B 1 223 ? 22.016 4.121 -2.428 1 98 223 VAL B CA 1
ATOM 3717 C C . VAL B 1 223 ? 23.312 3.377 -2.752 1 98 223 VAL B C 1
ATOM 3719 O O . VAL B 1 223 ? 23.281 2.273 -3.301 1 98 223 VAL B O 1
ATOM 3722 N N . GLN B 1 224 ? 24.406 4.016 -2.369 1 97.5 224 GLN B N 1
ATOM 3723 C CA . GLN B 1 224 ? 25.672 3.32 -2.564 1 97.5 224 GLN B CA 1
ATOM 3724 C C . GLN B 1 224 ? 25.859 2.211 -1.533 1 97.5 224 GLN B C 1
ATOM 3726 O O . GLN B 1 224 ? 25.531 2.391 -0.356 1 97.5 224 GLN B O 1
ATOM 3731 N N . VAL B 1 225 ? 26.234 1.095 -2 1 95.44 225 VAL B N 1
ATOM 3732 C CA . VAL B 1 225 ? 26.453 -0.049 -1.12 1 95.44 225 VAL B CA 1
ATOM 3733 C C . VAL B 1 225 ? 27.766 -0.743 -1.483 1 95.44 225 VAL B C 1
ATOM 3735 O O . VAL B 1 225 ? 28.281 -0.574 -2.592 1 95.44 225 VAL B O 1
ATOM 3738 N N . ASP B 1 226 ? 28.25 -1.488 -0.613 1 92.56 226 ASP B N 1
ATOM 3739 C CA . ASP B 1 226 ? 29.453 -2.27 -0.869 1 92.56 226 ASP B CA 1
ATOM 3740 C C . ASP B 1 226 ? 29.141 -3.492 -1.729 1 92.56 226 ASP B C 1
ATOM 3742 O O . ASP B 1 226 ? 27.984 -3.865 -1.891 1 92.56 226 ASP B O 1
ATOM 3746 N N . ASP B 1 227 ? 30.188 -4.172 -2.176 1 88.44 227 ASP B N 1
ATOM 3747 C CA . ASP B 1 227 ? 30.047 -5.316 -3.068 1 88.44 227 ASP B CA 1
ATOM 3748 C C . ASP B 1 227 ? 29.406 -6.5 -2.352 1 88.44 227 ASP B C 1
ATOM 3750 O O . ASP B 1 227 ? 28.781 -7.352 -2.988 1 88.44 227 ASP B O 1
ATOM 3754 N N . ASP B 1 228 ? 29.531 -6.516 -1.044 1 89.88 228 ASP B N 1
ATOM 3755 C CA . ASP B 1 228 ? 29 -7.645 -0.286 1 89.88 228 ASP B CA 1
ATOM 3756 C C . ASP B 1 228 ? 27.672 -7.285 0.379 1 89.88 228 ASP B C 1
ATOM 3758 O O . ASP B 1 228 ? 27.281 -7.895 1.38 1 89.88 228 ASP B O 1
ATOM 3762 N N . HIS B 1 229 ? 27.031 -6.285 -0.144 1 93.69 229 HIS B N 1
ATOM 3763 C CA . HIS B 1 229 ? 25.75 -5.828 0.378 1 93.69 229 HIS B CA 1
ATOM 3764 C C . HIS B 1 229 ? 24.75 -6.98 0.49 1 93.69 229 HIS B C 1
ATOM 3766 O O . HIS B 1 229 ? 24.031 -7.09 1.486 1 93.69 229 HIS B O 1
ATOM 3772 N N . PHE B 1 230 ? 24.703 -7.762 -0.509 1 94 230 PHE B N 1
ATOM 3773 C CA . PHE B 1 230 ? 23.891 -8.977 -0.471 1 94 230 PHE B CA 1
ATOM 3774 C C . PHE B 1 230 ? 24.75 -10.188 -0.139 1 94 230 PHE B C 1
ATOM 3776 O O . PHE B 1 230 ? 25.828 -10.375 -0.713 1 94 230 PHE B O 1
ATOM 3783 N N . PRO B 1 231 ? 24.281 -11.039 0.778 1 90.25 231 PRO B N 1
ATOM 3784 C CA . PRO B 1 231 ? 25.062 -12.242 1.081 1 90.25 231 PRO B CA 1
ATOM 3785 C C . PRO B 1 231 ? 25.266 -13.133 -0.141 1 90.25 231 PRO B C 1
ATOM 3787 O O . PRO B 1 231 ? 24.312 -13.453 -0.846 1 90.25 231 PRO B O 1
ATOM 3790 N N . GLY B 1 232 ? 26.469 -13.547 -0.34 1 90.44 232 GLY B N 1
ATOM 3791 C CA . GLY B 1 232 ? 26.844 -14.305 -1.524 1 90.44 232 GLY B CA 1
ATOM 3792 C C . GLY B 1 232 ? 26.078 -15.609 -1.663 1 90.44 232 GLY B C 1
ATOM 3793 O O . GLY B 1 232 ? 25.609 -15.953 -2.756 1 90.44 232 GLY B O 1
ATOM 3794 N N . TYR B 1 233 ? 26 -16.297 -0.564 1 88.06 233 TYR B N 1
ATOM 3795 C CA . TYR B 1 233 ? 25.312 -17.578 -0.617 1 88.06 233 TYR B CA 1
ATOM 3796 C C . TYR B 1 233 ? 23.844 -17.406 -1.004 1 88.06 233 TYR B C 1
ATOM 3798 O O . TYR B 1 233 ? 23.266 -18.25 -1.696 1 88.06 233 TYR B O 1
ATOM 3806 N N . LEU B 1 234 ? 23.234 -16.344 -0.698 1 91 234 LEU B N 1
ATOM 3807 C CA . LEU B 1 234 ? 21.859 -16.062 -1.081 1 91 234 LEU B CA 1
ATOM 3808 C C . LEU B 1 234 ? 21.766 -15.711 -2.562 1 91 234 LEU B C 1
ATOM 3810 O O . LEU B 1 234 ? 20.859 -16.172 -3.26 1 91 234 LEU B O 1
ATOM 3814 N N . LYS B 1 235 ? 22.719 -14.945 -2.939 1 93.75 235 LYS B N 1
ATOM 3815 C CA . LYS B 1 235 ? 22.719 -14.5 -4.328 1 93.75 235 LYS B CA 1
ATOM 3816 C C . LYS B 1 235 ? 22.828 -15.68 -5.285 1 93.75 235 LYS B C 1
ATOM 3818 O O . LYS B 1 235 ? 22.203 -15.688 -6.348 1 93.75 235 LYS B O 1
ATOM 3823 N N . GLU B 1 236 ? 23.578 -16.625 -4.945 1 94.81 236 GLU B N 1
ATOM 3824 C CA . GLU B 1 236 ? 23.781 -17.797 -5.781 1 94.81 236 GLU B CA 1
ATOM 3825 C C . GLU B 1 236 ? 22.453 -18.516 -6.047 1 94.81 236 GLU B C 1
ATOM 3827 O O . GLU B 1 236 ? 22.188 -18.938 -7.172 1 94.81 236 GLU B O 1
ATOM 3832 N N . LEU B 1 237 ? 21.641 -18.609 -5.047 1 95.25 237 LEU B N 1
ATOM 3833 C CA . LEU B 1 237 ? 20.375 -19.312 -5.172 1 95.25 237 LEU B CA 1
ATOM 3834 C C . LEU B 1 237 ? 19.281 -18.375 -5.719 1 95.25 237 LEU B C 1
ATOM 3836 O O . LEU B 1 237 ? 18.453 -18.797 -6.531 1 95.25 237 LEU B O 1
ATOM 3840 N N . ALA B 1 238 ? 19.344 -17.156 -5.297 1 96.56 238 ALA B N 1
ATOM 3841 C CA . ALA B 1 238 ? 18.328 -16.172 -5.66 1 96.56 238 ALA B CA 1
ATOM 3842 C C . ALA B 1 238 ? 18.359 -15.875 -7.156 1 96.56 238 ALA B C 1
ATOM 3844 O O . ALA B 1 238 ? 17.328 -15.57 -7.758 1 96.56 238 ALA B O 1
ATOM 3845 N N . SER B 1 239 ? 19.5 -16.047 -7.789 1 96.88 239 SER B N 1
ATOM 3846 C CA . SER B 1 239 ? 19.672 -15.695 -9.195 1 96.88 239 SER B CA 1
ATOM 3847 C C . SER B 1 239 ? 19.234 -16.844 -10.102 1 96.88 239 SER B C 1
ATOM 3849 O O . SER B 1 239 ? 19.188 -16.703 -11.32 1 96.88 239 SER B O 1
ATOM 3851 N N . GLN B 1 240 ? 18.906 -17.953 -9.508 1 97.56 240 GLN B N 1
ATOM 3852 C CA . GLN B 1 240 ? 18.469 -19.109 -10.273 1 97.56 240 GLN B CA 1
ATOM 3853 C C . GLN B 1 240 ? 16.938 -19.188 -10.32 1 97.56 240 GLN B C 1
ATOM 3855 O O . GLN B 1 240 ? 16.312 -19.719 -9.406 1 97.56 240 GLN B O 1
ATOM 3860 N N . TRP B 1 241 ? 16.453 -18.781 -11.438 1 97.44 241 TRP B N 1
ATOM 3861 C CA . TRP B 1 241 ? 15.008 -18.844 -11.648 1 97.44 241 TRP B CA 1
ATOM 3862 C C . TRP B 1 241 ? 14.602 -20.203 -12.203 1 97.44 241 TRP B C 1
ATOM 3864 O O . TRP B 1 241 ? 15.266 -20.75 -13.086 1 97.44 241 TRP B O 1
ATOM 3874 N N . LEU B 1 242 ? 13.539 -20.672 -11.688 1 97.06 242 LEU B N 1
ATOM 3875 C CA . LEU B 1 242 ? 13.031 -21.969 -12.102 1 97.06 242 LEU B CA 1
ATOM 3876 C C . LEU B 1 242 ? 12.344 -21.875 -13.461 1 97.06 242 LEU B C 1
ATOM 3878 O O . LEU B 1 242 ? 11.633 -20.906 -13.734 1 97.06 242 LEU B O 1
ATOM 3882 N N . PRO B 1 243 ? 12.531 -22.859 -14.32 1 94.94 243 PRO B N 1
ATOM 3883 C CA . PRO B 1 243 ? 11.922 -22.812 -15.648 1 94.94 243 PRO B CA 1
ATOM 3884 C C . PRO B 1 243 ? 10.414 -23.031 -15.609 1 94.94 243 PRO B C 1
ATOM 3886 O O . PRO B 1 243 ? 9.922 -23.844 -14.812 1 94.94 243 PRO B O 1
ATOM 3889 N N . VAL B 1 244 ? 9.719 -22.25 -16.438 1 90.44 244 VAL B N 1
ATOM 3890 C CA . VAL B 1 244 ? 8.281 -22.422 -16.594 1 90.44 244 VAL B CA 1
ATOM 3891 C C . VAL B 1 244 ? 7.992 -23.625 -17.469 1 90.44 244 VAL B C 1
ATOM 3893 O O . VAL B 1 244 ? 8.57 -23.766 -18.547 1 90.44 244 VAL B O 1
ATOM 3896 N N . GLU B 1 245 ? 7.254 -24.609 -16.969 1 76.06 245 GLU B N 1
ATOM 3897 C CA . GLU B 1 245 ? 6.953 -25.812 -17.75 1 76.06 245 GLU B CA 1
ATOM 3898 C C . GLU B 1 245 ? 5.922 -25.516 -18.844 1 76.06 245 GLU B C 1
ATOM 3900 O O . GLU B 1 245 ? 5.07 -24.641 -18.672 1 76.06 245 GLU B O 1
#